Protein AF-T2M5U6-F1 (afdb_monomer_lite)

pLDDT: mean 80.86, std 15.96, range [27.8, 97.5]

Structure (mmCIF, N/CA/C/O backbone):
data_AF-T2M5U6-F1
#
_entry.id   AF-T2M5U6-F1
#
loop_
_atom_site.group_PDB
_atom_site.id
_atom_site.type_symbol
_atom_site.label_atom_id
_atom_site.label_alt_id
_atom_site.label_comp_id
_atom_site.label_asym_id
_atom_site.label_entity_id
_atom_site.label_seq_id
_atom_site.pdbx_PDB_ins_code
_atom_site.Cartn_x
_atom_site.Cartn_y
_atom_site.Cartn_z
_atom_site.occupancy
_atom_site.B_iso_or_equiv
_atom_site.auth_seq_id
_atom_site.auth_comp_id
_atom_site.auth_asym_id
_atom_site.auth_atom_id
_atom_site.pdbx_PDB_model_num
ATOM 1 N N . MET A 1 1 ? -46.728 5.898 -7.644 1.00 27.80 1 MET A N 1
ATOM 2 C CA . MET A 1 1 ? -47.606 6.539 -6.640 1.00 27.80 1 MET A CA 1
ATOM 3 C C . MET A 1 1 ? -48.868 5.702 -6.498 1.00 27.80 1 MET A C 1
ATOM 5 O O . MET A 1 1 ? -49.643 5.665 -7.443 1.00 27.80 1 MET A O 1
ATOM 9 N N . LYS A 1 2 ? -49.066 4.981 -5.388 1.00 28.00 2 LYS A N 1
ATOM 10 C CA . LYS A 1 2 ? -50.371 4.361 -5.095 1.00 28.00 2 LYS A CA 1
ATOM 11 C C . LYS A 1 2 ? -51.152 5.334 -4.210 1.00 28.00 2 LYS A C 1
ATOM 13 O O . LYS A 1 2 ? -50.693 5.657 -3.121 1.00 28.00 2 LYS A O 1
ATOM 18 N N . GLN A 1 3 ? -52.263 5.855 -4.727 1.00 29.98 3 GLN A N 1
ATOM 19 C CA . GLN A 1 3 ? -53.160 6.775 -4.026 1.00 29.98 3 GLN A CA 1
ATOM 20 C C . GLN A 1 3 ? -53.917 6.002 -2.938 1.00 29.98 3 GLN A C 1
ATOM 22 O O . GLN A 1 3 ? -54.550 4.991 -3.237 1.00 29.98 3 GLN A O 1
ATOM 27 N N . ILE A 1 4 ? -53.847 6.455 -1.686 1.00 37.53 4 ILE A N 1
ATOM 28 C CA . ILE A 1 4 ? -54.688 5.918 -0.611 1.00 37.53 4 ILE A CA 1
ATOM 29 C C . ILE A 1 4 ? -55.978 6.738 -0.609 1.00 37.53 4 ILE A C 1
ATOM 31 O O . ILE A 1 4 ? -55.977 7.909 -0.238 1.00 37.53 4 ILE A O 1
ATOM 35 N N . ILE A 1 5 ? -57.075 6.131 -1.058 1.00 33.94 5 ILE A N 1
ATOM 36 C CA . ILE A 1 5 ? -58.415 6.716 -0.974 1.00 33.94 5 ILE A CA 1
ATOM 37 C C . ILE A 1 5 ? -58.979 6.333 0.396 1.00 33.94 5 ILE A C 1
ATOM 39 O O . ILE A 1 5 ? -59.322 5.174 0.619 1.00 33.94 5 ILE A O 1
ATOM 43 N N . CYS A 1 6 ? -59.072 7.287 1.323 1.00 35.00 6 CYS A N 1
ATOM 44 C CA . CYS A 1 6 ? -59.853 7.097 2.545 1.00 35.00 6 CYS A CA 1
ATOM 45 C C . CYS A 1 6 ? -61.299 7.534 2.284 1.00 35.00 6 CYS A C 1
ATOM 47 O O . CYS A 1 6 ? -61.558 8.703 2.003 1.00 35.00 6 CYS A O 1
ATOM 49 N N . VAL A 1 7 ? -62.239 6.592 2.371 1.00 30.42 7 VAL A N 1
ATOM 50 C CA . VAL A 1 7 ? -63.678 6.870 2.286 1.00 30.42 7 VAL A CA 1
ATOM 51 C C . VAL A 1 7 ? -64.211 7.058 3.703 1.00 30.42 7 VAL A C 1
ATOM 53 O O . VAL A 1 7 ? -64.349 6.095 4.451 1.00 30.42 7 VAL A O 1
ATOM 56 N N . PHE A 1 8 ? -64.522 8.300 4.065 1.00 29.73 8 PHE A N 1
ATOM 57 C CA . PHE A 1 8 ? -65.446 8.600 5.157 1.00 29.73 8 PHE A CA 1
ATOM 58 C C . PHE A 1 8 ? -66.814 8.898 4.538 1.00 29.73 8 PHE A C 1
ATOM 60 O O . PHE A 1 8 ? -66.879 9.464 3.449 1.00 29.73 8 PHE A O 1
ATOM 67 N N . GLY A 1 9 ? -67.892 8.454 5.191 1.00 36.59 9 GLY A N 1
ATOM 68 C CA . GLY A 1 9 ? -69.258 8.438 4.650 1.00 36.59 9 GLY A CA 1
ATOM 69 C C . GLY A 1 9 ? -69.638 9.623 3.747 1.00 36.59 9 GLY A C 1
ATOM 70 O O . GLY A 1 9 ? -69.319 10.773 4.036 1.00 36.59 9 GLY A O 1
ATOM 71 N N . ASN A 1 10 ? -70.317 9.302 2.640 1.00 33.22 10 ASN A N 1
ATOM 72 C CA . ASN A 1 10 ? -70.908 10.155 1.592 1.00 33.22 10 ASN A CA 1
ATOM 73 C C . ASN A 1 10 ? -70.117 11.365 1.053 1.00 33.22 10 ASN A C 1
ATOM 75 O O . ASN A 1 10 ? -70.615 12.048 0.162 1.00 33.22 10 ASN A O 1
ATOM 79 N N . THR A 1 11 ? -68.886 11.622 1.494 1.00 32.47 11 THR A N 1
ATOM 80 C CA . THR A 1 11 ? -68.045 12.706 0.974 1.00 32.47 11 THR A CA 1
ATOM 81 C C . THR A 1 11 ? -66.614 12.221 0.758 1.00 32.47 11 THR A C 1
ATOM 83 O O . THR A 1 11 ? -65.773 12.208 1.652 1.00 32.47 11 THR A O 1
ATOM 86 N N . THR A 1 12 ? -66.316 11.820 -0.476 1.00 33.28 12 THR A N 1
ATOM 87 C CA . THR A 1 12 ? -64.964 11.496 -0.937 1.00 33.28 12 THR A CA 1
ATOM 88 C C . THR A 1 12 ? -64.151 12.786 -1.050 1.00 33.28 12 THR A C 1
ATOM 90 O O . THR A 1 12 ? -64.298 13.541 -2.009 1.00 33.28 12 THR A O 1
ATOM 93 N N . ARG A 1 13 ? -63.273 13.062 -0.079 1.00 36.47 13 ARG A N 1
ATOM 94 C CA . ARG A 1 13 ? -62.217 14.074 -0.232 1.00 36.47 13 ARG A CA 1
ATOM 95 C C . ARG A 1 13 ? -60.891 13.387 -0.530 1.00 36.47 13 ARG A C 1
ATOM 97 O O . ARG A 1 13 ? -60.319 12.719 0.324 1.00 36.47 13 ARG A O 1
ATOM 104 N N . VAL A 1 14 ? -60.403 13.571 -1.754 1.00 34.50 14 VAL A N 1
ATOM 105 C CA . VAL A 1 14 ? -59.050 13.182 -2.163 1.00 34.50 14 VAL A CA 1
ATOM 106 C C . VAL A 1 14 ? -58.108 14.305 -1.739 1.00 34.50 14 VAL A C 1
ATOM 108 O O . VAL A 1 14 ? -58.000 15.312 -2.432 1.00 34.50 14 VAL A O 1
ATOM 111 N N . ASN A 1 15 ? -57.447 14.159 -0.590 1.00 39.09 15 ASN A N 1
ATOM 112 C CA . ASN A 1 15 ? -56.359 15.062 -0.222 1.00 39.09 15 ASN A CA 1
ATOM 113 C C . ASN A 1 15 ? -55.053 14.550 -0.839 1.00 39.09 15 ASN A C 1
ATOM 115 O O . ASN A 1 15 ? -54.506 13.525 -0.429 1.00 39.09 15 ASN A O 1
ATOM 119 N N . MET A 1 16 ? -54.554 15.272 -1.842 1.00 38.94 16 MET A N 1
ATOM 120 C CA . MET A 1 16 ? -53.179 15.138 -2.321 1.00 38.94 16 MET A CA 1
ATOM 121 C C . MET A 1 16 ? -52.251 15.643 -1.208 1.00 38.94 16 MET A C 1
ATOM 123 O O . MET A 1 16 ? -52.126 16.848 -1.024 1.00 38.94 16 MET A O 1
ATOM 127 N N . GLY A 1 17 ? -51.651 14.728 -0.438 1.00 51.88 17 GLY A N 1
ATOM 128 C CA . GLY A 1 17 ? -50.699 15.071 0.632 1.00 51.88 17 GLY A CA 1
ATOM 129 C C . GLY A 1 17 ? -51.086 14.623 2.044 1.00 51.88 17 GLY A C 1
ATOM 130 O O . GLY A 1 17 ? -50.744 15.306 2.997 1.00 51.88 17 GLY A O 1
ATOM 131 N N . PHE A 1 18 ? -51.808 13.512 2.195 1.00 61.12 18 PHE A N 1
ATOM 132 C CA . PHE A 1 18 ? -52.121 12.930 3.505 1.00 61.12 18 PHE A CA 1
ATOM 133 C C . PHE A 1 18 ? -50.841 12.439 4.201 1.00 61.12 18 PHE A C 1
ATOM 135 O O . PHE A 1 18 ? -50.303 11.453 3.711 1.00 61.12 18 PHE A O 1
ATOM 142 N N . THR A 1 19 ? -50.386 13.111 5.279 1.00 60.31 19 THR A N 1
ATOM 143 C CA . THR A 1 19 ? -49.117 12.930 6.037 1.00 60.31 19 THR A CA 1
ATOM 144 C C . THR A 1 19 ? -49.219 11.933 7.216 1.00 60.31 19 THR A C 1
ATOM 146 O O . THR A 1 19 ? -50.312 11.567 7.642 1.00 60.31 19 THR A O 1
ATOM 149 N N . VAL A 1 20 ? -48.091 11.500 7.813 1.00 62.72 20 VAL A N 1
ATOM 150 C CA . VAL A 1 20 ? -48.093 10.648 9.037 1.00 62.72 20 VAL A CA 1
ATOM 151 C C . VAL A 1 20 ? -48.788 11.329 10.218 1.00 62.72 20 VAL A C 1
ATOM 153 O O . VAL A 1 20 ? -49.459 10.674 11.015 1.00 62.72 20 VAL A O 1
ATOM 156 N N . GLN A 1 21 ? -48.663 12.653 10.310 1.00 65.88 21 GLN A N 1
ATOM 157 C CA . GLN A 1 21 ? -49.303 13.458 11.350 1.00 65.88 21 GLN A CA 1
ATOM 158 C C . GLN A 1 21 ? -50.833 13.456 11.204 1.00 65.88 21 GLN A C 1
ATOM 160 O O . GLN A 1 21 ? -51.541 13.462 12.209 1.00 65.88 21 GLN A O 1
ATOM 165 N N . ASP A 1 22 ? -51.349 13.322 9.979 1.00 68.81 22 ASP A N 1
ATOM 166 C CA . ASP A 1 22 ? -52.788 13.244 9.707 1.00 68.81 22 ASP A CA 1
ATOM 167 C C . ASP A 1 22 ? -53.399 11.888 10.106 1.00 68.81 22 ASP A C 1
ATOM 169 O O . ASP A 1 22 ? -54.586 11.803 10.405 1.00 68.81 22 ASP A O 1
ATOM 173 N N . ILE A 1 23 ? -52.602 10.814 10.184 1.00 68.12 23 ILE A N 1
ATOM 174 C CA . ILE A 1 23 ? -53.061 9.507 10.696 1.00 68.12 23 ILE A CA 1
ATOM 175 C C . ILE A 1 23 ? -53.304 9.569 12.206 1.00 68.12 23 ILE A C 1
ATOM 177 O O . ILE A 1 23 ? -54.192 8.893 12.732 1.00 68.12 23 ILE A O 1
ATOM 181 N N . GLU A 1 24 ? -52.510 10.363 12.926 1.00 71.62 24 GLU A N 1
ATOM 182 C CA . GLU A 1 24 ? -52.640 10.495 14.376 1.00 71.62 24 GLU A CA 1
ATOM 183 C C . GLU A 1 24 ? -53.937 11.211 14.779 1.00 71.62 24 GLU A C 1
ATOM 185 O O . GLU A 1 24 ? -54.459 10.914 15.856 1.00 71.62 24 GLU A O 1
ATOM 190 N N . THR A 1 25 ? -54.499 12.049 13.896 1.00 78.81 25 THR A N 1
ATOM 191 C CA . THR A 1 25 ? -55.773 12.760 14.103 1.00 78.81 25 THR A CA 1
ATOM 192 C C . THR A 1 25 ? -57.016 11.920 13.771 1.00 78.81 25 THR A C 1
ATOM 194 O O . THR A 1 25 ? -58.131 12.317 14.113 1.00 78.81 25 THR A O 1
ATOM 197 N N . LEU A 1 26 ? -56.857 10.736 13.157 1.00 77.62 26 LEU A N 1
ATOM 198 C CA . LEU A 1 26 ? -57.973 9.844 12.833 1.00 77.62 26 LEU A CA 1
ATOM 199 C C . LEU A 1 26 ? -58.552 9.140 14.077 1.00 77.62 26 LEU A C 1
ATOM 201 O O . LEU A 1 26 ? -57.803 8.708 14.961 1.00 77.62 26 LEU A O 1
ATOM 205 N N . PRO A 1 27 ? -59.879 8.898 14.114 1.00 79.81 27 PRO A N 1
ATOM 206 C CA . PRO A 1 27 ? -60.494 8.053 15.133 1.00 79.81 27 PRO A CA 1
ATOM 207 C C . PRO A 1 27 ? -59.899 6.636 15.145 1.00 79.81 27 PRO A C 1
ATOM 209 O O . PRO A 1 27 ? -59.594 6.060 14.096 1.00 79.81 27 PRO A O 1
ATOM 212 N N . ILE A 1 28 ? -59.797 6.040 16.339 1.00 75.88 28 ILE A N 1
ATOM 213 C CA . ILE A 1 28 ? -59.126 4.748 16.596 1.00 75.88 28 ILE A CA 1
ATOM 214 C C . ILE A 1 28 ? -59.587 3.629 15.645 1.00 75.88 28 ILE A C 1
ATOM 216 O O . ILE A 1 28 ? -58.755 2.858 15.166 1.00 75.88 28 ILE A O 1
ATOM 220 N N . ALA A 1 29 ? -60.886 3.579 15.325 1.00 74.25 29 ALA A N 1
ATOM 221 C CA . ALA A 1 29 ? -61.485 2.569 14.448 1.00 74.25 29 ALA A CA 1
ATOM 222 C C . ALA A 1 29 ? -60.878 2.537 13.031 1.00 74.25 29 ALA A C 1
ATOM 224 O O . ALA A 1 29 ? -60.785 1.472 12.431 1.00 74.25 29 ALA A O 1
ATOM 225 N N . TYR A 1 30 ? -60.425 3.683 12.517 1.00 72.31 30 TYR A N 1
ATOM 226 C CA . TYR A 1 30 ? -59.794 3.796 11.197 1.00 72.31 30 TYR A CA 1
ATOM 227 C C . TYR A 1 30 ? -58.264 3.781 11.293 1.00 72.31 30 TYR A C 1
ATOM 229 O O . TYR A 1 30 ? -57.582 3.279 10.403 1.00 72.31 30 TYR A O 1
ATOM 237 N N . LYS A 1 31 ? -57.716 4.270 12.410 1.00 74.62 31 LYS A N 1
ATOM 238 C CA . LYS A 1 31 ? -56.275 4.326 12.682 1.00 74.62 31 LYS A CA 1
ATOM 239 C C . LYS A 1 31 ? -55.629 2.940 12.803 1.00 74.62 31 LYS A C 1
ATOM 241 O O . LYS A 1 31 ? -54.547 2.728 12.263 1.00 74.62 31 LYS A O 1
ATOM 246 N N . LEU A 1 32 ? -56.273 2.001 13.501 1.00 73.81 32 LEU A N 1
ATOM 247 C CA . LEU A 1 32 ? -55.740 0.652 13.751 1.00 73.81 32 LEU A CA 1
ATOM 248 C C . LEU A 1 32 ? -55.551 -0.178 12.466 1.00 73.81 32 LEU A C 1
ATOM 250 O O . LEU A 1 32 ? -54.433 -0.645 12.249 1.00 73.81 32 LEU A O 1
ATOM 254 N N . PRO A 1 33 ? -56.559 -0.319 11.579 1.00 76.50 33 PRO A N 1
ATOM 255 C CA . PRO A 1 33 ? -56.399 -1.055 10.323 1.00 76.50 33 PRO A CA 1
ATOM 256 C C . PRO A 1 33 ? -55.313 -0.466 9.421 1.00 76.50 33 PRO A C 1
ATOM 258 O O . PRO A 1 33 ? -54.543 -1.203 8.813 1.00 76.50 33 PRO A O 1
ATOM 261 N N . ILE A 1 34 ? -55.218 0.866 9.368 1.00 69.69 34 ILE A N 1
ATOM 262 C CA . ILE A 1 34 ? -54.196 1.572 8.589 1.00 69.69 34 ILE A CA 1
ATOM 263 C C . ILE A 1 34 ? -52.794 1.297 9.165 1.00 69.69 34 ILE A C 1
ATOM 265 O O . ILE A 1 34 ? -51.884 0.952 8.412 1.00 69.69 34 ILE A O 1
ATOM 269 N N . LYS A 1 35 ? -52.615 1.377 10.494 1.00 72.50 35 LYS A N 1
ATOM 270 C CA . LYS A 1 35 ? -51.340 1.038 11.156 1.00 72.50 35 LYS A CA 1
ATOM 271 C C . LYS A 1 35 ? -50.953 -0.432 10.975 1.00 72.50 35 LYS A C 1
ATOM 273 O O . LYS A 1 35 ? -49.775 -0.706 10.766 1.00 72.50 35 LYS A O 1
ATOM 278 N N . GLU A 1 36 ? -51.912 -1.356 11.003 1.00 74.19 36 GLU A N 1
ATOM 279 C CA . GLU A 1 36 ? -51.663 -2.781 10.749 1.00 74.19 36 GLU A CA 1
ATOM 280 C C . GLU A 1 36 ? -51.198 -3.015 9.305 1.00 74.19 36 GLU A C 1
ATOM 282 O O . GLU A 1 36 ? -50.196 -3.686 9.069 1.00 74.19 36 GLU A O 1
ATOM 287 N N . LEU A 1 37 ? -51.854 -2.384 8.329 1.00 70.25 37 LEU A N 1
ATOM 288 C CA . LEU A 1 37 ? -51.476 -2.473 6.917 1.00 70.25 37 LEU A CA 1
ATOM 289 C C . LEU A 1 37 ? -50.052 -1.934 6.689 1.00 70.25 37 LEU A C 1
ATOM 291 O O . LEU A 1 37 ? -49.258 -2.538 5.966 1.00 70.25 37 LEU A O 1
ATOM 295 N N . PHE A 1 38 ? -49.689 -0.848 7.376 1.00 67.62 38 PHE A N 1
ATOM 296 C CA . PHE A 1 38 ? -48.329 -0.314 7.370 1.00 67.62 38 PHE A CA 1
ATOM 297 C C . PHE A 1 38 ? -47.311 -1.213 8.072 1.00 67.62 38 PHE A C 1
ATOM 299 O O . PHE A 1 38 ? -46.196 -1.369 7.572 1.00 67.62 38 PHE A O 1
ATOM 306 N N . TYR A 1 39 ? -47.678 -1.837 9.191 1.00 69.06 39 TYR A N 1
ATOM 307 C CA . TYR A 1 39 ? -46.828 -2.804 9.883 1.00 69.06 39 TYR A CA 1
ATOM 308 C C . TYR A 1 39 ? -46.517 -4.014 8.990 1.00 69.06 39 TYR A C 1
ATOM 310 O O . TYR A 1 39 ? -45.351 -4.390 8.842 1.00 69.06 39 TYR A O 1
ATOM 318 N N . GLN A 1 40 ? -47.531 -4.561 8.314 1.00 69.81 40 GLN A N 1
ATOM 319 C CA . GLN A 1 40 ? -47.362 -5.645 7.345 1.00 69.81 40 GLN A CA 1
ATOM 320 C C . GLN A 1 40 ? -46.485 -5.208 6.168 1.00 69.81 40 GLN A C 1
ATOM 322 O O . GLN A 1 40 ? -45.520 -5.896 5.837 1.00 69.81 40 GLN A O 1
ATOM 327 N N . TYR A 1 41 ? -46.733 -4.021 5.601 1.00 66.94 41 TYR A N 1
ATOM 328 C CA . TYR A 1 41 ? -45.928 -3.486 4.501 1.00 66.94 41 TYR A CA 1
ATOM 329 C C . TYR A 1 41 ? -44.452 -3.301 4.890 1.00 66.94 41 TYR A C 1
ATOM 331 O O . TYR A 1 41 ? -43.566 -3.674 4.119 1.00 66.94 41 TYR A O 1
ATOM 339 N N . LYS A 1 42 ? -44.181 -2.786 6.100 1.00 65.56 42 LYS A N 1
ATOM 340 C CA . LYS A 1 42 ? -42.828 -2.627 6.668 1.00 65.56 42 LYS A CA 1
ATOM 341 C C . LYS A 1 42 ? -42.122 -3.973 6.858 1.00 65.56 42 LYS A C 1
ATOM 343 O O . LYS A 1 42 ? -40.900 -4.040 6.747 1.00 65.56 42 LYS A O 1
ATOM 348 N N . LYS A 1 43 ? -42.877 -5.041 7.127 1.00 66.31 43 LYS A N 1
ATOM 349 C CA . LYS A 1 43 ? -42.355 -6.404 7.281 1.00 66.31 43 LYS A CA 1
ATOM 350 C C . LYS A 1 43 ? -42.006 -7.053 5.935 1.00 66.31 43 LYS A C 1
ATOM 352 O O . LYS A 1 43 ? -40.999 -7.755 5.865 1.00 66.31 43 LYS A O 1
ATOM 357 N N . THR A 1 44 ? -42.795 -6.805 4.885 1.00 62.22 44 THR A N 1
ATOM 358 C CA . THR A 1 44 ? -42.602 -7.382 3.539 1.00 62.22 44 THR A CA 1
ATOM 359 C C . THR A 1 44 ? -41.626 -6.615 2.643 1.00 62.22 44 THR A C 1
ATOM 361 O O . THR A 1 44 ? -40.910 -7.247 1.876 1.00 62.22 44 THR A O 1
ATOM 364 N N . ASN A 1 45 ? -41.562 -5.280 2.724 1.00 59.03 45 ASN A N 1
ATOM 365 C CA . ASN A 1 45 ? -40.742 -4.453 1.827 1.00 59.03 45 ASN A CA 1
ATOM 366 C C . ASN A 1 45 ? -39.544 -3.850 2.568 1.00 59.03 45 ASN A C 1
ATOM 368 O O . ASN A 1 45 ? -39.646 -2.783 3.175 1.00 59.03 45 ASN A O 1
ATOM 372 N N . LYS A 1 46 ? -38.402 -4.545 2.529 1.00 59.06 46 LYS A N 1
ATOM 373 C CA . LYS A 1 46 ? -37.175 -4.116 3.222 1.00 59.06 46 LYS A CA 1
ATOM 374 C C . LYS A 1 46 ? -36.197 -3.315 2.355 1.00 59.06 46 LYS A C 1
ATOM 376 O O . LYS A 1 46 ? -35.420 -2.555 2.924 1.00 59.06 46 LYS A O 1
ATOM 381 N N . SER A 1 47 ? -36.229 -3.474 1.030 1.00 55.59 47 SER A N 1
ATOM 382 C CA . SER A 1 47 ? -35.098 -3.139 0.150 1.00 55.59 47 SER A CA 1
ATOM 383 C C . SER A 1 47 ? -35.258 -1.863 -0.683 1.00 55.59 47 SER A C 1
ATOM 385 O O . SER A 1 47 ? -34.279 -1.142 -0.830 1.00 55.59 47 SER A O 1
ATOM 387 N N . GLU A 1 48 ? -36.451 -1.512 -1.174 1.00 53.12 48 GLU A N 1
ATOM 388 C CA . GLU A 1 48 ? -36.633 -0.277 -1.955 1.00 53.12 48 GLU A CA 1
ATOM 389 C C . GLU A 1 48 ? -37.977 0.400 -1.679 1.00 53.12 48 GLU A C 1
ATOM 391 O O . GLU A 1 48 ? -39.056 -0.139 -1.925 1.00 53.12 48 GLU A O 1
ATOM 396 N N . MET A 1 49 ? -37.905 1.629 -1.168 1.00 60.22 49 MET A N 1
ATOM 397 C CA . MET A 1 49 ? -39.050 2.512 -0.975 1.00 60.22 49 MET A CA 1
ATOM 398 C C . MET A 1 49 ? -38.716 3.913 -1.504 1.00 60.22 49 MET A C 1
ATOM 400 O O . MET A 1 49 ? -37.574 4.380 -1.400 1.00 60.22 49 MET A O 1
ATOM 404 N N . SER A 1 50 ? -39.702 4.615 -2.076 1.00 58.94 50 SER A N 1
ATOM 405 C CA . SER A 1 50 ? -39.527 6.038 -2.397 1.00 58.94 50 SER A CA 1
ATOM 406 C C . SER A 1 50 ? -39.331 6.842 -1.103 1.00 58.94 50 SER A C 1
ATOM 408 O O . SER A 1 50 ? -39.824 6.440 -0.048 1.00 58.94 50 SER A O 1
ATOM 410 N N . GLY A 1 51 ? -38.588 7.956 -1.170 1.00 58.09 51 GLY A N 1
ATOM 411 C CA . GLY A 1 51 ? -38.260 8.775 0.009 1.00 58.09 51 GLY A CA 1
ATOM 412 C C . GLY A 1 51 ? -39.508 9.235 0.762 1.00 58.09 51 GLY A C 1
ATOM 413 O O . GLY A 1 51 ? -39.565 9.118 1.982 1.00 58.09 51 GLY A O 1
ATOM 414 N N . ASP A 1 52 ? -40.551 9.609 0.020 1.00 57.66 52 ASP A N 1
ATOM 415 C CA . ASP A 1 52 ? -41.846 9.954 0.597 1.00 57.66 52 ASP A CA 1
ATOM 416 C C . ASP A 1 52 ? -42.445 8.751 1.328 1.00 57.66 52 ASP A C 1
ATOM 418 O O . ASP A 1 52 ? -42.752 8.844 2.509 1.00 57.66 52 ASP A O 1
ATOM 422 N N . THR A 1 53 ? -42.554 7.581 0.682 1.00 61.09 53 THR A N 1
ATOM 423 C CA . THR A 1 53 ? -43.128 6.372 1.304 1.00 61.09 53 THR A CA 1
ATOM 424 C C . THR A 1 53 ? -42.322 5.901 2.526 1.00 61.09 53 THR A C 1
ATOM 426 O O . THR A 1 53 ? -42.898 5.353 3.461 1.00 61.09 53 THR A O 1
ATOM 429 N N . ALA A 1 54 ? -41.009 6.139 2.565 1.00 61.47 54 ALA A N 1
ATOM 430 C CA . ALA A 1 54 ? -40.168 5.850 3.727 1.00 61.47 54 ALA A CA 1
ATOM 431 C C . ALA A 1 54 ? -40.406 6.827 4.889 1.00 61.47 54 ALA A C 1
ATOM 433 O O . ALA A 1 54 ? -40.574 6.376 6.024 1.00 61.47 54 ALA A O 1
ATOM 434 N N . ALA A 1 55 ? -40.523 8.130 4.607 1.00 60.34 55 ALA A N 1
ATOM 435 C CA . ALA A 1 55 ? -40.941 9.130 5.592 1.00 60.34 55 ALA A CA 1
ATOM 436 C C . ALA A 1 55 ? -42.345 8.814 6.136 1.00 60.34 55 ALA A C 1
ATOM 438 O O . ALA A 1 55 ? -42.589 8.898 7.335 1.00 60.34 55 ALA A O 1
ATOM 439 N N . TYR A 1 56 ? -43.234 8.332 5.264 1.00 61.19 56 TYR A N 1
ATOM 440 C CA . TYR A 1 56 ? -44.584 7.886 5.602 1.00 61.19 56 TYR A CA 1
ATOM 441 C C . TYR A 1 56 ? -44.655 6.674 6.544 1.00 61.19 56 TYR A C 1
ATOM 443 O O . TYR A 1 56 ? -45.629 6.524 7.276 1.00 61.19 56 TYR A O 1
ATOM 451 N N . LEU A 1 57 ? -43.649 5.797 6.537 1.00 63.34 57 LEU A N 1
ATOM 452 C CA . LEU A 1 57 ? -43.601 4.594 7.381 1.00 63.34 57 LEU A CA 1
ATOM 453 C C . LEU A 1 57 ? -42.719 4.754 8.628 1.00 63.34 57 LEU A C 1
ATOM 455 O O . LEU A 1 57 ? -42.389 3.747 9.268 1.00 63.34 57 LEU A O 1
ATOM 459 N N . ASN A 1 58 ? -42.294 5.982 8.954 1.00 64.50 58 ASN A N 1
ATOM 460 C CA . ASN A 1 58 ? -41.260 6.251 9.961 1.00 64.50 58 ASN A CA 1
ATOM 461 C C . ASN A 1 58 ? -40.014 5.362 9.747 1.00 64.50 58 ASN A C 1
ATOM 463 O O . ASN A 1 58 ? -39.469 4.773 10.682 1.00 64.50 58 ASN A O 1
ATOM 467 N N . ARG A 1 59 ? -39.602 5.187 8.484 1.00 63.97 59 ARG A N 1
ATOM 468 C CA . ARG A 1 59 ? -38.334 4.560 8.078 1.00 63.97 59 ARG A CA 1
ATOM 469 C C . ARG A 1 59 ? -37.325 5.657 7.763 1.00 63.97 59 ARG A C 1
ATOM 471 O O . ARG A 1 59 ? -36.929 5.868 6.615 1.00 63.97 59 ARG A O 1
ATOM 478 N N . GLU A 1 60 ? -36.956 6.392 8.807 1.00 65.69 60 GLU A N 1
ATOM 479 C CA . GLU A 1 60 ? -36.003 7.500 8.717 1.00 65.69 60 GLU A CA 1
ATOM 480 C C . GLU A 1 60 ? -34.614 7.036 8.255 1.00 65.69 60 GLU A C 1
ATOM 482 O O . GLU A 1 60 ? -33.905 7.805 7.619 1.00 65.69 60 GLU A O 1
ATOM 487 N N . ASP A 1 61 ? -34.262 5.763 8.457 1.00 64.31 61 ASP A N 1
ATOM 488 C CA . ASP A 1 61 ? -33.044 5.130 7.939 1.00 64.31 61 ASP A CA 1
ATOM 489 C C . ASP A 1 61 ? -32.920 5.242 6.415 1.00 64.31 61 ASP A C 1
ATOM 491 O O . ASP A 1 61 ? -31.867 5.618 5.902 1.00 64.31 61 ASP A O 1
ATOM 495 N N . ILE A 1 62 ? -33.999 4.960 5.680 1.00 62.72 62 ILE A N 1
ATOM 496 C CA . ILE A 1 62 ? -33.999 4.985 4.208 1.00 62.72 62 ILE A CA 1
ATOM 497 C C . ILE A 1 62 ? -33.988 6.429 3.683 1.00 62.72 62 ILE A C 1
ATOM 499 O O . ILE A 1 62 ? -33.373 6.717 2.654 1.00 62.72 62 ILE A O 1
ATOM 503 N N . VAL A 1 63 ? -34.659 7.348 4.385 1.00 57.31 63 VAL A N 1
ATOM 504 C CA . VAL A 1 63 ? -34.702 8.776 4.027 1.00 57.31 63 VAL A CA 1
ATOM 505 C C . VAL A 1 63 ? -33.349 9.443 4.289 1.00 57.31 63 VAL A C 1
ATOM 507 O O . VAL A 1 63 ? -32.856 10.196 3.450 1.00 57.31 63 VAL A O 1
ATOM 510 N N . PHE A 1 64 ? -32.714 9.123 5.420 1.00 58.59 64 PHE A N 1
ATOM 511 C CA . PHE A 1 64 ? -31.432 9.684 5.844 1.00 58.59 64 PHE A CA 1
ATOM 512 C C . PHE A 1 64 ? -30.282 9.299 4.899 1.00 58.59 64 PHE A C 1
ATOM 514 O O . PHE A 1 64 ? -29.440 10.138 4.580 1.00 58.59 64 PHE A O 1
ATOM 521 N N . LEU A 1 65 ? -30.290 8.071 4.363 1.00 56.94 65 LEU A N 1
ATOM 522 C CA . LEU A 1 65 ? -29.289 7.595 3.397 1.00 56.94 65 LEU A CA 1
ATOM 523 C C . LEU A 1 65 ? -29.271 8.378 2.072 1.00 56.94 65 LEU A C 1
ATOM 525 O O . LEU A 1 65 ? -28.241 8.396 1.403 1.00 56.94 65 LEU A O 1
ATOM 529 N N . LYS A 1 66 ? -30.379 9.023 1.679 1.00 51.94 66 LYS A N 1
ATOM 530 C CA . LYS A 1 66 ? -30.466 9.783 0.416 1.00 51.94 66 LYS A CA 1
ATOM 531 C C . LYS A 1 66 ? -30.032 11.247 0.540 1.00 51.94 66 LYS A C 1
ATOM 533 O O . LYS A 1 66 ? -29.722 11.854 -0.481 1.00 51.94 66 LYS A O 1
ATOM 538 N N . ASN A 1 67 ? -29.999 11.803 1.755 1.00 44.06 67 ASN A N 1
ATOM 539 C CA . ASN A 1 67 ? -29.884 13.251 1.969 1.00 44.06 67 ASN A CA 1
ATOM 540 C C . ASN A 1 67 ? -28.536 13.726 2.553 1.00 44.06 67 ASN A C 1
ATOM 542 O O . ASN A 1 67 ? -28.232 14.910 2.426 1.00 44.06 67 ASN A O 1
ATOM 546 N N . GLU A 1 68 ? -27.703 12.865 3.155 1.00 48.72 68 GLU A N 1
ATOM 547 C CA . GLU A 1 68 ? -26.402 13.275 3.722 1.00 48.72 68 GLU A CA 1
ATOM 548 C C . GLU A 1 68 ? -25.187 12.555 3.103 1.00 48.72 68 GLU A C 1
ATOM 550 O O . GLU A 1 68 ? -25.102 11.327 3.070 1.00 48.72 68 GLU A O 1
ATOM 555 N N . ASN A 1 69 ? -24.153 13.336 2.754 1.00 47.09 69 ASN A N 1
ATOM 556 C CA . ASN A 1 69 ? -22.779 12.850 2.588 1.00 47.09 69 ASN A CA 1
ATOM 557 C C . ASN A 1 69 ? -22.212 12.491 3.971 1.00 47.09 69 ASN A C 1
ATOM 559 O O . ASN A 1 69 ? -21.620 13.324 4.657 1.00 47.09 69 ASN A O 1
ATOM 563 N N . CYS A 1 70 ? -22.432 11.254 4.406 1.00 46.72 70 CYS A N 1
ATOM 564 C CA . CYS A 1 70 ? -22.230 10.820 5.785 1.00 46.72 70 CYS A CA 1
ATOM 565 C C . CYS A 1 70 ? -20.739 10.673 6.188 1.00 46.72 70 CYS A C 1
ATOM 567 O O . CYS A 1 70 ? -20.254 9.571 6.448 1.00 46.72 70 CYS A O 1
ATOM 569 N N . GLN A 1 71 ? -19.989 11.775 6.293 1.00 52.44 71 GLN A N 1
ATOM 570 C CA . GLN A 1 71 ? -18.596 11.773 6.757 1.00 52.44 71 GLN A CA 1
ATOM 571 C C . GLN A 1 71 ? -18.528 11.535 8.276 1.00 52.44 71 GLN A C 1
ATOM 573 O O . GLN A 1 71 ? -18.787 12.429 9.077 1.00 52.44 71 GLN A O 1
ATOM 578 N N . THR A 1 72 ? -18.180 10.320 8.710 1.00 55.19 72 THR A N 1
ATOM 579 C CA . THR A 1 72 ? -17.952 10.036 10.138 1.00 55.19 72 THR A CA 1
ATOM 580 C C . THR A 1 72 ? -16.511 10.313 10.549 1.00 55.19 72 THR A C 1
ATOM 582 O O . THR A 1 72 ? -15.567 9.878 9.889 1.00 55.19 72 THR A O 1
ATOM 585 N N . SER A 1 73 ? -16.355 10.994 11.692 1.00 61.72 73 SER A N 1
ATOM 586 C CA . SER A 1 73 ? -15.063 11.197 12.353 1.00 61.72 73 SER A CA 1
ATOM 587 C C . SER A 1 73 ? -14.392 9.851 12.631 1.00 61.72 73 SER A C 1
ATOM 589 O O . SER A 1 73 ? -14.939 8.976 13.305 1.00 61.72 73 SER A O 1
ATOM 591 N N . GLN A 1 74 ? -13.197 9.688 12.083 1.00 66.94 74 GLN A N 1
ATOM 592 C CA . GLN A 1 74 ? -12.502 8.407 12.000 1.00 66.94 74 GLN A CA 1
ATOM 593 C C . GLN A 1 74 ? -12.079 7.864 13.363 1.00 66.94 74 GLN A C 1
ATOM 595 O O . GLN A 1 74 ? -12.143 6.656 13.590 1.00 66.94 74 GLN A O 1
ATOM 600 N N . ASP A 1 75 ? -11.735 8.751 14.298 1.00 72.19 75 ASP A N 1
ATOM 601 C CA . ASP A 1 75 ? -11.379 8.368 15.664 1.00 72.19 75 ASP A CA 1
ATOM 602 C C . ASP A 1 75 ? -12.537 7.670 16.384 1.00 72.19 75 ASP A C 1
ATOM 604 O O . ASP A 1 75 ? -12.305 6.801 17.225 1.00 72.19 75 ASP A O 1
ATOM 608 N N . LYS A 1 76 ? -13.791 7.988 16.030 1.00 79.75 76 LYS A N 1
ATOM 609 C CA . LYS A 1 76 ? -14.962 7.301 16.590 1.00 79.75 76 LYS A CA 1
ATOM 610 C C . LYS A 1 76 ? -15.046 5.855 16.100 1.00 79.75 76 LYS A C 1
ATOM 612 O O . LYS A 1 76 ? -15.273 4.959 16.906 1.00 79.75 76 LYS A O 1
ATOM 617 N N . VAL A 1 77 ? -14.807 5.614 14.807 1.00 83.50 77 VAL A N 1
ATOM 618 C CA . VAL A 1 77 ? -14.834 4.260 14.219 1.00 83.50 77 VAL A CA 1
ATOM 619 C C . VAL A 1 77 ? -13.759 3.376 14.850 1.00 83.50 77 VAL A C 1
ATOM 621 O O . VAL A 1 77 ? -14.047 2.249 15.249 1.00 83.50 77 VAL A O 1
ATOM 624 N N . LEU A 1 78 ? -12.539 3.902 14.996 1.00 85.38 78 LEU A N 1
ATOM 625 C CA . LEU A 1 78 ? -11.421 3.184 15.614 1.00 85.38 78 LEU A CA 1
ATOM 626 C C . LEU A 1 78 ? -11.715 2.794 17.063 1.00 85.38 78 LEU A C 1
ATOM 628 O O . LEU A 1 78 ? -11.496 1.644 17.438 1.00 85.38 78 LEU A O 1
ATOM 632 N N . LYS A 1 79 ? -12.241 3.737 17.856 1.00 85.69 79 LYS A N 1
ATOM 633 C CA . LYS A 1 79 ? -12.581 3.507 19.267 1.00 85.69 79 LYS A CA 1
ATOM 634 C C . LYS A 1 79 ? -13.661 2.446 19.444 1.00 85.69 79 LYS A C 1
ATOM 636 O O . LYS A 1 79 ? -13.568 1.663 20.377 1.00 85.69 79 LYS A O 1
ATOM 641 N N . VAL A 1 80 ? -14.662 2.402 18.562 1.00 87.31 80 VAL A N 1
ATOM 642 C CA . VAL A 1 80 ? -15.729 1.390 18.638 1.00 87.31 80 VAL A CA 1
ATOM 643 C C . VAL A 1 80 ? -15.216 0.020 18.208 1.00 87.31 80 VAL A C 1
ATOM 645 O O . VAL A 1 80 ? -15.467 -0.973 18.884 1.00 87.31 80 VAL A O 1
ATOM 648 N N . ARG A 1 81 ? -14.463 -0.044 17.107 1.00 88.62 81 ARG A N 1
ATOM 649 C CA . ARG A 1 81 ? -13.975 -1.309 16.549 1.00 88.62 81 ARG A CA 1
ATOM 650 C C . ARG A 1 81 ? -12.912 -1.981 17.419 1.00 88.62 81 ARG A C 1
ATOM 652 O O . ARG A 1 81 ? -12.862 -3.205 17.496 1.00 88.62 81 ARG A O 1
ATOM 659 N N . PHE A 1 82 ? -12.069 -1.185 18.070 1.00 90.88 82 PHE A N 1
ATOM 660 C CA . PHE A 1 82 ? -11.001 -1.646 18.952 1.00 90.88 82 PHE A CA 1
ATOM 661 C C . PHE A 1 82 ? -11.226 -1.139 20.381 1.00 90.88 82 PHE A C 1
ATOM 663 O O . PHE A 1 82 ? -10.360 -0.506 20.970 1.00 90.88 82 PHE A O 1
ATOM 670 N N . ASN A 1 83 ? -12.409 -1.412 20.934 1.00 89.06 83 ASN A N 1
ATOM 671 C CA . ASN A 1 83 ? -12.807 -0.971 22.276 1.00 89.06 83 ASN A CA 1
ATOM 672 C C . ASN A 1 83 ? -12.255 -1.843 23.420 1.00 89.06 83 ASN A C 1
ATOM 674 O O . ASN A 1 83 ? -12.338 -1.452 24.580 1.00 89.06 83 ASN A O 1
ATOM 678 N N . GLN A 1 84 ? -11.719 -3.026 23.113 1.00 90.06 84 GLN A N 1
ATOM 679 C CA . GLN A 1 84 ? -11.266 -3.996 24.119 1.00 90.06 84 GLN A CA 1
ATOM 680 C C . GLN A 1 84 ? -9.823 -3.773 24.587 1.00 90.06 84 GLN A C 1
ATOM 682 O O . GLN A 1 84 ? -9.436 -4.284 25.636 1.00 90.06 84 GLN A O 1
ATOM 687 N N . ASP A 1 85 ? -9.001 -3.067 23.808 1.00 93.44 85 ASP A N 1
ATOM 688 C CA . ASP A 1 85 ? -7.589 -2.849 24.118 1.00 93.44 85 ASP A CA 1
ATOM 689 C C . ASP A 1 85 ? -7.028 -1.586 23.445 1.00 93.44 85 ASP A C 1
ATOM 691 O O . ASP A 1 85 ? -7.684 -0.928 22.644 1.00 93.44 85 ASP A O 1
ATOM 695 N N . LEU A 1 86 ? -5.774 -1.260 23.765 1.00 91.75 86 LEU A N 1
ATOM 696 C CA . LEU A 1 86 ? -5.062 -0.090 23.243 1.00 91.75 86 LEU A CA 1
ATOM 697 C C . LEU A 1 86 ? -4.194 -0.432 22.019 1.00 91.75 86 LEU A C 1
ATOM 699 O O . LEU A 1 86 ? -3.126 0.154 21.823 1.00 91.75 86 LEU A O 1
ATOM 703 N N . ARG A 1 87 ? -4.595 -1.413 21.190 1.00 93.50 87 ARG A N 1
ATOM 704 C CA . ARG A 1 87 ? -3.759 -1.857 20.056 1.00 93.50 87 ARG A CA 1
ATOM 705 C C . ARG A 1 87 ? -3.477 -0.744 19.053 1.00 93.50 87 ARG A C 1
ATOM 707 O O . ARG A 1 87 ? -2.397 -0.719 18.476 1.00 93.50 87 ARG A O 1
ATOM 714 N N . ILE A 1 88 ? -4.415 0.183 18.864 1.00 92.31 88 ILE A N 1
ATOM 715 C CA . ILE A 1 88 ? -4.236 1.319 17.953 1.00 92.31 88 ILE A CA 1
ATOM 716 C C . ILE A 1 88 ? -3.159 2.273 18.463 1.00 92.31 88 ILE A C 1
ATOM 718 O O . ILE A 1 88 ? -2.315 2.703 17.678 1.00 92.31 88 ILE A O 1
ATOM 722 N N . ASP A 1 89 ? -3.134 2.558 19.763 1.00 92.44 89 ASP A N 1
ATOM 723 C CA . ASP A 1 89 ? -2.102 3.411 20.356 1.00 92.44 89 ASP A CA 1
ATOM 724 C C . ASP A 1 89 ? -0.731 2.733 20.308 1.00 92.44 89 ASP A C 1
ATOM 726 O O . ASP A 1 89 ? 0.277 3.371 20.006 1.00 92.44 89 ASP A O 1
ATOM 730 N N . GLU A 1 90 ? -0.690 1.414 20.506 1.00 94.19 90 GLU A N 1
ATOM 731 C CA . GLU A 1 90 ? 0.536 0.638 20.340 1.00 94.19 90 GLU A CA 1
ATOM 732 C C . GLU A 1 90 ? 1.037 0.651 18.889 1.00 94.19 90 GLU A C 1
ATOM 734 O O . GLU A 1 90 ? 2.232 0.829 18.668 1.00 94.19 90 GLU A O 1
ATOM 739 N N . VAL A 1 91 ? 0.160 0.506 17.891 1.00 94.94 91 VAL A N 1
ATOM 740 C CA . VAL A 1 91 ? 0.542 0.577 16.469 1.00 94.94 91 VAL A CA 1
ATOM 741 C C . VAL A 1 91 ? 1.027 1.978 16.103 1.00 94.94 91 VAL A C 1
ATOM 743 O O . VAL A 1 91 ? 2.072 2.097 15.468 1.00 94.94 91 VAL A O 1
ATOM 746 N N . LYS A 1 92 ? 0.347 3.035 16.571 1.00 93.75 92 LYS A N 1
ATOM 747 C CA . LYS A 1 92 ? 0.817 4.424 16.429 1.00 93.75 92 LYS A CA 1
ATOM 748 C C . LYS A 1 92 ? 2.224 4.590 17.001 1.00 93.75 92 LYS A C 1
ATOM 750 O O . LYS A 1 92 ? 3.071 5.187 16.353 1.00 93.75 92 LYS A O 1
ATOM 755 N N . ARG A 1 93 ? 2.493 4.013 18.177 1.00 94.50 93 ARG A N 1
ATOM 756 C CA . ARG A 1 93 ? 3.813 4.046 18.824 1.00 94.50 93 ARG A CA 1
ATOM 757 C C . ARG A 1 93 ? 4.870 3.231 18.070 1.00 94.50 93 ARG A C 1
ATOM 759 O O . ARG A 1 93 ? 6.035 3.607 18.080 1.00 94.50 93 ARG A O 1
ATOM 766 N N . LEU A 1 94 ? 4.497 2.099 17.469 1.00 94.81 94 LEU A N 1
ATOM 767 C CA . LEU A 1 94 ? 5.411 1.248 16.694 1.00 94.81 94 LEU A CA 1
ATOM 768 C C . LEU A 1 94 ? 5.794 1.874 15.350 1.00 94.81 94 LEU A C 1
ATOM 770 O O . LEU A 1 94 ? 6.914 1.660 14.899 1.00 94.81 94 LEU A O 1
ATOM 774 N N . LEU A 1 95 ? 4.870 2.603 14.719 1.00 95.19 95 LEU A N 1
ATOM 775 C CA . LEU A 1 95 ? 5.037 3.213 13.396 1.00 95.19 95 LEU A CA 1
ATOM 776 C C . LEU A 1 95 ? 5.413 4.704 13.448 1.00 95.19 95 LEU A C 1
ATOM 778 O O . LEU A 1 95 ? 5.454 5.356 12.403 1.00 95.19 95 LEU A O 1
ATOM 782 N N . ASP A 1 96 ? 5.672 5.251 14.638 1.00 93.62 96 ASP A N 1
ATOM 783 C CA . ASP A 1 96 ? 6.152 6.625 14.789 1.00 93.62 96 ASP A CA 1
ATOM 784 C C . ASP A 1 96 ? 7.616 6.713 14.356 1.00 93.62 96 ASP A C 1
ATOM 786 O O . ASP A 1 96 ? 8.471 5.964 14.830 1.00 93.62 96 ASP A O 1
ATOM 790 N N . SER A 1 97 ? 7.888 7.647 13.454 1.00 94.00 97 SER A N 1
ATOM 791 C CA . SER A 1 97 ? 9.218 7.919 12.916 1.00 94.00 97 SER A CA 1
ATOM 792 C C . SER A 1 97 ? 9.626 9.383 13.080 1.00 94.00 97 SER A C 1
ATOM 794 O O . SER A 1 97 ? 10.620 9.792 12.497 1.00 94.00 97 SER A O 1
ATOM 796 N N . SER A 1 98 ? 8.839 10.181 13.811 1.00 92.25 98 SER A N 1
ATOM 797 C CA . SER A 1 98 ? 9.071 11.624 13.983 1.00 92.25 98 SER A CA 1
ATOM 798 C C . SER A 1 98 ? 9.774 11.989 15.286 1.00 92.25 98 SER A C 1
ATOM 800 O O . SER A 1 98 ? 10.085 13.153 15.521 1.00 92.25 98 SER A O 1
ATOM 802 N N . LYS A 1 99 ? 10.014 11.001 16.154 1.00 91.62 99 LYS A N 1
ATOM 803 C CA . LYS A 1 99 ? 10.650 11.185 17.461 1.00 91.62 99 LYS A CA 1
ATOM 804 C C . LYS A 1 99 ? 11.943 10.377 17.566 1.00 91.62 99 LYS A C 1
ATOM 806 O O . LYS A 1 99 ? 11.995 9.277 17.013 1.00 91.62 99 LYS A O 1
ATOM 811 N N . PRO A 1 100 ? 12.930 10.850 18.351 1.00 92.06 100 PRO A N 1
ATOM 812 C CA . PRO A 1 100 ? 14.170 10.117 18.581 1.00 92.06 100 PRO A CA 1
ATOM 813 C C . PRO A 1 100 ? 13.928 8.731 19.184 1.00 92.06 100 PRO A C 1
ATOM 815 O O . PRO A 1 100 ? 13.108 8.555 20.095 1.00 92.06 100 PRO A O 1
ATOM 818 N N . VAL A 1 101 ? 14.678 7.732 18.717 1.00 92.75 101 VAL A N 1
ATOM 819 C CA . VAL A 1 101 ? 14.551 6.357 19.214 1.00 92.75 101 VAL A CA 1
ATOM 820 C C . VAL A 1 101 ? 15.231 6.229 20.573 1.00 92.75 101 VAL A C 1
ATOM 822 O O . VAL A 1 101 ? 16.382 6.601 20.754 1.00 92.75 101 VAL A O 1
ATOM 825 N N . THR A 1 102 ? 14.551 5.647 21.558 1.00 91.12 102 THR A N 1
ATOM 826 C CA . THR A 1 102 ? 15.162 5.397 22.870 1.00 91.12 102 THR A CA 1
ATOM 827 C C . THR A 1 102 ? 16.225 4.294 22.802 1.00 91.12 102 THR A C 1
ATOM 829 O O . THR A 1 102 ? 15.892 3.135 22.532 1.00 91.12 102 THR A O 1
ATOM 832 N N . LEU A 1 103 ? 17.467 4.626 23.154 1.00 91.00 103 LEU A N 1
ATOM 833 C CA . LEU A 1 103 ? 18.563 3.675 23.326 1.00 91.00 103 LEU A CA 1
ATOM 834 C C . LEU A 1 103 ? 18.492 3.062 24.732 1.00 91.00 103 LEU A C 1
ATOM 836 O O . LEU A 1 103 ? 18.356 3.766 25.735 1.00 91.00 103 LEU A O 1
ATOM 840 N N . LYS A 1 104 ? 18.529 1.728 24.800 1.00 87.06 104 LYS A N 1
ATOM 841 C CA . LYS A 1 104 ? 18.453 0.947 26.046 1.00 87.06 104 LYS A CA 1
ATOM 842 C C . LYS A 1 104 ? 19.738 0.146 26.250 1.00 87.06 104 LYS A C 1
ATOM 844 O O . LYS A 1 104 ? 19.685 -1.073 26.382 1.00 87.06 104 LYS A O 1
ATOM 849 N N . LEU A 1 105 ? 20.871 0.836 26.206 1.00 87.44 105 LEU A N 1
ATOM 850 C CA . LEU A 1 105 ? 22.188 0.259 26.451 1.00 87.44 105 LEU A CA 1
ATOM 851 C C . LEU A 1 105 ? 22.662 0.649 27.848 1.00 87.44 105 LEU A C 1
ATOM 853 O O . LEU A 1 105 ? 22.489 1.789 28.273 1.00 87.44 105 LEU A O 1
ATOM 857 N N . THR A 1 106 ? 23.245 -0.305 28.562 1.00 87.31 106 THR A N 1
ATOM 858 C CA . THR A 1 106 ? 23.856 -0.085 29.875 1.00 87.31 106 THR A CA 1
ATOM 859 C C . THR A 1 106 ? 25.368 -0.091 29.720 1.00 87.31 106 THR A C 1
ATOM 861 O O . THR A 1 106 ? 25.91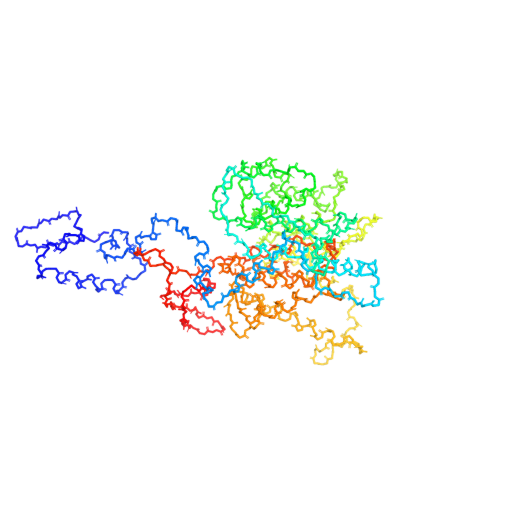6 -1.086 29.240 1.00 87.31 106 THR A O 1
ATOM 864 N N . GLN A 1 107 ? 26.034 0.981 30.145 1.00 87.06 107 GLN A N 1
ATOM 865 C CA . GLN A 1 107 ? 27.492 1.040 30.149 1.00 87.06 107 GLN A CA 1
ATOM 866 C C . GLN A 1 107 ? 28.042 0.032 31.162 1.00 87.06 107 GLN A C 1
ATOM 868 O O . GLN A 1 107 ? 27.640 0.019 32.327 1.00 87.06 107 GLN A O 1
ATOM 873 N N . LYS A 1 108 ? 28.932 -0.851 30.706 1.00 87.06 108 LYS A N 1
ATOM 874 C CA . LYS A 1 108 ? 29.649 -1.784 31.583 1.00 87.06 108 LYS A CA 1
ATOM 875 C C . LYS A 1 108 ? 30.792 -1.046 32.280 1.00 87.06 108 LYS A C 1
ATOM 877 O O . LYS A 1 108 ? 31.386 -0.155 31.683 1.00 87.06 108 LYS A O 1
ATOM 882 N N . LEU A 1 109 ? 31.129 -1.460 33.504 1.00 83.56 109 LEU A N 1
ATOM 883 C CA . LEU A 1 109 ? 32.177 -0.826 34.321 1.00 83.56 109 LEU A CA 1
ATOM 884 C C . LEU A 1 109 ? 33.555 -0.813 33.634 1.00 83.56 109 LEU A C 1
ATOM 886 O O . LEU A 1 109 ? 34.325 0.120 33.834 1.00 83.56 109 LEU A O 1
ATOM 890 N N . ASP A 1 110 ? 33.832 -1.806 32.785 1.00 87.81 110 ASP A N 1
ATOM 891 C CA . ASP A 1 110 ? 35.119 -1.956 32.092 1.00 87.81 110 ASP A CA 1
ATOM 892 C C . ASP A 1 110 ? 35.217 -1.144 30.785 1.00 87.81 110 ASP A C 1
ATOM 894 O O . ASP A 1 110 ? 36.245 -1.171 30.108 1.00 87.81 110 ASP A O 1
ATOM 898 N N . VAL A 1 111 ? 34.145 -0.450 30.381 1.00 87.81 111 VAL A N 1
ATOM 899 C CA . VAL A 1 111 ? 34.062 0.259 29.097 1.00 87.81 111 VAL A CA 1
ATOM 900 C C . VAL A 1 111 ? 34.148 1.763 29.333 1.00 87.81 111 VAL A C 1
ATOM 902 O O . VAL A 1 111 ? 33.298 2.353 30.001 1.00 87.81 111 VAL A O 1
ATOM 905 N N . ASN A 1 112 ? 35.166 2.398 28.748 1.00 89.56 112 ASN A N 1
ATOM 906 C CA . ASN A 1 112 ? 35.317 3.850 28.805 1.00 89.56 112 ASN A CA 1
ATOM 907 C C . ASN A 1 112 ? 34.211 4.581 28.015 1.00 89.56 112 ASN A C 1
ATOM 909 O O . ASN A 1 112 ? 33.585 4.016 27.116 1.00 89.56 112 ASN A O 1
ATOM 913 N N . ASP A 1 113 ? 34.006 5.864 28.318 1.00 87.81 113 ASP A N 1
ATOM 914 C CA . ASP A 1 113 ? 32.910 6.659 27.743 1.00 87.81 113 ASP A CA 1
ATOM 915 C C . ASP A 1 113 ? 32.969 6.752 26.213 1.00 87.81 113 ASP A C 1
ATOM 917 O O . ASP A 1 113 ? 31.941 6.744 25.541 1.00 87.81 113 ASP A O 1
ATOM 921 N N . HIS A 1 114 ? 34.175 6.796 25.640 1.00 89.38 114 HIS A N 1
ATOM 922 C CA . HIS A 1 114 ? 34.366 6.851 24.191 1.00 89.38 114 HIS A CA 1
ATOM 923 C C . HIS A 1 114 ? 33.952 5.541 23.500 1.00 89.38 114 HIS A C 1
ATOM 925 O O . HIS A 1 114 ? 33.276 5.558 22.471 1.00 89.38 114 HIS A O 1
ATOM 931 N N . ALA A 1 115 ? 34.347 4.392 24.051 1.00 89.69 115 ALA A N 1
ATOM 932 C CA . ALA A 1 115 ? 33.957 3.088 23.529 1.00 89.69 115 ALA A CA 1
ATOM 933 C C . ALA A 1 115 ? 32.451 2.857 23.691 1.00 89.69 115 ALA A C 1
ATOM 935 O O . ALA A 1 115 ? 31.821 2.351 22.764 1.00 89.69 115 ALA A O 1
ATOM 936 N N . PHE A 1 116 ? 31.867 3.298 24.810 1.00 90.69 116 PHE A N 1
ATOM 937 C CA . PHE A 1 116 ? 30.423 3.245 25.012 1.00 90.69 116 PHE A CA 1
ATOM 938 C C . PHE A 1 116 ? 29.673 4.136 24.013 1.00 90.69 116 PHE A C 1
ATOM 940 O O . PHE A 1 116 ? 28.718 3.680 23.392 1.00 90.69 116 PHE A O 1
ATOM 947 N N . ALA A 1 117 ? 30.141 5.362 23.762 1.00 87.69 117 ALA A N 1
ATOM 948 C CA . ALA A 1 117 ? 29.546 6.240 22.752 1.00 87.69 117 ALA A CA 1
ATOM 949 C C . ALA A 1 117 ? 29.569 5.613 21.344 1.00 87.69 117 ALA A C 1
ATOM 951 O O . ALA A 1 117 ? 28.586 5.702 20.610 1.00 87.69 117 ALA A O 1
ATOM 952 N N . LYS A 1 118 ? 30.657 4.919 20.983 1.00 88.94 118 LYS A N 1
ATOM 953 C CA . LYS A 1 118 ? 30.758 4.180 19.714 1.00 88.94 118 LYS A CA 1
ATOM 954 C C . LYS A 1 118 ? 29.803 2.980 19.655 1.00 88.94 118 LYS A C 1
ATOM 956 O O . LYS A 1 118 ? 29.260 2.672 18.594 1.00 88.94 118 LYS A O 1
ATOM 961 N N . GLU A 1 119 ? 29.593 2.294 20.777 1.00 89.94 119 GLU A N 1
ATOM 962 C CA . GLU A 1 119 ? 28.587 1.232 20.893 1.00 89.94 119 GLU A CA 1
ATOM 963 C C . GLU A 1 119 ? 27.166 1.793 20.716 1.00 89.94 119 GLU A C 1
ATOM 965 O O . GLU A 1 119 ? 26.373 1.223 19.961 1.00 89.94 119 GLU A O 1
ATOM 970 N N . GLU A 1 120 ? 26.863 2.943 21.331 1.00 90.19 120 GLU A N 1
ATOM 971 C CA . GLU A 1 120 ? 25.590 3.649 21.154 1.00 90.19 120 GLU A CA 1
ATOM 972 C C . GLU A 1 120 ? 25.358 4.067 19.696 1.00 90.19 120 GLU A C 1
ATOM 974 O O . GLU A 1 120 ? 24.260 3.861 19.179 1.00 90.19 120 GLU A O 1
ATOM 979 N N . GLU A 1 121 ? 26.379 4.592 19.012 1.00 89.88 121 GLU A N 1
ATOM 980 C CA . GLU A 1 121 ? 26.312 4.974 17.594 1.00 89.88 121 GLU A CA 1
ATOM 981 C C . GLU A 1 121 ? 26.081 3.757 16.681 1.00 89.88 121 GLU A C 1
ATOM 983 O O . GLU A 1 121 ? 25.197 3.774 15.823 1.00 89.88 121 GLU A O 1
ATOM 988 N N . SER A 1 122 ? 26.809 2.659 16.907 1.00 90.00 122 SER A N 1
ATOM 989 C CA . SER A 1 122 ? 26.634 1.409 16.154 1.00 90.00 122 SER A CA 1
ATOM 990 C C . SER A 1 122 ? 25.220 0.838 16.322 1.00 90.00 122 SER A C 1
ATOM 992 O O . SER A 1 122 ? 24.552 0.471 15.349 1.00 90.00 122 SER A O 1
ATOM 994 N N . TYR A 1 123 ? 24.713 0.825 17.557 1.00 91.75 123 TYR A N 1
ATOM 995 C CA . TYR A 1 123 ? 23.355 0.374 17.841 1.00 91.75 123 TYR A CA 1
ATOM 996 C C . TYR A 1 123 ? 22.291 1.318 17.262 1.00 91.75 123 TYR A C 1
ATOM 998 O O . TYR A 1 123 ? 21.274 0.852 16.738 1.00 91.75 123 TYR A O 1
ATOM 1006 N N . LEU A 1 124 ? 22.527 2.635 17.290 1.00 93.00 124 LEU A N 1
ATOM 1007 C CA . LEU A 1 124 ? 21.677 3.617 16.620 1.00 93.00 124 LEU A CA 1
ATOM 1008 C C . LEU A 1 124 ? 21.607 3.351 15.112 1.00 93.00 124 LEU A C 1
ATOM 1010 O O . LEU A 1 124 ? 20.512 3.399 14.555 1.00 93.00 124 LEU A O 1
ATOM 1014 N N . GLY A 1 125 ? 22.716 2.985 14.464 1.00 90.62 125 GLY A N 1
ATOM 1015 C CA . GLY A 1 125 ? 22.736 2.596 13.050 1.00 90.62 125 GLY A CA 1
ATOM 1016 C C . GLY A 1 125 ? 21.786 1.433 12.732 1.00 90.62 125 GLY A C 1
ATOM 1017 O O . GLY A 1 125 ? 20.990 1.514 11.792 1.00 90.62 125 GLY A O 1
ATOM 1018 N N . LEU A 1 126 ? 21.776 0.386 13.567 1.00 92.12 126 LEU A N 1
ATOM 1019 C CA . LEU A 1 126 ? 20.832 -0.735 13.433 1.00 92.12 126 LEU A CA 1
ATOM 1020 C C . LEU A 1 126 ? 19.375 -0.285 13.610 1.00 92.12 126 LEU A C 1
ATOM 1022 O O . LEU A 1 126 ? 18.483 -0.713 12.874 1.00 92.12 126 LEU A O 1
ATOM 1026 N N . LEU A 1 127 ? 19.118 0.603 14.572 1.00 93.56 127 LEU A N 1
ATOM 1027 C CA . LEU A 1 127 ? 17.784 1.158 14.799 1.00 93.56 127 LEU A CA 1
ATOM 1028 C C . LEU A 1 127 ? 17.337 2.072 13.655 1.00 93.56 127 LEU A C 1
ATOM 1030 O O . LEU A 1 127 ? 16.152 2.077 13.329 1.00 93.56 127 LEU A O 1
ATOM 1034 N N . CYS A 1 128 ? 18.257 2.788 13.009 1.00 93.19 128 CYS A N 1
ATOM 1035 C CA . CYS A 1 128 ? 17.959 3.629 11.856 1.00 93.19 128 CYS A CA 1
ATOM 1036 C C . CYS A 1 128 ? 17.481 2.803 10.660 1.00 93.19 128 CYS A C 1
ATOM 1038 O O . CYS A 1 128 ? 16.511 3.203 10.023 1.00 93.19 128 CYS A O 1
ATOM 1040 N N . ASN A 1 129 ? 18.049 1.618 10.402 1.00 92.94 129 ASN A N 1
ATOM 1041 C CA . ASN A 1 129 ? 17.528 0.703 9.370 1.00 92.94 129 ASN A CA 1
ATOM 1042 C C . ASN A 1 129 ? 16.054 0.344 9.610 1.00 92.94 129 ASN A C 1
ATOM 1044 O O . ASN A 1 129 ? 15.247 0.289 8.676 1.00 92.94 129 ASN A O 1
ATOM 1048 N N . ARG A 1 130 ? 15.671 0.156 10.877 1.00 95.50 130 ARG A N 1
ATOM 1049 C CA . ARG A 1 130 ? 14.267 -0.018 11.249 1.00 95.50 130 ARG A CA 1
ATOM 1050 C C . ARG A 1 130 ? 13.472 1.273 11.052 1.00 95.50 130 ARG A C 1
ATOM 1052 O O . ARG A 1 130 ? 12.409 1.227 10.454 1.00 95.50 130 ARG A O 1
ATOM 1059 N N . THR A 1 131 ? 13.941 2.418 11.540 1.00 95.88 131 THR A N 1
ATOM 1060 C CA . THR A 1 131 ? 13.191 3.683 11.448 1.00 95.88 131 THR A CA 1
ATOM 1061 C C . THR A 1 131 ? 12.948 4.109 9.999 1.00 95.88 131 THR A C 1
ATOM 1063 O O . THR A 1 131 ? 11.838 4.510 9.659 1.00 95.88 131 THR A O 1
ATOM 1066 N N . MET A 1 132 ? 13.937 3.926 9.123 1.00 95.38 132 MET A N 1
ATOM 1067 C CA . MET A 1 132 ? 13.862 4.233 7.691 1.00 95.38 132 MET A CA 1
ATOM 1068 C C . MET A 1 132 ? 12.808 3.410 6.931 1.00 95.38 132 MET A C 1
ATOM 1070 O O . MET A 1 132 ? 12.375 3.819 5.856 1.00 95.38 132 MET A O 1
ATOM 1074 N N . SER A 1 133 ? 12.392 2.249 7.449 1.00 96.44 133 SER A N 1
ATOM 1075 C CA . SER A 1 133 ? 11.378 1.387 6.817 1.00 96.44 133 SER A CA 1
ATOM 1076 C C . SER A 1 133 ? 9.955 1.607 7.354 1.00 96.44 133 SER A C 1
ATOM 1078 O O . SER A 1 133 ? 8.985 1.246 6.681 1.00 96.44 133 SER A O 1
ATOM 1080 N N . LEU A 1 134 ? 9.803 2.283 8.502 1.00 97.31 134 LEU A N 1
ATOM 1081 C CA . LEU A 1 134 ? 8.498 2.601 9.101 1.00 97.31 134 LEU A CA 1
ATOM 1082 C C . LEU A 1 134 ? 7.547 3.384 8.186 1.00 97.31 134 LEU A C 1
ATOM 1084 O O . LEU A 1 134 ? 6.347 3.082 8.220 1.00 97.31 134 LEU A O 1
ATOM 1088 N N . PRO A 1 135 ? 8.006 4.359 7.368 1.00 97.50 135 PRO A N 1
ATOM 1089 C CA . PRO A 1 135 ? 7.098 5.164 6.564 1.00 97.50 135 PRO A CA 1
ATOM 1090 C C . PRO A 1 135 ? 6.176 4.355 5.652 1.00 97.50 135 PRO A C 1
ATOM 1092 O O . PRO A 1 135 ? 5.008 4.709 5.514 1.00 97.50 135 PRO A O 1
ATOM 1095 N N . VAL A 1 136 ? 6.637 3.228 5.101 1.00 97.12 136 VAL A N 1
ATOM 1096 C CA . VAL A 1 136 ? 5.809 2.391 4.217 1.00 97.12 136 VAL A CA 1
ATOM 1097 C C . VAL A 1 136 ? 4.564 1.885 4.939 1.00 97.12 136 VAL A C 1
ATOM 1099 O O . VAL A 1 136 ? 3.441 2.074 4.473 1.00 97.12 136 VAL A O 1
ATOM 1102 N N . ALA A 1 137 ? 4.746 1.326 6.132 1.00 96.62 137 ALA A N 1
ATOM 1103 C CA . ALA A 1 137 ? 3.647 0.847 6.959 1.00 96.62 137 ALA A CA 1
ATOM 1104 C C . ALA A 1 137 ? 2.812 1.974 7.560 1.00 96.62 137 ALA A C 1
ATOM 1106 O O . ALA A 1 137 ? 1.606 1.819 7.737 1.00 96.62 137 ALA A O 1
ATOM 1107 N N . ARG A 1 138 ? 3.434 3.119 7.862 1.00 96.38 138 ARG A N 1
ATOM 1108 C CA . ARG A 1 138 ? 2.716 4.313 8.308 1.00 96.38 138 ARG A CA 1
ATOM 1109 C C . ARG A 1 138 ? 1.724 4.770 7.238 1.00 96.38 138 ARG A C 1
ATOM 1111 O O . ARG A 1 138 ? 0.574 5.022 7.575 1.00 96.38 138 ARG A O 1
ATOM 1118 N N . GLY A 1 139 ? 2.132 4.784 5.966 1.00 95.38 139 GLY A N 1
ATOM 1119 C CA . GLY A 1 139 ? 1.253 5.074 4.829 1.00 95.38 139 GLY A CA 1
ATOM 1120 C C . GLY A 1 139 ? 0.077 4.101 4.727 1.00 95.38 139 GLY A C 1
ATOM 1121 O O . GLY A 1 139 ? -1.066 4.538 4.607 1.00 95.38 139 GLY A O 1
ATOM 1122 N N . MET A 1 140 ? 0.339 2.798 4.888 1.00 96.56 140 MET A N 1
ATOM 1123 C CA . MET A 1 140 ? -0.706 1.764 4.940 1.00 96.56 140 MET A CA 1
ATOM 1124 C C . MET A 1 140 ? -1.686 2.010 6.085 1.00 96.56 140 MET A C 1
ATOM 1126 O O . MET A 1 140 ? -2.898 1.961 5.893 1.00 96.56 140 MET A O 1
ATOM 1130 N N . PHE A 1 141 ? -1.168 2.293 7.279 1.00 95.69 141 PHE A N 1
ATOM 1131 C CA . PHE A 1 141 ? -1.963 2.511 8.480 1.00 95.69 141 PHE A CA 1
ATOM 1132 C C . PHE A 1 141 ? -2.833 3.762 8.372 1.00 95.69 141 PHE A C 1
ATOM 1134 O O . PHE A 1 141 ? -3.998 3.735 8.756 1.00 95.69 141 PHE A O 1
ATOM 1141 N N . THR A 1 142 ? -2.305 4.855 7.823 1.00 93.19 142 THR A N 1
ATOM 1142 C CA . THR A 1 142 ? -3.030 6.126 7.727 1.00 93.19 142 THR A CA 1
ATOM 1143 C C . THR A 1 142 ? -3.768 6.315 6.402 1.00 93.19 142 THR A C 1
ATOM 1145 O O . THR A 1 142 ? -4.271 7.409 6.155 1.00 93.19 142 THR A O 1
ATOM 1148 N N . LEU A 1 143 ? -3.873 5.288 5.555 1.00 93.62 143 LEU A N 1
ATOM 1149 C CA . LEU A 1 143 ? -4.496 5.382 4.232 1.00 93.62 143 LEU A CA 1
ATOM 1150 C C . LEU A 1 143 ? -5.915 5.979 4.286 1.00 93.62 143 LEU A C 1
ATOM 1152 O O . LEU A 1 143 ? -6.805 5.492 4.994 1.00 93.62 143 LEU A O 1
ATOM 1156 N N . GLY A 1 144 ? -6.112 7.061 3.533 1.00 88.75 144 GLY A N 1
ATOM 1157 C CA . GLY A 1 144 ? -7.370 7.784 3.392 1.00 88.75 144 GLY A CA 1
ATOM 1158 C C . GLY A 1 144 ? -7.952 8.335 4.696 1.00 88.75 144 GLY A C 1
ATOM 1159 O O . GLY A 1 144 ? -9.176 8.417 4.816 1.00 88.75 144 GLY A O 1
ATOM 1160 N N . THR A 1 145 ? -7.119 8.620 5.702 1.00 85.56 145 THR A N 1
ATOM 1161 C CA . THR A 1 145 ? -7.534 9.098 7.036 1.00 85.56 145 THR A CA 1
ATOM 1162 C C . THR A 1 145 ? -7.588 10.627 7.179 1.00 85.56 145 THR A C 1
ATOM 1164 O O . THR A 1 145 ? -7.820 11.163 8.256 1.00 85.56 145 THR A O 1
ATOM 1167 N N . SER A 1 146 ? -7.419 11.407 6.123 1.00 84.62 146 SER A N 1
ATOM 1168 C CA . SER A 1 146 ? -7.422 12.868 6.224 1.00 84.62 146 SER A CA 1
ATOM 1169 C C . SER A 1 146 ? -8.134 13.514 5.050 1.00 84.62 146 SER A C 1
ATOM 1171 O O . SER A 1 146 ? -8.059 13.038 3.919 1.00 84.62 146 SER A O 1
ATOM 1173 N N . SER A 1 147 ? -8.800 14.624 5.354 1.00 83.19 147 SER A N 1
ATOM 1174 C CA . SER A 1 147 ? -9.314 15.578 4.380 1.00 83.19 147 SER A CA 1
ATOM 1175 C C . SER A 1 147 ? -8.531 16.879 4.579 1.00 83.19 147 SER A C 1
ATOM 1177 O O . SER A 1 147 ? -8.685 17.495 5.637 1.00 83.19 147 SER A O 1
ATOM 1179 N N . PRO A 1 148 ? -7.627 17.254 3.657 1.00 82.81 148 PRO A N 1
ATOM 1180 C CA . PRO A 1 148 ? -6.823 18.462 3.795 1.00 82.81 148 PRO A CA 1
ATOM 1181 C C . PRO A 1 148 ? -7.669 19.731 3.647 1.00 82.81 148 PRO A C 1
ATOM 1183 O O . PRO A 1 148 ? -8.646 19.762 2.901 1.00 82.81 148 PRO A O 1
ATOM 1186 N N . ILE A 1 149 ? -7.250 20.796 4.326 1.00 82.00 149 ILE A N 1
ATOM 1187 C CA . ILE A 1 149 ? -7.829 22.134 4.183 1.00 82.00 149 ILE A CA 1
ATOM 1188 C C . ILE A 1 149 ? -7.138 22.830 3.001 1.00 82.00 149 ILE A C 1
ATOM 1190 O O . ILE A 1 149 ? -5.915 22.796 2.885 1.00 82.00 149 ILE A O 1
ATOM 1194 N N . GLN A 1 150 ? -7.904 23.478 2.118 1.00 79.06 150 GLN A N 1
ATOM 1195 C CA . GLN A 1 150 ? -7.368 24.085 0.888 1.00 79.06 150 GLN A CA 1
ATOM 1196 C C . GLN A 1 150 ? -6.377 25.234 1.128 1.00 79.06 150 GLN A C 1
ATOM 1198 O O . GLN A 1 150 ? -5.535 25.500 0.278 1.00 79.06 150 GLN A O 1
ATOM 1203 N N . SER A 1 151 ? -6.476 25.924 2.263 1.00 82.44 151 SER A N 1
ATOM 1204 C CA . SER A 1 151 ? -5.598 27.044 2.616 1.00 82.44 151 SER A CA 1
ATOM 1205 C C . SER A 1 151 ? -4.267 26.612 3.233 1.00 82.44 151 SER A C 1
ATOM 1207 O O . SER A 1 151 ? -3.408 27.458 3.465 1.00 82.44 151 SER A O 1
ATOM 1209 N N . GLU A 1 152 ? -4.091 25.323 3.529 1.00 84.00 152 GLU A N 1
ATOM 1210 C CA . GLU A 1 152 ? -2.920 24.814 4.237 1.00 84.00 152 GLU A CA 1
ATOM 1211 C C . GLU A 1 152 ? -2.087 23.886 3.354 1.00 84.00 152 GLU A C 1
ATOM 1213 O O . GLU A 1 152 ? -2.599 23.096 2.552 1.00 84.00 152 GLU A O 1
ATOM 1218 N N . ALA A 1 153 ? -0.768 23.990 3.519 1.00 82.38 153 ALA A N 1
ATOM 1219 C CA . ALA A 1 153 ? 0.167 23.060 2.911 1.00 82.38 153 ALA A CA 1
ATOM 1220 C C . ALA A 1 153 ? 0.175 21.750 3.707 1.00 82.38 153 ALA A C 1
ATOM 1222 O O . ALA A 1 153 ? 0.038 21.750 4.932 1.00 82.38 153 ALA A O 1
ATOM 1223 N N . VAL A 1 154 ? 0.381 20.630 3.019 1.00 84.44 154 VAL A N 1
ATOM 1224 C CA . VAL A 1 154 ? 0.514 19.328 3.670 1.00 84.44 154 VAL A CA 1
ATOM 1225 C C . VAL A 1 154 ? 1.758 19.318 4.539 1.00 84.44 154 VAL A C 1
ATOM 1227 O O . VAL A 1 154 ? 2.864 19.617 4.087 1.00 84.44 154 VAL A O 1
ATOM 1230 N N . VAL A 1 155 ? 1.575 18.914 5.791 1.00 86.12 155 VAL A N 1
ATOM 1231 C CA . VAL A 1 155 ? 2.680 18.674 6.712 1.00 86.12 155 VAL A CA 1
ATOM 1232 C C . VAL A 1 155 ? 3.164 17.243 6.515 1.00 86.12 155 VAL A C 1
ATOM 1234 O O . VAL A 1 155 ? 2.490 16.286 6.906 1.00 86.12 155 VAL A O 1
ATOM 1237 N N . ILE A 1 156 ? 4.338 17.101 5.906 1.00 89.81 156 ILE A N 1
ATOM 1238 C CA . ILE A 1 156 ? 5.068 15.835 5.867 1.00 89.81 156 ILE A CA 1
ATOM 1239 C C . ILE A 1 156 ? 5.828 15.717 7.198 1.00 89.81 156 ILE A C 1
ATOM 1241 O O . ILE A 1 156 ? 6.623 16.606 7.509 1.00 89.81 156 ILE A O 1
ATOM 1245 N N . PRO A 1 157 ? 5.575 14.679 8.020 1.00 90.25 157 PRO A N 1
ATOM 1246 C CA . PRO A 1 157 ? 6.299 14.493 9.274 1.00 90.25 157 PRO A CA 1
ATOM 1247 C C . PRO A 1 157 ? 7.801 14.360 9.028 1.00 90.25 157 PRO A C 1
ATOM 1249 O O . PRO A 1 157 ? 8.209 13.717 8.060 1.00 90.25 157 PRO A O 1
ATOM 1252 N N . THR A 1 158 ? 8.619 14.911 9.921 1.00 90.62 158 THR A N 1
ATOM 1253 C CA . THR A 1 158 ? 10.069 14.718 9.865 1.00 90.62 158 THR A CA 1
ATOM 1254 C C . THR A 1 158 ? 10.415 13.246 10.093 1.00 90.62 158 THR A C 1
ATOM 1256 O O . THR A 1 158 ? 9.764 12.554 10.881 1.00 90.62 158 THR A O 1
ATOM 1259 N N . LEU A 1 159 ? 11.426 12.753 9.376 1.00 91.75 159 LEU A N 1
ATOM 1260 C CA . LEU A 1 159 ? 12.003 11.432 9.607 1.00 91.75 159 LEU A CA 1
ATOM 1261 C C . LEU A 1 159 ? 13.183 11.585 10.570 1.00 91.75 159 LEU A C 1
ATOM 1263 O O . LEU A 1 159 ? 14.279 11.960 10.166 1.00 91.75 159 LEU A O 1
ATOM 1267 N N . GLU A 1 160 ? 12.937 11.325 11.850 1.00 92.50 160 GLU A N 1
ATOM 1268 C CA . GLU A 1 160 ? 13.915 11.523 12.915 1.00 92.50 160 GLU A CA 1
ATOM 1269 C C . GLU A 1 160 ? 14.793 10.279 13.084 1.00 92.50 160 GLU A C 1
ATOM 1271 O O . GLU A 1 160 ? 14.309 9.190 13.400 1.00 92.50 160 GLU A O 1
ATOM 1276 N N . LEU A 1 161 ? 16.100 10.446 12.876 1.00 92.38 161 LEU A N 1
ATOM 1277 C CA . LEU A 1 161 ? 17.087 9.361 12.917 1.00 92.38 161 LEU A CA 1
ATOM 1278 C C . LEU A 1 161 ? 18.075 9.499 14.082 1.00 92.38 161 LEU A C 1
ATOM 1280 O O . LEU A 1 161 ? 19.053 8.758 14.143 1.00 92.38 161 LEU A O 1
ATOM 1284 N N . SER A 1 162 ? 17.826 10.416 15.021 1.00 92.94 162 SER A N 1
ATOM 1285 C CA . SER A 1 162 ? 18.587 10.492 16.268 1.00 92.94 162 SER A CA 1
ATOM 1286 C C . SER A 1 162 ? 18.102 9.485 17.317 1.00 92.94 162 SER A C 1
ATOM 1288 O O . SER A 1 162 ? 16.973 8.977 17.296 1.00 92.94 162 SER A O 1
ATOM 1290 N N . GLY A 1 163 ? 18.989 9.185 18.263 1.00 92.25 163 GLY A N 1
ATOM 1291 C CA . GLY A 1 163 ? 18.712 8.357 19.427 1.00 92.25 163 GLY A CA 1
ATOM 1292 C C . GLY A 1 163 ? 18.685 9.179 20.709 1.00 92.25 163 GLY A C 1
ATOM 1293 O O . GLY A 1 163 ? 19.463 10.109 20.868 1.00 92.25 163 GLY A O 1
ATOM 1294 N N . TYR A 1 164 ? 17.834 8.817 21.665 1.00 93.00 164 TYR A N 1
ATOM 1295 C CA . TYR A 1 164 ? 17.892 9.342 23.029 1.00 93.00 164 TYR A CA 1
ATOM 1296 C C . TYR A 1 164 ? 18.480 8.286 23.967 1.00 93.00 164 TYR A C 1
ATOM 1298 O O . TYR A 1 164 ? 17.853 7.245 24.199 1.00 93.00 164 TYR A O 1
ATOM 1306 N N . SER A 1 165 ? 19.672 8.549 24.505 1.00 90.88 165 SER A N 1
ATOM 1307 C CA . SER A 1 165 ? 20.311 7.703 25.514 1.00 90.88 165 SER A CA 1
ATOM 1308 C C . SER A 1 165 ? 19.675 7.944 26.876 1.00 90.88 165 SER A C 1
ATOM 1310 O O . SER A 1 165 ? 19.754 9.042 27.422 1.00 90.88 165 SER A O 1
ATOM 1312 N N . LYS A 1 166 ? 19.058 6.903 27.447 1.00 85.75 166 LYS A N 1
ATOM 1313 C CA . LYS A 1 166 ? 18.515 6.956 28.815 1.00 85.75 166 LYS A CA 1
ATOM 1314 C C . LYS A 1 166 ? 19.588 6.932 29.896 1.00 85.75 166 LYS A C 1
ATOM 1316 O O . LYS A 1 166 ? 19.319 7.355 31.011 1.00 85.75 166 LYS A O 1
ATOM 1321 N N . THR A 1 167 ? 20.762 6.405 29.577 1.00 83.31 167 THR A N 1
ATOM 1322 C CA . THR A 1 167 ? 21.870 6.259 30.526 1.00 83.31 167 THR A CA 1
ATOM 1323 C C . THR A 1 167 ? 22.559 7.602 30.729 1.00 83.31 167 THR A C 1
ATOM 1325 O O . THR A 1 167 ? 22.785 8.014 31.860 1.00 83.31 167 THR A O 1
ATOM 1328 N N . ASN A 1 168 ? 22.771 8.333 29.631 1.00 82.50 168 ASN A N 1
ATOM 1329 C CA . ASN A 1 168 ? 23.474 9.615 29.633 1.00 82.50 168 ASN A CA 1
ATOM 1330 C C . ASN A 1 168 ? 22.536 10.832 29.528 1.00 82.50 168 ASN A C 1
ATOM 1332 O O . ASN A 1 168 ? 23.010 11.964 29.486 1.00 82.50 168 ASN A O 1
ATOM 1336 N N . ASN A 1 169 ? 21.213 10.617 29.442 1.00 86.06 169 ASN A N 1
ATOM 1337 C CA . ASN A 1 169 ? 20.189 11.646 29.200 1.00 86.06 169 ASN A CA 1
ATOM 1338 C C . ASN A 1 169 ? 20.540 12.604 28.045 1.00 86.06 169 ASN A C 1
ATOM 1340 O O . ASN A 1 169 ? 20.259 13.801 28.099 1.00 86.06 169 ASN A O 1
ATOM 1344 N N . LYS A 1 170 ? 21.155 12.066 26.987 1.00 89.62 170 LYS A N 1
ATOM 1345 C CA . LYS A 1 170 ? 21.697 12.823 25.854 1.00 89.62 170 LYS A CA 1
ATOM 1346 C C . LYS A 1 170 ? 21.121 12.319 24.534 1.00 89.62 170 LYS A C 1
ATOM 1348 O O . LYS A 1 170 ? 20.907 11.119 24.356 1.00 89.62 170 LYS A O 1
ATOM 1353 N N . THR A 1 171 ? 20.926 13.237 23.591 1.00 88.69 171 THR A N 1
ATOM 1354 C CA . THR A 1 171 ? 20.621 12.894 22.201 1.00 88.69 171 THR A CA 1
ATOM 1355 C C . THR A 1 171 ? 21.903 12.527 21.456 1.00 88.69 171 THR A C 1
ATOM 1357 O O . THR A 1 171 ? 22.848 13.314 21.383 1.00 88.69 171 THR A O 1
ATOM 1360 N N . VAL A 1 172 ? 21.928 11.319 20.909 1.00 88.19 172 VAL A N 1
ATOM 1361 C CA . VAL A 1 172 ? 22.952 10.809 20.003 1.00 88.19 172 VAL A CA 1
ATOM 1362 C C . VAL A 1 172 ? 22.476 11.115 18.587 1.00 88.19 172 VAL A C 1
ATOM 1364 O O . VAL A 1 172 ? 21.477 10.560 18.127 1.00 88.19 172 VAL A O 1
ATOM 1367 N N . ALA A 1 173 ? 23.144 12.053 17.920 1.00 85.25 173 ALA A N 1
ATOM 1368 C CA . ALA A 1 173 ? 22.888 12.327 16.513 1.00 85.25 173 ALA A CA 1
ATOM 1369 C C . ALA A 1 173 ? 23.450 11.191 15.654 1.00 85.25 173 ALA A C 1
ATOM 1371 O O . ALA A 1 173 ? 24.426 10.543 16.027 1.00 85.25 173 ALA A O 1
ATOM 1372 N N . ASN A 1 174 ? 22.826 10.963 14.506 1.00 78.19 174 ASN A N 1
ATOM 1373 C CA . ASN A 1 174 ? 23.343 10.030 13.524 1.00 78.19 174 ASN A CA 1
ATOM 1374 C C . ASN A 1 174 ? 24.152 10.787 12.464 1.00 78.19 174 ASN A C 1
ATOM 1376 O O . ASN A 1 174 ? 23.673 11.779 11.918 1.00 78.19 174 ASN A O 1
ATOM 1380 N N . ASN A 1 175 ? 25.354 10.300 12.166 1.00 69.81 175 ASN A N 1
ATOM 1381 C CA . ASN A 1 175 ? 26.291 10.905 11.223 1.00 69.81 175 ASN A CA 1
ATOM 1382 C C . ASN A 1 175 ? 26.252 10.176 9.870 1.00 69.81 175 ASN A C 1
ATOM 1384 O O . ASN A 1 175 ? 27.269 9.674 9.387 1.00 69.81 175 ASN A O 1
ATOM 1388 N N . PHE A 1 176 ? 25.071 10.053 9.253 1.00 69.62 176 PHE A N 1
ATOM 1389 C CA . PHE A 1 176 ? 24.996 9.515 7.894 1.00 69.62 176 PHE A CA 1
ATOM 1390 C C . PHE A 1 176 ? 25.666 10.491 6.919 1.00 69.62 176 PHE A C 1
ATOM 1392 O O . PHE A 1 176 ? 25.079 11.490 6.525 1.00 69.62 176 PHE A O 1
ATOM 1399 N N . ASN A 1 177 ? 26.897 10.180 6.513 1.00 62.75 177 ASN A N 1
ATOM 1400 C CA . ASN A 1 177 ? 27.639 10.975 5.530 1.00 62.75 177 ASN A CA 1
ATOM 1401 C C . ASN A 1 177 ? 27.109 10.797 4.091 1.00 62.75 177 ASN A C 1
ATOM 1403 O O . ASN A 1 177 ? 27.442 11.589 3.214 1.00 62.75 177 ASN A O 1
ATOM 1407 N N . ASP A 1 178 ? 26.312 9.751 3.832 1.00 73.94 178 ASP A N 1
ATOM 1408 C CA . ASP A 1 178 ? 25.774 9.417 2.508 1.00 73.94 178 ASP A CA 1
ATOM 1409 C C . ASP A 1 178 ? 24.297 9.833 2.396 1.00 73.94 178 ASP A C 1
ATOM 1411 O O . ASP A 1 178 ? 23.393 9.102 2.811 1.00 73.94 178 ASP A O 1
ATOM 1415 N N . ASN A 1 179 ? 24.048 10.998 1.788 1.00 74.88 179 ASN A N 1
ATOM 1416 C CA . ASN A 1 179 ? 22.697 11.498 1.504 1.00 74.88 179 ASN A CA 1
ATOM 1417 C C . ASN A 1 179 ? 21.864 10.517 0.653 1.00 74.88 179 ASN A C 1
ATOM 1419 O O . ASN A 1 179 ? 20.634 10.533 0.728 1.00 74.88 179 ASN A O 1
ATOM 1423 N N . ALA A 1 180 ? 22.497 9.622 -0.119 1.00 80.56 180 ALA A N 1
ATOM 1424 C CA . ALA A 1 180 ? 21.782 8.635 -0.925 1.00 80.56 180 ALA A CA 1
ATOM 1425 C C . ALA A 1 180 ? 21.042 7.593 -0.067 1.00 80.56 180 ALA A C 1
ATOM 1427 O O . ALA A 1 180 ? 20.039 7.036 -0.514 1.00 80.56 180 ALA A O 1
ATOM 1428 N N . LEU A 1 181 ? 21.478 7.358 1.178 1.00 85.25 181 LEU A N 1
ATOM 1429 C CA . LEU A 1 181 ? 20.787 6.453 2.104 1.00 85.25 181 LEU A CA 1
ATOM 1430 C C . LEU A 1 181 ? 19.412 6.979 2.530 1.00 85.25 181 LEU A C 1
ATOM 1432 O O . LEU A 1 181 ? 18.561 6.176 2.916 1.00 85.25 181 LEU A O 1
ATOM 1436 N N . LEU A 1 182 ? 19.187 8.295 2.455 1.00 89.75 182 LEU A N 1
ATOM 1437 C CA . LEU A 1 182 ? 17.941 8.946 2.868 1.00 89.75 182 LEU A CA 1
ATOM 1438 C C . LEU A 1 182 ? 16.947 9.147 1.721 1.00 89.75 182 LEU A C 1
ATOM 1440 O O . LEU A 1 182 ? 15.764 9.334 1.988 1.00 89.75 182 LEU A O 1
ATOM 1444 N N . LEU A 1 183 ? 17.379 9.032 0.460 1.00 91.94 183 LEU A N 1
ATOM 1445 C CA . LEU A 1 183 ? 16.532 9.267 -0.714 1.00 91.94 183 LEU A CA 1
ATOM 1446 C C . LEU A 1 183 ? 15.231 8.444 -0.681 1.00 91.94 183 LEU A C 1
ATOM 1448 O O . LEU A 1 183 ? 14.137 9.002 -0.753 1.00 91.94 183 LEU A O 1
ATOM 1452 N N . TRP A 1 184 ? 15.332 7.122 -0.533 1.00 94.62 184 TRP A N 1
ATOM 1453 C CA . TRP A 1 184 ? 14.167 6.229 -0.504 1.00 94.62 184 TRP A CA 1
ATOM 1454 C C . TRP A 1 184 ? 13.344 6.308 0.786 1.00 94.62 184 TRP A C 1
ATOM 1456 O O . TRP A 1 184 ? 12.116 6.377 0.692 1.00 94.62 184 TRP A O 1
ATOM 1466 N N . PRO A 1 185 ? 13.953 6.356 1.986 1.00 95.50 185 PRO A N 1
ATOM 1467 C CA . PRO A 1 185 ? 13.212 6.598 3.220 1.00 95.50 185 PRO A CA 1
ATOM 1468 C C . PRO A 1 185 ? 12.401 7.899 3.192 1.00 95.50 185 PRO A C 1
ATOM 1470 O O . PRO A 1 185 ? 11.224 7.875 3.556 1.00 95.50 185 PRO A O 1
ATOM 1473 N N . SER A 1 186 ? 12.977 9.001 2.699 1.00 94.19 186 SER A N 1
ATOM 1474 C CA . SER A 1 186 ? 12.270 10.275 2.515 1.00 94.19 186 SER A CA 1
ATOM 1475 C C . SER A 1 186 ? 11.191 10.173 1.434 1.00 94.19 186 SER A C 1
ATOM 1477 O O . SER A 1 186 ? 10.054 10.586 1.645 1.00 94.19 186 SER A O 1
ATOM 1479 N N . PHE A 1 187 ? 11.462 9.503 0.310 1.00 94.81 187 PHE A N 1
ATOM 1480 C CA . PHE A 1 187 ? 10.418 9.210 -0.675 1.00 94.81 187 PHE A CA 1
ATOM 1481 C C . PHE A 1 187 ? 9.230 8.470 -0.036 1.00 94.81 187 PHE A C 1
ATOM 1483 O O . PHE A 1 187 ? 8.086 8.906 -0.145 1.00 94.81 187 PHE A O 1
ATOM 1490 N N . HIS A 1 188 ? 9.468 7.397 0.719 1.00 97.00 188 HIS A N 1
ATOM 1491 C CA . HIS A 1 188 ? 8.413 6.665 1.425 1.00 97.00 188 HIS A CA 1
ATOM 1492 C C . HIS A 1 188 ? 7.698 7.505 2.495 1.00 97.00 188 HIS A C 1
ATOM 1494 O O . HIS A 1 188 ? 6.497 7.330 2.713 1.00 97.00 188 HIS A O 1
ATOM 1500 N N . ASN A 1 189 ? 8.411 8.423 3.146 1.00 96.00 189 ASN A N 1
ATOM 1501 C CA . ASN A 1 189 ? 7.873 9.387 4.103 1.00 96.00 189 ASN A CA 1
ATOM 1502 C C . ASN A 1 189 ? 6.872 10.346 3.444 1.00 96.00 189 ASN A C 1
ATOM 1504 O O . ASN A 1 189 ? 5.752 10.502 3.948 1.00 96.00 189 ASN A O 1
ATOM 1508 N N . GLY A 1 190 ? 7.228 10.868 2.272 1.00 94.38 190 GLY A N 1
ATOM 1509 C CA . GLY A 1 190 ? 6.347 11.619 1.388 1.00 94.38 190 GLY A CA 1
ATOM 1510 C C . GLY A 1 190 ? 5.118 10.835 0.937 1.00 94.38 190 GLY A C 1
ATOM 1511 O O . GLY A 1 190 ? 3.990 11.315 1.078 1.00 94.38 190 GLY A O 1
ATOM 1512 N N . VAL A 1 191 ? 5.316 9.594 0.467 1.00 95.31 191 VAL A N 1
ATOM 1513 C CA . VAL A 1 191 ? 4.210 8.713 0.051 1.00 95.31 191 VAL A CA 1
ATOM 1514 C C . VAL A 1 191 ? 3.224 8.517 1.200 1.00 95.31 191 VAL A C 1
ATOM 1516 O O . VAL A 1 191 ? 2.019 8.680 1.028 1.00 95.31 191 VAL A O 1
ATOM 1519 N N . ALA A 1 192 ? 3.718 8.238 2.405 1.00 95.88 192 ALA A N 1
ATOM 1520 C CA . ALA A 1 192 ? 2.873 8.042 3.574 1.00 95.88 192 ALA A CA 1
ATOM 1521 C C . ALA A 1 192 ? 2.042 9.282 3.941 1.00 95.88 192 ALA A C 1
ATOM 1523 O O . ALA A 1 192 ? 0.887 9.145 4.347 1.00 95.88 192 ALA A O 1
ATOM 1524 N N . ALA A 1 193 ? 2.606 10.484 3.789 1.00 93.12 193 ALA A N 1
ATOM 1525 C CA . ALA A 1 193 ? 1.876 11.729 4.010 1.00 93.12 193 ALA A CA 1
ATOM 1526 C C . ALA A 1 193 ? 0.781 11.945 2.951 1.00 93.12 193 ALA A C 1
ATOM 1528 O O . ALA A 1 193 ? -0.337 12.323 3.299 1.00 93.12 193 ALA A O 1
ATOM 1529 N N . GLY A 1 194 ? 1.067 11.646 1.679 1.00 91.62 194 GLY A N 1
ATOM 1530 C CA . GLY A 1 194 ? 0.097 11.781 0.589 1.00 91.62 194 GLY A CA 1
ATOM 1531 C C . GLY A 1 194 ? -1.027 10.743 0.636 1.00 91.62 194 GLY A C 1
ATOM 1532 O O . GLY A 1 194 ? -2.192 11.093 0.455 1.00 91.62 194 GLY A O 1
ATOM 1533 N N . LEU A 1 195 ? -0.721 9.486 0.981 1.00 92.88 195 LEU A N 1
ATOM 1534 C CA . LEU A 1 195 ? -1.717 8.412 1.118 1.00 92.88 195 LEU A CA 1
ATOM 1535 C C . LEU A 1 195 ? -2.699 8.664 2.262 1.00 92.88 195 LEU A C 1
ATOM 1537 O O . LEU A 1 195 ? -3.785 8.086 2.290 1.00 92.88 195 LEU A O 1
ATOM 1541 N N . LYS A 1 196 ? -2.356 9.554 3.199 1.00 91.62 196 LYS A N 1
ATOM 1542 C CA . LYS A 1 196 ? -3.279 9.994 4.241 1.00 91.62 196 LYS A CA 1
ATOM 1543 C C . LYS A 1 196 ? -4.533 10.647 3.656 1.00 91.62 196 LYS A C 1
ATOM 1545 O O . LYS A 1 196 ? -5.594 10.555 4.263 1.00 91.62 196 LYS A O 1
ATOM 1550 N N . ILE A 1 197 ? -4.434 11.285 2.495 1.00 89.81 197 ILE A N 1
ATOM 1551 C CA . ILE A 1 197 ? -5.532 12.021 1.869 1.00 89.81 197 ILE A CA 1
ATOM 1552 C C . ILE A 1 197 ? -6.550 11.037 1.284 1.00 89.81 197 ILE A C 1
ATOM 1554 O O . ILE A 1 197 ? -6.207 10.175 0.476 1.00 89.81 197 ILE A O 1
ATOM 1558 N N . ALA A 1 198 ? -7.816 11.155 1.686 1.00 85.38 198 ALA A N 1
ATOM 1559 C CA . ALA A 1 198 ? -8.870 10.269 1.202 1.00 85.38 198 ALA A CA 1
ATOM 1560 C C . ALA A 1 198 ? -9.151 10.470 -0.306 1.00 85.38 198 ALA A C 1
ATOM 1562 O O . ALA A 1 198 ? -9.226 11.615 -0.761 1.00 85.38 198 ALA A O 1
ATOM 1563 N N . PRO A 1 199 ? -9.360 9.390 -1.091 1.00 81.31 199 PRO A N 1
ATOM 1564 C CA . PRO A 1 199 ? -9.674 9.490 -2.524 1.00 81.31 199 PRO A CA 1
ATOM 1565 C C . PRO A 1 199 ? -10.966 10.260 -2.829 1.00 81.31 199 PRO A C 1
ATOM 1567 O O . PRO A 1 199 ? -11.097 10.875 -3.877 1.00 81.31 199 PRO A O 1
ATOM 1570 N N . SER A 1 200 ? -11.924 10.266 -1.898 1.00 75.06 200 SER A N 1
ATOM 1571 C CA . SER A 1 200 ? -13.231 10.918 -2.057 1.00 75.06 200 SER A CA 1
ATOM 1572 C C . SER A 1 200 ? -13.211 12.440 -1.851 1.00 75.06 200 SER A C 1
ATOM 1574 O O . SER A 1 200 ? -14.266 13.071 -1.867 1.00 75.06 200 SER A O 1
ATOM 1576 N N . VAL A 1 201 ? -12.050 13.040 -1.572 1.00 78.94 201 VAL A N 1
ATOM 1577 C CA . VAL A 1 201 ? -11.946 14.467 -1.243 1.00 78.94 201 VAL A CA 1
ATOM 1578 C C . VAL A 1 201 ? -11.857 15.298 -2.520 1.00 78.94 201 VAL A C 1
ATOM 1580 O O . VAL A 1 201 ? -10.829 15.317 -3.186 1.00 78.94 201 VAL A O 1
ATOM 1583 N N . SER A 1 202 ? -12.914 16.054 -2.816 1.00 71.00 202 SER A N 1
ATOM 1584 C CA . SER A 1 202 ? -12.978 16.980 -3.959 1.00 71.00 202 SER A CA 1
ATOM 1585 C C . SER A 1 202 ? -12.154 18.260 -3.779 1.00 71.00 202 SER A C 1
ATOM 1587 O O . SER A 1 202 ? -11.946 19.007 -4.730 1.00 71.00 202 SER A O 1
ATOM 1589 N N . GLN A 1 203 ? -11.682 18.535 -2.561 1.00 71.56 203 GLN A N 1
ATOM 1590 C CA . GLN A 1 203 ? -10.950 19.759 -2.221 1.00 71.56 203 GLN A CA 1
ATOM 1591 C C . GLN A 1 203 ? -9.531 19.798 -2.814 1.00 71.56 203 GLN A C 1
ATOM 1593 O O . GLN A 1 203 ? -8.940 20.876 -2.896 1.00 71.56 203 GLN A O 1
ATOM 1598 N N . VAL A 1 204 ? -9.001 18.653 -3.252 1.00 78.44 204 VAL A N 1
ATOM 1599 C CA . VAL A 1 204 ? -7.676 18.516 -3.870 1.00 78.44 204 VAL A CA 1
ATOM 1600 C C . VAL A 1 204 ? -7.764 18.898 -5.351 1.00 78.44 204 VAL A C 1
ATOM 1602 O O . VAL A 1 204 ? -7.914 18.058 -6.233 1.00 78.44 204 VAL A O 1
ATOM 1605 N N . GLY A 1 205 ? -7.718 20.202 -5.622 1.00 78.38 205 GLY A N 1
ATOM 1606 C CA . GLY A 1 205 ? -7.680 20.750 -6.981 1.00 78.38 205 GLY A CA 1
ATOM 1607 C C . GLY A 1 205 ? -6.257 20.926 -7.522 1.00 78.38 205 GLY A C 1
ATOM 1608 O O . GLY A 1 205 ? -5.278 20.886 -6.775 1.00 78.38 205 GLY A O 1
ATOM 1609 N N . SER A 1 206 ? -6.141 21.215 -8.821 1.00 80.50 206 SER A N 1
ATOM 1610 C CA . SER A 1 206 ? -4.862 21.524 -9.482 1.00 80.50 206 SER A CA 1
ATOM 1611 C C . SER A 1 206 ? -4.100 22.659 -8.784 1.00 80.50 206 SER A C 1
ATOM 1613 O O . SER A 1 206 ? -2.906 22.527 -8.527 1.00 80.50 206 SER A O 1
ATOM 1615 N N . THR A 1 207 ? -4.794 23.728 -8.384 1.00 82.56 207 THR A N 1
ATOM 1616 C CA . THR A 1 207 ? -4.217 24.861 -7.641 1.00 82.56 207 THR A CA 1
ATOM 1617 C C . THR A 1 207 ? -3.609 24.435 -6.310 1.00 82.56 207 THR A C 1
ATOM 1619 O O . THR A 1 207 ? -2.532 24.901 -5.954 1.00 82.56 207 THR A O 1
ATOM 1622 N N . TRP A 1 208 ? -4.261 23.526 -5.583 1.00 85.75 208 TRP A N 1
ATOM 1623 C CA . TRP A 1 208 ? -3.764 23.056 -4.292 1.00 85.75 208 TRP A CA 1
ATOM 1624 C C . TRP A 1 208 ? -2.540 22.147 -4.450 1.00 85.75 208 TRP A C 1
ATOM 1626 O O . TRP A 1 208 ? -1.592 22.236 -3.672 1.00 85.75 208 TRP A O 1
ATOM 1636 N N . ILE A 1 209 ? -2.509 21.316 -5.495 1.00 82.81 209 ILE A N 1
ATOM 1637 C CA . ILE A 1 209 ? -1.326 20.504 -5.809 1.00 82.81 209 ILE A CA 1
ATOM 1638 C C . ILE A 1 209 ? -0.141 21.415 -6.167 1.00 82.81 209 ILE A C 1
ATOM 1640 O O . ILE A 1 209 ? 0.955 21.232 -5.643 1.00 82.81 209 ILE A O 1
ATOM 1644 N N . LEU A 1 210 ? -0.373 22.448 -6.986 1.00 80.25 210 LEU A N 1
ATOM 1645 C CA . LEU A 1 210 ? 0.646 23.441 -7.341 1.00 80.25 210 LEU A CA 1
ATOM 1646 C C . LEU A 1 210 ? 1.076 24.305 -6.142 1.00 80.25 210 LEU A C 1
ATOM 1648 O O . LEU A 1 210 ? 2.230 24.718 -6.076 1.00 80.25 210 LEU A O 1
ATOM 1652 N N . PHE A 1 211 ? 0.183 24.556 -5.181 1.00 83.06 211 PHE A N 1
ATOM 1653 C CA . PHE A 1 211 ? 0.500 25.262 -3.935 1.00 83.06 211 PHE A CA 1
ATOM 1654 C C . PHE A 1 211 ? 1.473 24.470 -3.049 1.00 83.06 211 PHE A C 1
ATOM 1656 O O . PHE A 1 211 ? 2.316 25.051 -2.371 1.00 83.06 211 PHE A O 1
ATOM 1663 N N . ASN A 1 212 ? 1.406 23.138 -3.097 1.00 82.56 212 ASN A N 1
ATOM 1664 C CA . ASN A 1 212 ? 2.301 22.242 -2.364 1.00 82.56 212 ASN A CA 1
ATOM 1665 C C . ASN A 1 212 ? 3.627 21.967 -3.095 1.00 82.56 212 ASN A C 1
ATOM 1667 O O . ASN A 1 212 ? 4.313 21.004 -2.748 1.00 82.56 212 ASN A O 1
ATOM 1671 N N . LYS A 1 213 ? 3.995 22.780 -4.098 1.00 75.88 213 LYS A N 1
ATOM 1672 C CA . LYS A 1 213 ? 5.264 22.643 -4.826 1.00 75.88 213 LYS A CA 1
ATOM 1673 C C . LYS A 1 213 ? 6.472 22.626 -3.891 1.00 75.88 213 LYS A C 1
ATOM 1675 O O . LYS A 1 213 ? 6.463 23.200 -2.800 1.00 75.88 213 LYS A O 1
ATOM 1680 N N . LEU A 1 214 ? 7.521 21.967 -4.377 1.00 74.62 214 LEU A N 1
ATOM 1681 C CA . LEU A 1 214 ? 8.800 21.820 -3.702 1.00 74.62 214 LEU A CA 1
ATOM 1682 C C . LEU A 1 214 ? 9.315 23.156 -3.144 1.00 74.62 214 LEU A C 1
ATOM 1684 O O . LEU A 1 214 ? 9.459 24.126 -3.887 1.00 74.62 214 LEU A O 1
ATOM 1688 N N . LYS A 1 215 ? 9.617 23.184 -1.841 1.00 71.75 215 LYS A N 1
ATOM 1689 C CA . LYS A 1 215 ? 10.136 24.379 -1.155 1.00 71.75 215 LYS A CA 1
ATOM 1690 C C . LYS A 1 215 ? 11.666 24.414 -1.098 1.00 71.75 215 LYS A C 1
ATOM 1692 O O . LYS A 1 215 ? 12.238 25.494 -1.187 1.00 71.75 215 LYS A O 1
ATOM 1697 N N . SER A 1 216 ? 12.329 23.260 -0.966 1.00 74.31 216 SER A N 1
ATOM 1698 C CA . SER A 1 216 ? 13.798 23.141 -0.991 1.00 74.31 216 SER A CA 1
ATOM 1699 C C . SER A 1 216 ? 14.248 21.846 -1.672 1.00 74.31 216 SER A C 1
ATOM 1701 O O . SER A 1 216 ? 13.522 20.852 -1.646 1.00 74.31 216 SER A O 1
ATOM 1703 N N . ALA A 1 217 ? 15.465 21.831 -2.225 1.00 73.00 217 ALA A N 1
ATOM 1704 C CA . ALA A 1 217 ? 16.049 20.643 -2.854 1.00 73.00 217 ALA A CA 1
ATOM 1705 C C . ALA A 1 217 ? 16.220 19.456 -1.881 1.00 73.00 217 ALA A C 1
ATOM 1707 O O . ALA A 1 217 ? 16.092 18.308 -2.294 1.00 73.00 217 ALA A O 1
ATOM 1708 N N . GLU A 1 218 ? 16.430 19.714 -0.587 1.00 72.31 218 GLU A N 1
ATOM 1709 C CA . GLU A 1 218 ? 16.551 18.670 0.447 1.00 72.31 218 GLU A CA 1
ATOM 1710 C C . GLU A 1 218 ? 15.246 17.878 0.628 1.00 72.31 218 GLU A C 1
ATOM 1712 O O . GLU A 1 218 ? 15.265 16.682 0.903 1.00 72.31 218 GLU A O 1
ATOM 1717 N N . THR A 1 219 ? 14.103 18.527 0.393 1.00 81.19 219 THR A N 1
ATOM 1718 C CA . THR A 1 219 ? 12.765 17.912 0.478 1.00 81.19 219 THR A CA 1
ATOM 1719 C C . THR A 1 219 ? 12.280 17.319 -0.849 1.00 81.19 219 THR A C 1
ATOM 1721 O O . THR A 1 219 ? 11.118 16.926 -0.969 1.00 81.19 219 THR A O 1
ATOM 1724 N N . ALA A 1 220 ? 13.147 17.245 -1.869 1.00 86.12 220 ALA A N 1
ATOM 1725 C CA . ALA A 1 220 ? 12.769 16.775 -3.205 1.00 86.12 220 ALA A CA 1
ATOM 1726 C C . ALA A 1 220 ? 12.249 15.336 -3.186 1.00 86.12 220 ALA A C 1
ATOM 1728 O O . ALA A 1 220 ? 11.229 15.041 -3.809 1.00 86.12 220 ALA A O 1
ATOM 1729 N N . ALA A 1 221 ? 12.902 14.464 -2.416 1.00 88.75 221 ALA A N 1
ATOM 1730 C CA . ALA A 1 221 ? 12.493 13.074 -2.265 1.00 88.75 221 ALA A CA 1
ATOM 1731 C C . ALA A 1 221 ? 11.111 12.947 -1.601 1.00 88.75 221 ALA A C 1
ATOM 1733 O O . ALA A 1 221 ? 10.241 12.250 -2.125 1.00 88.75 221 ALA A O 1
ATOM 1734 N N . ASP A 1 222 ? 10.877 13.669 -0.497 1.00 89.62 222 ASP A N 1
ATOM 1735 C CA . ASP A 1 222 ? 9.577 13.698 0.187 1.00 89.62 222 ASP A CA 1
ATOM 1736 C C . ASP A 1 222 ? 8.470 14.210 -0.746 1.00 89.62 222 ASP A C 1
ATOM 1738 O O . ASP A 1 222 ? 7.386 13.631 -0.827 1.00 89.62 222 ASP A O 1
ATOM 1742 N N . HIS A 1 223 ? 8.735 15.278 -1.501 1.00 88.69 223 HIS A N 1
ATOM 1743 C CA . HIS A 1 223 ? 7.756 15.827 -2.434 1.00 88.69 223 HIS A CA 1
ATOM 1744 C C . HIS A 1 223 ? 7.449 14.862 -3.591 1.00 88.69 223 HIS A C 1
ATOM 1746 O O . HIS A 1 223 ? 6.282 14.669 -3.934 1.00 88.69 223 HIS A O 1
ATOM 1752 N N . ALA A 1 224 ? 8.465 14.201 -4.155 1.00 87.25 224 ALA A N 1
ATOM 1753 C CA . ALA A 1 224 ? 8.276 13.185 -5.190 1.00 87.25 224 ALA A CA 1
ATOM 1754 C C . ALA A 1 224 ? 7.409 12.020 -4.684 1.00 87.25 224 ALA A C 1
ATOM 1756 O O . ALA A 1 224 ? 6.486 11.580 -5.373 1.00 87.25 224 ALA A O 1
ATOM 1757 N N . GLY A 1 225 ? 7.643 11.571 -3.448 1.00 91.06 225 GLY A N 1
ATOM 1758 C CA . GLY A 1 225 ? 6.814 10.561 -2.796 1.00 91.06 225 GLY A CA 1
ATOM 1759 C C . GLY A 1 225 ? 5.376 11.024 -2.567 1.00 91.06 225 GLY A C 1
ATOM 1760 O O . GLY A 1 225 ? 4.423 10.293 -2.841 1.00 91.06 225 GLY A O 1
ATOM 1761 N N . PHE A 1 226 ? 5.197 12.263 -2.115 1.00 90.81 226 PHE A N 1
ATOM 1762 C CA . PHE A 1 226 ? 3.877 12.862 -1.931 1.00 90.81 226 PHE A CA 1
ATOM 1763 C C . PHE A 1 226 ? 3.074 12.894 -3.241 1.00 90.81 226 PHE A C 1
ATOM 1765 O O . PHE A 1 226 ? 1.911 12.485 -3.266 1.00 90.81 226 PHE A O 1
ATOM 1772 N N . LEU A 1 227 ? 3.701 13.303 -4.346 1.00 86.81 227 LEU A N 1
ATOM 1773 C CA . LEU A 1 227 ? 3.079 13.294 -5.672 1.00 86.81 227 LEU A CA 1
ATOM 1774 C C . LEU A 1 227 ? 2.748 11.876 -6.140 1.00 86.81 227 LEU A C 1
ATOM 1776 O O . LEU A 1 227 ? 1.657 11.641 -6.659 1.00 86.81 227 LEU A O 1
ATOM 1780 N N . TYR A 1 228 ? 3.650 10.922 -5.905 1.00 88.56 228 TYR A N 1
ATOM 1781 C CA . TYR A 1 228 ? 3.406 9.519 -6.219 1.00 88.56 228 TYR A CA 1
ATOM 1782 C C . TYR A 1 228 ? 2.148 8.986 -5.520 1.00 88.56 228 TYR A C 1
ATOM 1784 O O . TYR A 1 228 ? 1.290 8.372 -6.157 1.00 88.56 228 TYR A O 1
ATOM 1792 N N . ALA A 1 229 ? 1.972 9.308 -4.238 1.00 90.69 229 ALA A N 1
ATOM 1793 C CA . ALA A 1 229 ? 0.768 8.952 -3.497 1.00 90.69 229 ALA A CA 1
ATOM 1794 C C . ALA A 1 229 ? -0.509 9.595 -4.059 1.00 90.69 229 ALA A C 1
ATOM 1796 O O . ALA A 1 229 ? -1.538 8.927 -4.146 1.00 90.69 229 ALA A O 1
ATOM 1797 N N . LEU A 1 230 ? -0.463 1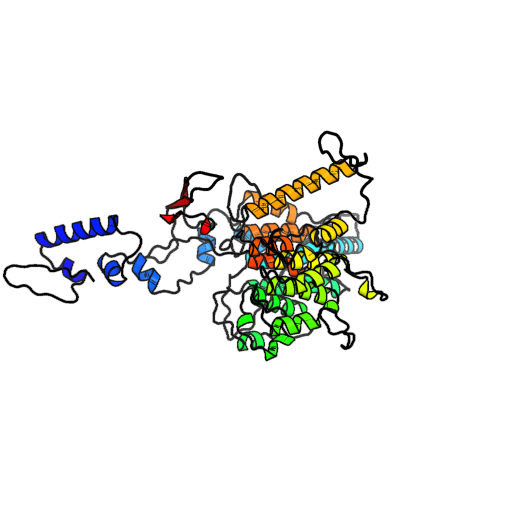0.867 -4.471 1.00 87.81 230 LEU A N 1
ATOM 1798 C CA . LEU A 1 230 ? -1.609 11.521 -5.116 1.00 87.81 230 LEU A CA 1
ATOM 1799 C C . LEU A 1 230 ? -1.984 10.849 -6.443 1.00 87.81 230 LEU A C 1
ATOM 1801 O O . LEU A 1 230 ? -3.166 10.812 -6.792 1.00 87.81 230 LEU A O 1
ATOM 1805 N N . GLY A 1 231 ? -0.999 10.317 -7.172 1.00 84.19 231 GLY A N 1
ATOM 1806 C CA . GLY A 1 231 ? -1.221 9.537 -8.388 1.00 84.19 231 GLY A CA 1
ATOM 1807 C C . GLY A 1 231 ? -1.976 8.245 -8.102 1.00 84.19 231 GLY A C 1
ATOM 1808 O O . GLY A 1 231 ? -3.012 7.998 -8.717 1.00 84.19 231 GLY A O 1
ATOM 1809 N N . LEU A 1 232 ? -1.524 7.482 -7.101 1.00 86.69 232 LEU A N 1
ATOM 1810 C CA . LEU A 1 232 ? -2.185 6.247 -6.664 1.00 86.69 232 LEU A CA 1
ATOM 1811 C C . LEU A 1 232 ? -3.600 6.478 -6.121 1.00 86.69 232 LEU A C 1
ATOM 1813 O O . LEU A 1 232 ? -4.493 5.676 -6.376 1.00 86.69 232 LEU A O 1
ATOM 1817 N N . SER A 1 233 ? -3.823 7.586 -5.411 1.00 85.25 233 SER A N 1
ATOM 1818 C CA . SER A 1 233 ? -5.149 7.966 -4.906 1.00 85.25 233 SER A CA 1
ATOM 1819 C C . SER A 1 233 ? -6.083 8.527 -5.989 1.00 85.25 233 SER A C 1
ATOM 1821 O O . SER A 1 233 ? -7.252 8.777 -5.706 1.00 85.25 233 SER A O 1
ATOM 1823 N N . GLY A 1 234 ? -5.592 8.748 -7.215 1.00 81.25 234 GLY A N 1
ATOM 1824 C CA . GLY A 1 234 ? -6.374 9.263 -8.345 1.00 81.25 234 GLY A CA 1
ATOM 1825 C C . GLY A 1 234 ? -6.517 10.790 -8.408 1.00 81.25 234 GLY A C 1
ATOM 1826 O O . GLY A 1 234 ? -7.117 11.309 -9.353 1.00 81.25 234 GLY A O 1
ATOM 1827 N N . HIS A 1 235 ? -5.924 11.533 -7.471 1.00 82.88 235 HIS A N 1
ATOM 1828 C CA . HIS A 1 235 ? -6.024 12.999 -7.377 1.00 82.88 235 HIS A CA 1
ATOM 1829 C C . HIS A 1 235 ? -5.284 13.734 -8.501 1.00 82.88 235 HIS A C 1
ATOM 1831 O O . HIS A 1 235 ? -5.695 14.817 -8.913 1.00 82.88 235 HIS A O 1
ATOM 1837 N N . LEU A 1 236 ? -4.236 13.131 -9.077 1.00 78.00 236 LEU A N 1
ATOM 1838 C CA . LEU A 1 236 ? -3.525 13.727 -10.219 1.00 78.00 236 LEU A CA 1
ATOM 1839 C C . LEU A 1 236 ? -4.364 13.763 -11.506 1.00 78.00 236 LEU A C 1
ATOM 1841 O O . LEU A 1 236 ? -3.988 14.454 -12.452 1.00 78.00 236 LEU A O 1
ATOM 1845 N N . SER A 1 237 ? -5.508 13.064 -11.561 1.00 73.50 237 SER A N 1
ATOM 1846 C CA . SER A 1 237 ? -6.428 13.099 -12.710 1.00 73.50 237 SER A CA 1
ATOM 1847 C C . SER A 1 237 ? -6.868 14.529 -13.075 1.00 73.50 237 SER A C 1
ATOM 1849 O O . SER A 1 237 ? -7.002 14.837 -14.261 1.00 73.50 237 SER A O 1
ATOM 1851 N N . VAL A 1 238 ? -6.981 15.403 -12.068 1.00 75.75 238 VAL A N 1
ATOM 1852 C CA . VAL A 1 238 ? -7.440 16.800 -12.156 1.00 75.75 238 VAL A CA 1
ATOM 1853 C C . VAL A 1 238 ? -6.380 17.751 -12.736 1.00 75.75 238 VAL A C 1
ATOM 1855 O O . VAL A 1 238 ? -6.715 18.841 -13.197 1.00 75.75 238 VAL A O 1
ATOM 1858 N N . LEU A 1 239 ? -5.096 17.370 -12.749 1.00 73.81 239 LEU A N 1
ATOM 1859 C CA . LEU A 1 239 ? -4.036 18.238 -13.271 1.00 73.81 239 LEU A CA 1
ATOM 1860 C C . LEU A 1 239 ? -4.113 18.382 -14.803 1.00 73.81 239 LEU A C 1
ATOM 1862 O O . LEU A 1 239 ? -4.205 17.362 -15.499 1.00 73.81 239 LEU A O 1
ATOM 1866 N N . PRO A 1 240 ? -4.011 19.613 -15.345 1.00 71.19 240 PRO A N 1
ATOM 1867 C CA . PRO A 1 240 ? -3.904 19.849 -16.783 1.00 71.19 240 PRO A CA 1
ATOM 1868 C C . PRO A 1 240 ? -2.688 19.162 -17.414 1.00 71.19 240 PRO A C 1
ATOM 1870 O O . PRO A 1 240 ? -1.633 19.052 -16.787 1.00 71.19 240 PRO A O 1
ATOM 1873 N N . ASN A 1 241 ? -2.803 18.793 -18.693 1.00 67.88 241 ASN A N 1
ATOM 1874 C CA . ASN A 1 241 ? -1.739 18.101 -19.430 1.00 67.88 241 ASN A CA 1
ATOM 1875 C C . ASN A 1 241 ? -0.445 18.920 -19.591 1.00 67.88 241 ASN A C 1
ATOM 1877 O O . ASN A 1 241 ? 0.605 18.347 -19.852 1.00 67.88 241 ASN A O 1
ATOM 1881 N N . ILE A 1 242 ? -0.476 20.238 -19.375 1.00 64.62 242 ILE A N 1
ATOM 1882 C CA . ILE A 1 242 ? 0.731 21.076 -19.443 1.00 64.62 242 ILE A CA 1
ATOM 1883 C C . ILE A 1 242 ? 1.741 20.725 -18.340 1.00 64.62 242 ILE A C 1
ATOM 1885 O O . ILE A 1 242 ? 2.946 20.804 -18.547 1.00 64.62 242 ILE A O 1
ATOM 1889 N N . TYR A 1 243 ? 1.247 20.262 -17.190 1.00 64.44 243 TYR A N 1
ATOM 1890 C CA . TYR A 1 243 ? 2.072 19.856 -16.057 1.00 64.44 243 TYR A CA 1
ATOM 1891 C C . TYR A 1 243 ? 2.407 18.358 -16.083 1.00 64.44 243 TYR A C 1
ATOM 1893 O O . TYR A 1 243 ? 3.088 17.869 -15.194 1.00 64.44 243 TYR A O 1
ATOM 1901 N N . LEU A 1 244 ? 1.938 17.600 -17.083 1.00 61.38 244 LEU A N 1
ATOM 1902 C CA . LEU A 1 244 ? 2.137 16.146 -17.116 1.00 61.38 244 LEU A CA 1
ATOM 1903 C C . LEU A 1 244 ? 3.608 15.750 -17.288 1.00 61.38 244 LEU A C 1
ATOM 1905 O O . LEU A 1 244 ? 3.999 14.701 -16.786 1.00 61.38 244 LEU A O 1
ATOM 1909 N N . HIS A 1 245 ? 4.403 16.581 -17.970 1.00 53.22 245 HIS A N 1
ATOM 1910 C CA . HIS A 1 245 ? 5.834 16.339 -18.171 1.00 53.22 245 HIS A CA 1
ATOM 1911 C C . HIS A 1 245 ? 6.625 16.364 -16.852 1.00 53.22 245 HIS A C 1
ATOM 1913 O O . HIS A 1 245 ? 7.572 15.602 -16.698 1.00 53.22 245 HIS A O 1
ATOM 1919 N N . ASP A 1 246 ? 6.168 17.155 -15.874 1.00 49.50 246 ASP A N 1
ATOM 1920 C CA . ASP A 1 246 ? 6.730 17.191 -14.521 1.00 49.50 246 ASP A CA 1
ATOM 1921 C C . ASP A 1 246 ? 6.231 16.017 -13.648 1.00 49.50 246 ASP A C 1
ATOM 1923 O O . ASP A 1 246 ? 6.821 15.708 -12.612 1.00 49.50 246 ASP A O 1
ATOM 1927 N N . TYR A 1 247 ? 5.128 15.358 -14.038 1.00 55.94 247 TYR A N 1
ATOM 1928 C CA . TYR A 1 247 ? 4.334 14.475 -13.172 1.00 55.94 247 TYR A CA 1
ATOM 1929 C C . TYR A 1 247 ? 3.926 13.150 -13.854 1.00 55.94 247 TYR A C 1
ATOM 1931 O O . TYR A 1 247 ? 2.741 12.815 -13.936 1.00 55.94 247 TYR A O 1
ATOM 1939 N N . LEU A 1 248 ? 4.921 12.354 -14.267 1.00 50.22 248 LEU A N 1
ATOM 1940 C CA . LEU A 1 248 ? 4.837 11.031 -14.933 1.00 50.22 248 LEU A CA 1
ATOM 1941 C C . LEU A 1 248 ? 3.891 9.971 -14.316 1.00 50.22 248 LEU A C 1
ATOM 1943 O O . LEU A 1 248 ? 3.660 8.923 -14.909 1.00 50.22 248 LEU A O 1
ATOM 1947 N N . ILE A 1 249 ? 3.323 10.213 -13.134 1.00 52.25 249 ILE A N 1
ATOM 1948 C CA . ILE A 1 249 ? 2.635 9.213 -12.298 1.00 52.25 249 ILE A CA 1
ATOM 1949 C C . ILE A 1 249 ? 1.108 9.226 -12.523 1.00 52.25 249 ILE A C 1
ATOM 1951 O O . ILE A 1 249 ? 0.344 8.535 -11.850 1.00 52.25 249 ILE A O 1
ATOM 1955 N N . LYS A 1 250 ? 0.616 9.991 -13.504 1.00 50.59 250 LYS A N 1
ATOM 1956 C CA . LYS A 1 250 ? -0.811 10.041 -13.863 1.00 50.59 250 LYS A CA 1
ATOM 1957 C C . LYS A 1 250 ? -1.242 8.805 -14.671 1.00 50.59 250 LYS A C 1
ATOM 1959 O O . LYS A 1 250 ? -1.821 8.943 -15.744 1.00 50.59 250 LYS A O 1
ATOM 1964 N N . VAL A 1 251 ? -0.978 7.588 -14.196 1.00 54.84 251 VAL A N 1
ATOM 1965 C CA . VAL A 1 251 ? -1.368 6.379 -14.934 1.00 54.84 251 VAL A CA 1
ATOM 1966 C C . VAL A 1 251 ? -2.793 5.978 -14.571 1.00 54.84 251 VAL A C 1
ATOM 1968 O O . VAL A 1 251 ? -3.066 5.407 -13.520 1.00 54.84 251 VAL A O 1
ATOM 1971 N N . ARG A 1 252 ? -3.727 6.276 -15.477 1.00 64.69 252 ARG A N 1
ATOM 1972 C CA . ARG A 1 252 ? -5.071 5.691 -15.449 1.00 64.69 252 ARG A CA 1
ATOM 1973 C C . ARG A 1 252 ? -4.980 4.270 -15.998 1.00 64.69 252 ARG A C 1
ATOM 1975 O O . ARG A 1 252 ? -4.678 4.099 -17.184 1.00 64.69 252 ARG A O 1
ATOM 1982 N N . ILE A 1 253 ? -5.249 3.291 -15.138 1.00 75.25 253 ILE A N 1
ATOM 1983 C CA . ILE A 1 253 ? -5.148 1.862 -15.456 1.00 75.25 253 ILE A CA 1
ATOM 1984 C C . ILE A 1 253 ? -6.019 1.533 -16.677 1.00 75.25 253 ILE A C 1
ATOM 1986 O O . ILE A 1 253 ? -7.195 1.893 -16.708 1.00 75.25 253 ILE A O 1
ATOM 1990 N N . GLY A 1 254 ? -5.426 0.903 -17.693 1.00 75.19 254 GLY A N 1
ATOM 1991 C CA . GLY A 1 254 ? -6.117 0.440 -18.905 1.00 75.19 254 GLY A CA 1
ATOM 1992 C C . GLY A 1 254 ? -6.663 1.537 -19.833 1.00 75.19 254 GLY A C 1
ATOM 1993 O O . GLY A 1 254 ? -7.413 1.235 -20.757 1.00 75.19 254 GLY A O 1
ATOM 1994 N N . SER A 1 255 ? -6.327 2.816 -19.615 1.00 80.06 255 SER A N 1
ATOM 1995 C CA . SER A 1 255 ? -6.925 3.927 -20.378 1.00 80.06 255 SER A CA 1
ATOM 1996 C C . SER A 1 255 ? -6.416 4.085 -21.814 1.00 80.06 255 SER A C 1
ATOM 1998 O O . SER A 1 255 ? -7.063 4.786 -22.591 1.00 80.06 255 SER A O 1
ATOM 2000 N N . LYS A 1 256 ? -5.259 3.495 -22.164 1.00 83.44 256 LYS A N 1
ATOM 2001 C CA . LYS A 1 256 ? -4.579 3.681 -23.466 1.00 83.44 256 LYS A CA 1
ATOM 2002 C C . LYS A 1 256 ? -4.409 5.153 -23.886 1.00 83.44 256 LYS A C 1
ATOM 2004 O O . LYS A 1 256 ? -4.465 5.489 -25.067 1.00 83.44 256 LYS A O 1
ATOM 2009 N N . ASN A 1 257 ? -4.236 6.063 -22.929 1.00 85.50 257 ASN A N 1
ATOM 2010 C CA . ASN A 1 257 ? -4.103 7.484 -23.233 1.00 85.50 257 ASN A CA 1
ATOM 2011 C C . ASN A 1 257 ? -2.819 7.762 -24.046 1.00 85.50 257 ASN A C 1
ATOM 2013 O O . ASN A 1 257 ? -1.713 7.503 -23.571 1.00 85.50 257 ASN A O 1
ATOM 2017 N N . SER A 1 258 ? -2.978 8.332 -25.247 1.00 85.31 258 SER A N 1
ATOM 2018 C CA . SER A 1 258 ? -1.870 8.619 -26.170 1.00 85.31 258 SER A CA 1
ATOM 2019 C C . SER A 1 258 ? -0.869 9.641 -25.623 1.00 85.31 258 SER A C 1
ATOM 2021 O O . SER A 1 258 ? 0.327 9.492 -25.854 1.00 85.31 258 SER A O 1
ATOM 2023 N N . ASP A 1 259 ? -1.320 10.645 -24.868 1.00 81.88 259 ASP A N 1
ATOM 2024 C CA . ASP A 1 259 ? -0.437 11.677 -24.311 1.00 81.88 259 ASP A CA 1
ATOM 2025 C C . ASP A 1 259 ? 0.486 11.083 -23.244 1.00 81.88 259 ASP A C 1
ATOM 2027 O O . ASP A 1 259 ? 1.691 11.317 -23.257 1.00 81.88 259 ASP A O 1
ATOM 2031 N N . ILE A 1 260 ? -0.069 10.247 -22.360 1.00 81.25 260 ILE A N 1
ATOM 2032 C CA . ILE A 1 260 ? 0.708 9.542 -21.331 1.00 81.25 260 ILE A CA 1
ATOM 2033 C C . ILE A 1 260 ? 1.666 8.544 -21.991 1.00 81.25 260 ILE A C 1
ATOM 2035 O O . ILE A 1 260 ? 2.828 8.469 -21.604 1.00 81.25 260 ILE A O 1
ATOM 2039 N N . TYR A 1 261 ? 1.210 7.820 -23.020 1.00 87.25 261 TYR A N 1
ATOM 2040 C CA . TYR A 1 261 ? 2.062 6.901 -23.774 1.00 87.25 261 TYR A CA 1
ATOM 2041 C C . TYR A 1 261 ? 3.261 7.610 -24.413 1.00 87.25 261 TYR A C 1
ATOM 2043 O O . TYR A 1 261 ? 4.377 7.119 -24.286 1.00 87.25 261 TYR A O 1
ATOM 2051 N N . LYS A 1 262 ? 3.062 8.779 -25.042 1.00 85.56 262 LYS A N 1
ATOM 2052 C CA . LYS A 1 262 ? 4.158 9.562 -25.639 1.00 85.56 262 LYS A CA 1
ATOM 2053 C C . LYS A 1 262 ? 5.208 9.934 -24.599 1.00 85.56 262 LYS A C 1
ATOM 2055 O O . LYS A 1 262 ? 6.393 9.751 -24.850 1.00 85.56 262 LYS A O 1
ATOM 2060 N N . ILE A 1 263 ? 4.781 10.394 -23.424 1.00 82.12 263 ILE A N 1
ATOM 2061 C CA . ILE A 1 263 ? 5.710 10.744 -22.346 1.00 82.12 263 ILE A CA 1
ATOM 2062 C C . ILE A 1 263 ? 6.465 9.492 -21.871 1.00 82.12 263 ILE A C 1
ATOM 2064 O O . ILE A 1 263 ? 7.685 9.525 -21.787 1.00 82.12 263 ILE A O 1
ATOM 2068 N N . ILE A 1 264 ? 5.777 8.368 -21.641 1.00 84.81 264 ILE A N 1
ATOM 2069 C CA . ILE A 1 264 ? 6.419 7.101 -21.246 1.00 84.81 264 ILE A CA 1
ATOM 2070 C C . ILE A 1 264 ? 7.413 6.619 -22.312 1.00 84.81 264 ILE A C 1
ATOM 2072 O O . ILE A 1 264 ? 8.504 6.175 -21.967 1.00 84.81 264 ILE A O 1
ATOM 2076 N N . SER A 1 265 ? 7.070 6.732 -23.598 1.00 87.25 265 SER A N 1
ATOM 2077 C CA . SER A 1 265 ? 7.931 6.291 -24.701 1.00 87.25 265 SER A CA 1
ATOM 2078 C C . SER A 1 265 ? 9.247 7.064 -24.784 1.00 87.25 265 SER A C 1
ATOM 2080 O O . SER A 1 265 ? 10.245 6.489 -25.196 1.00 87.25 265 SER A O 1
ATOM 2082 N N . LEU A 1 266 ? 9.287 8.319 -24.315 1.00 84.62 266 LEU A N 1
ATOM 2083 C CA . LEU A 1 266 ? 10.533 9.088 -24.218 1.00 84.62 266 LEU A CA 1
ATOM 2084 C C . LEU A 1 266 ? 11.510 8.516 -23.187 1.00 84.62 266 LEU A C 1
ATOM 2086 O O . LEU A 1 266 ? 12.694 8.818 -23.257 1.00 84.62 266 LEU A O 1
ATOM 2090 N N . HIS A 1 267 ? 11.026 7.713 -22.237 1.00 84.38 267 HIS A N 1
ATOM 2091 C CA . HIS A 1 267 ? 11.850 7.079 -21.209 1.00 84.38 267 HIS A CA 1
ATOM 2092 C C . HIS A 1 267 ? 12.322 5.667 -21.586 1.00 84.38 267 HIS A C 1
ATOM 2094 O O . HIS A 1 267 ? 13.010 5.042 -20.781 1.00 84.38 267 HIS A O 1
ATOM 2100 N N . LEU A 1 268 ? 11.932 5.150 -22.759 1.00 84.06 268 LEU A N 1
ATOM 2101 C CA . LEU A 1 268 ? 12.226 3.786 -23.199 1.00 84.06 268 LEU A CA 1
ATOM 2102 C C . LEU A 1 268 ? 12.881 3.788 -24.581 1.00 84.06 268 LEU A C 1
ATOM 2104 O O . LEU A 1 268 ? 12.208 3.999 -25.589 1.00 84.06 268 LEU A O 1
ATOM 2108 N N . ASP A 1 269 ? 14.172 3.456 -24.628 1.00 80.38 269 ASP A N 1
ATOM 2109 C CA . ASP A 1 269 ? 14.968 3.414 -25.863 1.00 80.38 269 ASP A CA 1
ATOM 2110 C C . ASP A 1 269 ? 14.323 2.553 -26.960 1.00 80.38 269 ASP A C 1
ATOM 2112 O O . ASP A 1 269 ? 14.373 2.889 -28.139 1.00 80.38 269 ASP A O 1
ATOM 2116 N N . SER A 1 270 ? 13.668 1.450 -26.589 1.00 81.69 270 SER A N 1
ATOM 2117 C CA . SER A 1 270 ? 13.030 0.535 -27.543 1.00 81.69 270 SER A CA 1
ATOM 2118 C C . SER A 1 270 ? 11.744 1.050 -28.178 1.00 81.69 270 SER A C 1
ATOM 2120 O O . SER A 1 270 ? 11.290 0.470 -29.166 1.00 81.69 270 SER A O 1
ATOM 2122 N N . LEU A 1 271 ? 11.153 2.115 -27.633 1.00 85.06 271 LEU A N 1
ATOM 2123 C CA . LEU A 1 271 ? 9.979 2.777 -28.201 1.00 85.06 271 LEU A CA 1
ATOM 2124 C C . LEU A 1 271 ? 10.336 4.064 -28.948 1.00 85.06 271 LEU A C 1
ATOM 2126 O O . LEU A 1 271 ? 9.478 4.627 -29.633 1.00 85.06 271 LEU A O 1
ATOM 2130 N N . LEU A 1 272 ? 11.581 4.527 -28.831 1.00 81.88 272 LEU A N 1
ATOM 2131 C CA . LEU A 1 272 ? 12.059 5.694 -29.545 1.00 81.88 272 LEU A CA 1
ATOM 2132 C C . LEU A 1 272 ? 12.325 5.366 -31.028 1.00 81.88 272 LEU A C 1
ATOM 2134 O O . LEU A 1 272 ? 12.816 4.283 -31.359 1.00 81.88 272 LEU A O 1
ATOM 2138 N N . PRO A 1 273 ? 12.013 6.289 -31.957 1.00 77.88 273 PRO A N 1
ATOM 2139 C CA . PRO A 1 273 ? 12.415 6.143 -33.350 1.00 77.88 273 PRO A CA 1
ATOM 2140 C C . PRO A 1 273 ? 13.945 6.061 -33.470 1.00 77.88 273 PRO A C 1
ATOM 2142 O O . PRO A 1 273 ? 14.635 6.794 -32.769 1.00 77.88 273 PRO A O 1
ATOM 2145 N N . PRO A 1 274 ? 14.502 5.307 -34.434 1.00 69.12 274 PRO A N 1
ATOM 2146 C CA . PRO A 1 274 ? 15.956 5.161 -34.608 1.00 69.12 274 PRO A CA 1
ATOM 2147 C C . PRO A 1 274 ? 16.699 6.470 -34.955 1.00 69.12 274 PRO A C 1
ATOM 2149 O O . PRO A 1 274 ? 17.916 6.470 -35.095 1.00 69.12 274 PRO A O 1
ATOM 2152 N N . THR A 1 275 ? 15.979 7.581 -35.138 1.00 70.50 275 THR A N 1
ATOM 2153 C CA . THR A 1 275 ? 16.509 8.921 -35.444 1.00 70.50 275 THR A CA 1
ATOM 2154 C C . THR A 1 275 ? 16.570 9.837 -34.209 1.00 70.50 275 THR A C 1
ATOM 2156 O O . THR A 1 275 ? 16.998 10.983 -34.326 1.00 70.50 275 THR A O 1
ATOM 2159 N N . SER A 1 276 ? 16.103 9.397 -33.035 1.00 71.44 276 SER A N 1
ATOM 2160 C CA . SER A 1 276 ? 16.133 10.214 -31.816 1.00 71.44 276 SER A CA 1
ATOM 2161 C C . SER A 1 276 ? 17.542 10.337 -31.234 1.00 71.44 276 SER A C 1
ATOM 2163 O O . SER A 1 276 ? 18.336 9.406 -31.320 1.00 71.44 276 SER A O 1
ATOM 2165 N N . LEU A 1 277 ? 17.822 11.473 -30.590 1.00 73.75 277 LEU A N 1
ATOM 2166 C CA . LEU A 1 277 ? 19.038 11.673 -29.797 1.00 73.75 277 LEU A CA 1
ATOM 2167 C C . LEU A 1 277 ? 19.100 10.650 -28.654 1.00 73.75 277 LEU A C 1
ATOM 2169 O O . LEU A 1 277 ? 18.075 10.371 -28.032 1.00 73.75 277 LEU A O 1
ATOM 2173 N N . GLU A 1 278 ? 20.294 10.135 -28.361 1.00 66.06 278 GLU A N 1
ATOM 2174 C CA . GLU A 1 278 ? 20.533 9.315 -27.170 1.00 66.06 278 GLU A CA 1
ATOM 2175 C C . GLU A 1 278 ? 20.263 10.163 -25.921 1.00 66.06 278 GLU A C 1
ATOM 2177 O O . GLU A 1 278 ? 20.961 11.141 -25.639 1.00 66.06 278 GLU A O 1
ATOM 2182 N N . LEU A 1 279 ? 19.193 9.829 -25.198 1.00 73.50 279 LEU A N 1
ATOM 2183 C CA . LEU A 1 279 ? 18.832 10.485 -23.950 1.00 73.50 279 LEU A CA 1
ATOM 2184 C C . LEU A 1 279 ? 19.412 9.686 -22.789 1.00 73.50 279 LEU A C 1
ATOM 2186 O O . LEU A 1 279 ? 19.117 8.506 -22.622 1.00 73.50 279 LEU A O 1
ATOM 2190 N N . PHE A 1 280 ? 20.192 10.348 -21.940 1.00 74.62 280 PHE A N 1
ATOM 2191 C CA . PHE A 1 280 ? 20.684 9.726 -20.720 1.00 74.62 280 PHE A CA 1
ATOM 2192 C C . PHE A 1 280 ? 19.569 9.660 -19.667 1.00 74.62 280 PHE A C 1
ATOM 2194 O O . PHE A 1 280 ? 19.303 10.633 -18.956 1.00 74.62 280 PHE A O 1
ATOM 2201 N N . ILE A 1 281 ? 18.878 8.520 -19.593 1.00 81.12 281 ILE A N 1
ATOM 2202 C CA . ILE A 1 281 ? 17.768 8.294 -18.660 1.00 81.12 281 ILE A CA 1
ATOM 2203 C C . ILE A 1 281 ? 18.223 7.332 -17.557 1.00 81.12 281 ILE A C 1
ATOM 2205 O O . ILE A 1 281 ? 18.574 6.193 -17.868 1.00 81.12 281 ILE A O 1
ATOM 2209 N N . PRO A 1 282 ? 18.151 7.727 -16.270 1.00 83.88 282 PRO A N 1
ATOM 2210 C CA . PRO A 1 282 ? 18.498 6.846 -15.160 1.00 83.88 282 PRO A CA 1
ATOM 2211 C C . PRO A 1 282 ? 17.694 5.541 -15.169 1.00 83.88 282 PRO A C 1
ATOM 2213 O O . PRO A 1 282 ? 16.476 5.560 -15.369 1.00 83.88 282 PRO A O 1
ATOM 2216 N N . GLN A 1 283 ? 18.350 4.423 -14.853 1.00 83.94 283 GLN A N 1
ATOM 2217 C CA . GLN A 1 283 ? 17.753 3.084 -14.896 1.00 83.94 283 GLN A CA 1
ATOM 2218 C C . GLN A 1 283 ? 16.472 2.963 -14.055 1.00 83.94 283 GLN A C 1
ATOM 2220 O O . GLN A 1 283 ? 15.462 2.429 -14.504 1.00 83.94 283 GLN A O 1
ATOM 2225 N N . VAL A 1 284 ? 16.467 3.551 -12.857 1.00 85.88 284 VAL A N 1
ATOM 2226 C CA . VAL A 1 284 ? 15.295 3.607 -11.966 1.00 85.88 284 VAL A CA 1
ATOM 2227 C C . VAL A 1 284 ? 14.076 4.255 -12.645 1.00 85.88 284 VAL A C 1
ATOM 2229 O O . VAL A 1 284 ? 12.945 3.802 -12.453 1.00 85.88 284 VAL A O 1
ATOM 2232 N N . SER A 1 285 ? 14.296 5.281 -13.471 1.00 86.44 285 SER A N 1
ATOM 2233 C CA . SER A 1 285 ? 13.239 5.952 -14.236 1.00 86.44 285 SER A CA 1
ATOM 2234 C C . SER A 1 285 ? 12.738 5.088 -15.393 1.00 86.44 285 SER A C 1
ATOM 2236 O O . SER A 1 285 ? 11.532 5.057 -15.634 1.00 86.44 285 SER A O 1
ATOM 2238 N N . GLN A 1 286 ? 13.623 4.338 -16.061 1.00 87.50 286 GLN A N 1
ATOM 2239 C CA . GLN A 1 286 ? 13.229 3.377 -17.101 1.00 87.50 286 GLN A CA 1
ATOM 2240 C C . GLN A 1 286 ? 12.345 2.268 -16.514 1.00 87.50 286 GLN A C 1
ATOM 2242 O O . GLN A 1 286 ? 11.253 2.007 -17.012 1.00 87.50 286 GLN A O 1
ATOM 2247 N N . VAL A 1 287 ? 12.753 1.683 -15.384 1.00 90.12 287 VAL A N 1
ATOM 2248 C CA . VAL A 1 287 ? 11.985 0.652 -14.663 1.00 90.12 287 VAL A CA 1
ATOM 2249 C C . VAL A 1 287 ? 10.593 1.170 -14.276 1.00 90.12 287 VAL A C 1
ATOM 2251 O O . VAL A 1 287 ? 9.585 0.484 -14.470 1.00 90.12 287 VAL A O 1
ATOM 2254 N N . ALA A 1 288 ? 10.511 2.407 -13.774 1.00 89.69 288 ALA A N 1
ATOM 2255 C CA . ALA A 1 288 ? 9.239 3.052 -13.457 1.00 89.69 288 ALA A CA 1
ATOM 2256 C C . ALA A 1 288 ? 8.374 3.294 -14.709 1.00 89.69 288 ALA A C 1
ATOM 2258 O O . ALA A 1 288 ? 7.154 3.107 -14.653 1.00 89.69 288 ALA A O 1
ATOM 2259 N N . ALA A 1 289 ? 8.983 3.668 -15.837 1.00 88.88 289 ALA A N 1
ATOM 2260 C CA . ALA A 1 289 ? 8.298 3.862 -17.112 1.00 88.88 289 ALA A CA 1
ATOM 2261 C C . ALA A 1 289 ? 7.723 2.546 -17.664 1.00 88.88 289 ALA A C 1
ATOM 2263 O O . ALA A 1 289 ? 6.576 2.530 -18.109 1.00 88.88 289 ALA A O 1
ATOM 2264 N N . ILE A 1 290 ? 8.448 1.428 -17.550 1.00 91.81 290 ILE A N 1
ATOM 2265 C CA . ILE A 1 290 ? 7.974 0.097 -17.971 1.00 91.81 290 ILE A CA 1
ATOM 2266 C C . ILE A 1 290 ? 6.748 -0.342 -17.168 1.00 91.81 290 ILE A C 1
ATOM 2268 O O . ILE A 1 290 ? 5.741 -0.752 -17.746 1.00 91.81 290 ILE A O 1
ATOM 2272 N N . ILE A 1 291 ? 6.780 -0.216 -15.839 1.00 92.00 291 ILE A N 1
ATOM 2273 C CA . ILE A 1 291 ? 5.601 -0.539 -15.020 1.00 92.00 291 ILE A CA 1
ATOM 2274 C C . ILE A 1 291 ? 4.438 0.403 -15.342 1.00 92.00 291 ILE A C 1
ATOM 2276 O O . ILE A 1 291 ? 3.291 -0.037 -15.436 1.00 92.00 291 ILE A O 1
ATOM 2280 N N . SER A 1 292 ? 4.724 1.688 -15.559 1.00 89.00 292 SER A N 1
ATOM 2281 C CA . SER A 1 292 ? 3.715 2.670 -15.966 1.00 89.00 292 SER A CA 1
ATOM 2282 C C . SER A 1 292 ? 3.070 2.300 -17.305 1.00 89.00 292 SER A C 1
ATOM 2284 O O . SER A 1 292 ? 1.854 2.424 -17.447 1.00 89.00 292 SER A O 1
ATOM 2286 N N . LEU A 1 293 ? 3.847 1.779 -18.260 1.00 91.06 293 LEU A N 1
ATOM 2287 C CA . LEU A 1 293 ? 3.349 1.241 -19.526 1.00 91.06 293 LEU A CA 1
ATOM 2288 C C . LEU A 1 293 ? 2.421 0.041 -19.293 1.00 91.06 293 LEU A C 1
ATOM 2290 O O . LEU A 1 293 ? 1.317 0.010 -19.835 1.00 91.06 293 LEU A O 1
ATOM 2294 N N . GLY A 1 294 ? 2.834 -0.903 -18.440 1.00 92.00 294 GLY A N 1
ATOM 2295 C CA . GLY A 1 294 ? 2.032 -2.071 -18.067 1.00 92.00 294 GLY A CA 1
ATOM 2296 C C . GLY A 1 294 ? 0.688 -1.701 -17.434 1.00 92.00 294 GLY A C 1
ATOM 2297 O O . GLY A 1 294 ? -0.347 -2.256 -17.797 1.00 92.00 294 GLY A O 1
ATOM 2298 N N . LEU A 1 295 ? 0.680 -0.708 -16.542 1.00 90.38 295 LEU A N 1
ATOM 2299 C CA . LEU A 1 295 ? -0.543 -0.179 -15.935 1.00 90.38 295 LEU A CA 1
ATOM 2300 C C . LEU A 1 295 ? -1.417 0.570 -16.956 1.00 90.38 295 LEU A C 1
ATOM 2302 O O . LEU A 1 295 ? -2.636 0.402 -16.967 1.00 90.38 295 LEU A O 1
ATOM 2306 N N . LEU A 1 296 ? -0.826 1.374 -17.845 1.00 90.19 296 LEU A N 1
ATOM 2307 C CA . LEU A 1 296 ? -1.558 2.132 -18.867 1.00 90.19 296 LEU A CA 1
ATOM 2308 C C . LEU A 1 296 ? -2.275 1.217 -19.871 1.00 90.19 296 LEU A C 1
ATOM 2310 O O . LEU A 1 296 ? -3.406 1.505 -20.272 1.00 90.19 296 LEU A O 1
ATOM 2314 N N . PHE A 1 297 ? -1.618 0.120 -20.247 1.00 91.31 297 PHE A N 1
ATOM 2315 C CA . PHE A 1 297 ? -2.098 -0.886 -21.194 1.00 91.31 297 PHE A CA 1
ATOM 2316 C C . PHE A 1 297 ? -2.609 -2.159 -20.501 1.00 91.31 297 PHE A C 1
ATOM 2318 O O . PHE A 1 297 ? -2.665 -3.226 -21.115 1.00 91.31 297 PHE A O 1
ATOM 2325 N N . PHE A 1 298 ? -3.029 -2.052 -19.241 1.00 91.81 298 PHE A N 1
ATOM 2326 C CA . PHE A 1 298 ? -3.527 -3.184 -18.465 1.00 91.81 298 PHE A CA 1
ATOM 2327 C C . PHE A 1 298 ? -4.719 -3.877 -19.143 1.00 91.81 298 PHE A C 1
ATOM 2329 O O . PHE A 1 298 ? -5.703 -3.219 -19.485 1.00 91.81 298 PHE A O 1
ATOM 2336 N N . ASN A 1 299 ? -4.645 -5.203 -19.297 1.00 91.19 299 ASN A N 1
ATOM 2337 C CA . ASN A 1 299 ? -5.657 -6.045 -19.950 1.00 91.19 299 ASN A CA 1
ATOM 2338 C C . ASN A 1 299 ? -6.080 -5.553 -21.347 1.00 91.19 299 ASN A C 1
ATOM 2340 O O . ASN A 1 299 ? -7.257 -5.569 -21.709 1.00 91.19 299 ASN A O 1
ATOM 2344 N N . THR A 1 300 ? -5.126 -5.054 -22.129 1.00 89.19 300 THR A N 1
ATOM 2345 C CA . THR A 1 300 ? -5.418 -4.538 -23.470 1.00 89.19 300 THR A CA 1
ATOM 2346 C C . THR A 1 300 ? -5.100 -5.509 -24.591 1.00 89.19 300 THR A C 1
ATOM 2348 O O . THR A 1 300 ? -5.624 -5.313 -25.689 1.00 89.19 300 THR A O 1
ATOM 2351 N N . GLY A 1 301 ? -4.245 -6.503 -24.328 1.00 86.44 301 GLY A N 1
ATOM 2352 C CA . GLY A 1 301 ? -3.789 -7.459 -25.332 1.00 86.44 301 GLY A CA 1
ATOM 2353 C C . GLY A 1 301 ? -2.977 -6.826 -26.466 1.00 86.44 301 GLY A C 1
ATOM 2354 O O . GLY A 1 301 ? -3.017 -7.328 -27.584 1.00 86.44 301 GLY A O 1
ATOM 2355 N N . ASP A 1 302 ? -2.287 -5.702 -26.233 1.00 88.12 302 ASP A N 1
ATOM 2356 C CA . ASP A 1 302 ? -1.511 -5.041 -27.288 1.00 88.12 302 ASP A CA 1
ATOM 2357 C C . ASP A 1 302 ? -0.304 -5.892 -27.713 1.00 88.12 302 ASP A C 1
ATOM 2359 O O . ASP A 1 302 ? 0.705 -5.991 -27.010 1.00 88.12 302 ASP A O 1
ATOM 2363 N N . SER A 1 303 ? -0.420 -6.506 -28.893 1.00 84.81 303 SER A N 1
ATOM 2364 C CA . SER A 1 303 ? 0.602 -7.408 -29.422 1.00 84.81 303 SER A CA 1
ATOM 2365 C C . SER A 1 303 ? 1.940 -6.724 -29.695 1.00 84.81 303 SER A C 1
ATOM 2367 O O . SER A 1 303 ? 2.970 -7.358 -29.490 1.00 84.81 303 SER A O 1
ATOM 2369 N N . HIS A 1 304 ? 1.957 -5.456 -30.123 1.00 87.50 304 HIS A N 1
ATOM 2370 C CA . HIS A 1 304 ? 3.190 -4.725 -30.422 1.00 87.50 304 HIS A CA 1
ATOM 2371 C C . HIS A 1 304 ? 3.987 -4.474 -29.142 1.00 87.50 304 HIS A C 1
ATOM 2373 O O . HIS A 1 304 ? 5.165 -4.830 -29.066 1.00 87.50 304 HIS A O 1
ATOM 2379 N N . LEU A 1 305 ? 3.330 -3.928 -28.115 1.00 89.12 305 LEU A N 1
ATOM 2380 C CA . LEU A 1 305 ? 3.961 -3.693 -26.816 1.00 89.12 305 LEU A CA 1
ATOM 2381 C C . LEU A 1 305 ? 4.391 -5.000 -26.152 1.00 89.12 305 LEU A C 1
ATOM 2383 O O . LEU A 1 305 ? 5.458 -5.048 -25.544 1.00 89.12 305 LEU A O 1
ATOM 2387 N N . ALA A 1 306 ? 3.626 -6.078 -26.333 1.00 88.50 306 ALA A N 1
ATOM 2388 C CA . ALA A 1 306 ? 4.038 -7.403 -25.893 1.00 88.50 306 ALA A CA 1
ATOM 2389 C C . ALA A 1 306 ? 5.363 -7.841 -26.551 1.00 88.50 306 ALA A C 1
ATOM 2391 O O . ALA A 1 306 ? 6.256 -8.295 -25.836 1.00 88.50 306 ALA A O 1
ATOM 2392 N N . LYS A 1 307 ? 5.553 -7.646 -27.872 1.00 86.56 307 LYS A N 1
ATOM 2393 C CA . LYS A 1 307 ? 6.835 -7.970 -28.545 1.00 86.56 307 LYS A CA 1
ATOM 2394 C C . LYS A 1 307 ? 7.994 -7.158 -27.973 1.00 86.56 307 LYS A C 1
ATOM 2396 O O . LYS A 1 307 ? 9.065 -7.708 -27.724 1.00 86.56 307 LYS A O 1
ATOM 2401 N N . VAL A 1 308 ? 7.774 -5.855 -27.783 1.00 89.75 308 VAL A N 1
ATOM 2402 C CA . VAL A 1 308 ? 8.790 -4.938 -27.249 1.00 89.75 308 VAL A CA 1
ATOM 2403 C C . VAL A 1 308 ? 9.211 -5.381 -25.850 1.00 89.75 308 VAL A C 1
ATOM 2405 O O . VAL A 1 308 ? 10.399 -5.562 -25.603 1.00 89.75 308 VAL A O 1
ATOM 2408 N N . LEU A 1 309 ? 8.256 -5.656 -24.959 1.00 91.62 309 LEU A N 1
ATOM 2409 C CA . LEU A 1 309 ? 8.549 -6.058 -23.582 1.00 91.62 309 LEU A CA 1
ATOM 2410 C C . LEU A 1 309 ? 9.234 -7.424 -23.488 1.00 91.62 309 LEU A C 1
ATOM 2412 O O . LEU A 1 309 ? 10.130 -7.586 -22.667 1.00 91.62 309 LEU A O 1
ATOM 2416 N N . ILE A 1 310 ? 8.885 -8.390 -24.344 1.00 89.25 310 ILE A N 1
ATOM 2417 C CA . ILE A 1 310 ? 9.606 -9.673 -24.409 1.00 89.25 310 ILE A CA 1
ATOM 2418 C C . ILE A 1 310 ? 11.076 -9.457 -24.783 1.00 89.25 310 ILE A C 1
ATOM 2420 O O . ILE A 1 310 ? 11.957 -10.062 -24.173 1.00 89.25 310 ILE A O 1
ATOM 2424 N N . LYS A 1 311 ? 11.357 -8.554 -25.729 1.00 87.62 311 LYS A N 1
ATOM 2425 C CA . LYS A 1 311 ? 12.732 -8.184 -26.086 1.00 87.62 311 LYS A CA 1
ATOM 2426 C C . LYS A 1 311 ? 13.457 -7.481 -24.931 1.00 87.62 311 LYS A C 1
ATOM 2428 O O . LYS A 1 311 ? 14.642 -7.736 -24.734 1.00 87.62 311 LYS A O 1
ATOM 2433 N N . GLU A 1 312 ? 12.760 -6.648 -24.157 1.00 89.19 312 GLU A N 1
ATOM 2434 C CA . GLU A 1 312 ? 13.319 -5.978 -22.971 1.00 89.19 312 GLU A CA 1
ATOM 2435 C C . GLU A 1 312 ? 13.671 -6.948 -21.833 1.00 89.19 312 GLU A C 1
ATOM 2437 O O . GLU A 1 312 ? 14.693 -6.758 -21.175 1.00 89.19 312 GLU A O 1
ATOM 2442 N N . ILE A 1 313 ? 12.896 -8.025 -21.629 1.00 90.38 313 ILE A N 1
ATOM 2443 C CA . ILE A 1 313 ? 13.220 -9.070 -20.634 1.00 90.38 313 ILE A CA 1
ATOM 2444 C C . ILE A 1 313 ? 14.595 -9.685 -20.925 1.00 90.38 313 ILE A C 1
ATOM 2446 O O . ILE A 1 313 ? 15.390 -9.899 -20.012 1.00 90.38 313 ILE A O 1
ATOM 2450 N N . GLY A 1 314 ? 14.881 -9.953 -22.200 1.00 84.50 314 GLY A N 1
ATOM 2451 C CA . GLY A 1 314 ? 16.142 -10.530 -22.659 1.00 84.50 314 GLY A CA 1
ATOM 2452 C C . GLY A 1 314 ? 17.189 -9.515 -23.119 1.00 84.50 314 GLY A C 1
ATOM 2453 O O . GLY A 1 314 ? 18.097 -9.910 -23.853 1.00 84.50 314 GLY A O 1
ATOM 2454 N N . ARG A 1 315 ? 17.068 -8.225 -22.763 1.00 83.81 315 ARG A N 1
ATOM 2455 C CA . ARG A 1 315 ? 17.978 -7.165 -23.237 1.00 83.81 315 ARG A CA 1
ATOM 2456 C C . ARG A 1 315 ? 19.427 -7.534 -22.920 1.00 83.81 315 ARG A C 1
ATOM 2458 O O . ARG A 1 315 ? 19.760 -7.776 -21.762 1.00 83.81 315 ARG A O 1
ATOM 2465 N N . ALA A 1 316 ? 20.290 -7.566 -23.936 1.00 78.25 316 ALA A N 1
ATOM 2466 C CA . ALA A 1 316 ? 21.724 -7.804 -23.772 1.00 78.25 316 ALA A CA 1
ATOM 2467 C C . ALA A 1 316 ? 22.390 -6.656 -22.982 1.00 78.25 316 ALA A C 1
ATOM 2469 O O . ALA A 1 316 ? 21.894 -5.529 -23.041 1.00 78.25 316 ALA A O 1
ATOM 2470 N N . PRO A 1 317 ? 23.491 -6.908 -22.244 1.00 75.94 317 PRO A N 1
ATOM 2471 C CA . PRO A 1 317 ? 24.264 -5.817 -21.654 1.00 75.94 317 PRO A CA 1
ATOM 2472 C C . PRO A 1 317 ? 24.747 -4.889 -22.775 1.00 75.94 317 PRO A C 1
ATOM 2474 O O . PRO A 1 317 ? 25.264 -5.368 -23.787 1.00 75.94 317 PRO A O 1
ATOM 2477 N N . GLY A 1 318 ? 24.528 -3.583 -22.621 1.00 69.31 318 GLY A N 1
ATOM 2478 C CA . GLY A 1 318 ? 25.054 -2.593 -23.557 1.00 69.31 318 GLY A CA 1
ATOM 2479 C C . GLY A 1 318 ? 26.574 -2.461 -23.439 1.00 69.31 318 GLY A C 1
ATOM 2480 O O . GLY A 1 318 ? 27.202 -3.061 -22.565 1.00 69.31 318 GLY A O 1
ATOM 2481 N N . SER A 1 319 ? 27.175 -1.671 -24.330 1.00 63.44 319 SER A N 1
ATOM 2482 C CA . SER A 1 319 ? 28.614 -1.370 -24.301 1.00 63.44 319 SER A CA 1
ATOM 2483 C C . SER A 1 319 ? 29.034 -0.542 -23.084 1.00 63.44 319 SER A C 1
ATOM 2485 O O . SER A 1 319 ? 30.204 -0.572 -22.704 1.00 63.44 319 SER A O 1
ATOM 2487 N N . ASP A 1 320 ? 28.090 0.169 -22.463 1.00 64.56 320 ASP A N 1
ATOM 2488 C CA . ASP A 1 320 ? 28.376 1.161 -21.430 1.00 64.56 320 ASP A CA 1
ATOM 2489 C C . ASP A 1 320 ? 28.231 0.573 -20.024 1.00 64.56 320 ASP A C 1
ATOM 2491 O O . ASP A 1 320 ? 27.301 -0.189 -19.738 1.00 64.56 320 ASP A O 1
ATOM 2495 N N . LEU A 1 321 ? 29.117 0.979 -19.109 1.00 61.69 321 LEU A N 1
ATOM 2496 C CA . LEU A 1 321 ? 29.117 0.522 -17.714 1.00 61.69 321 LEU A CA 1
ATOM 2497 C C . LEU A 1 321 ? 27.778 0.808 -17.005 1.00 61.69 321 LEU A C 1
ATOM 2499 O O . LEU A 1 321 ? 27.320 0.004 -16.197 1.00 61.69 321 LEU A O 1
ATOM 2503 N N . GLU A 1 322 ? 27.119 1.917 -17.345 1.00 59.03 322 GLU A N 1
ATOM 2504 C CA . GLU A 1 322 ? 25.835 2.328 -16.760 1.00 59.03 322 GLU A CA 1
ATOM 2505 C C . GLU A 1 322 ? 24.656 1.486 -17.267 1.00 59.03 322 GLU A C 1
ATOM 2507 O O . GLU A 1 322 ? 23.734 1.206 -16.506 1.00 59.03 322 GLU A O 1
ATOM 2512 N N . SER A 1 323 ? 24.733 0.970 -18.499 1.00 59.41 323 SER A N 1
ATOM 2513 C CA . SER A 1 323 ? 23.735 0.046 -19.066 1.00 59.41 323 SER A CA 1
ATOM 2514 C C . SER A 1 323 ? 23.762 -1.354 -18.430 1.00 59.41 323 SER A C 1
ATOM 2516 O O . SER A 1 323 ? 22.906 -2.199 -18.708 1.00 59.41 323 SER A O 1
ATOM 2518 N N . SER A 1 324 ? 24.760 -1.610 -17.578 1.00 62.59 324 SER A N 1
ATOM 2519 C CA . SER A 1 324 ? 24.945 -2.874 -16.864 1.00 62.59 324 SER A CA 1
ATOM 2520 C C . SER A 1 324 ? 24.383 -2.865 -15.438 1.00 62.59 324 SER A C 1
ATOM 2522 O O . SER A 1 324 ? 24.305 -3.930 -14.826 1.00 62.59 324 SER A O 1
ATOM 2524 N N . LEU A 1 325 ? 23.987 -1.703 -14.905 1.00 68.69 325 LEU A N 1
ATOM 2525 C CA . LEU A 1 325 ? 23.461 -1.559 -13.543 1.00 68.69 325 LEU A CA 1
ATOM 2526 C C . LEU A 1 325 ? 21.962 -1.901 -13.477 1.00 68.69 325 LEU A C 1
ATOM 2528 O O . LEU A 1 325 ? 21.214 -1.623 -14.410 1.00 68.69 325 LEU A O 1
ATOM 2532 N N . ASP A 1 326 ? 21.524 -2.506 -12.367 1.00 73.31 326 ASP A N 1
ATOM 2533 C CA . ASP A 1 326 ? 20.117 -2.798 -12.028 1.00 73.31 326 ASP A CA 1
ATOM 2534 C C . ASP A 1 326 ? 19.291 -3.524 -13.117 1.00 73.31 326 ASP A C 1
ATOM 2536 O O . ASP A 1 326 ? 18.064 -3.376 -13.200 1.00 73.31 326 ASP A O 1
ATOM 2540 N N . ARG A 1 327 ? 19.943 -4.347 -13.949 1.00 84.00 327 ARG A N 1
ATOM 2541 C CA . ARG A 1 327 ? 19.310 -5.079 -15.064 1.00 84.00 327 ARG A CA 1
ATOM 2542 C C . ARG A 1 327 ? 18.248 -6.068 -14.596 1.00 84.00 327 ARG A C 1
ATOM 2544 O O . ARG A 1 327 ? 17.264 -6.293 -15.298 1.00 84.00 327 ARG A O 1
ATOM 2551 N N . GLU A 1 328 ? 18.413 -6.636 -13.409 1.00 89.44 328 GLU A N 1
ATOM 2552 C CA . GLU A 1 328 ? 17.461 -7.562 -12.807 1.00 89.44 328 GLU A CA 1
ATOM 2553 C C . GLU A 1 328 ? 16.124 -6.869 -12.533 1.00 89.44 328 GLU A C 1
ATOM 2555 O O . GLU A 1 328 ? 15.068 -7.415 -12.861 1.00 89.44 328 GLU A O 1
ATOM 2560 N N . SER A 1 329 ? 16.154 -5.642 -12.001 1.00 91.38 329 SER A N 1
ATOM 2561 C CA . SER A 1 329 ? 14.946 -4.843 -11.778 1.00 91.38 329 SER A CA 1
ATOM 2562 C C . SER A 1 329 ? 14.228 -4.493 -13.088 1.00 91.38 329 SER A C 1
ATOM 2564 O O . SER A 1 329 ? 12.997 -4.507 -13.134 1.00 91.38 329 SER A O 1
ATOM 2566 N N . HIS A 1 330 ? 14.983 -4.252 -14.166 1.00 91.00 330 HIS A N 1
ATOM 2567 C CA . HIS A 1 330 ? 14.459 -3.972 -15.508 1.00 91.00 330 HIS A CA 1
ATOM 2568 C C . HIS A 1 330 ? 13.787 -5.178 -16.140 1.00 91.00 330 HIS A C 1
ATOM 2570 O O . HIS A 1 330 ? 12.656 -5.079 -16.620 1.00 91.00 330 HIS A O 1
ATOM 2576 N N . ALA A 1 331 ? 14.458 -6.329 -16.107 1.00 93.19 331 ALA A N 1
ATOM 2577 C CA . ALA A 1 331 ? 13.914 -7.577 -16.619 1.00 93.19 331 ALA A CA 1
ATOM 2578 C C . ALA A 1 331 ? 12.647 -7.974 -15.845 1.00 93.19 331 ALA A C 1
ATOM 2580 O O . ALA A 1 331 ? 11.628 -8.313 -16.450 1.00 93.19 331 ALA A O 1
ATOM 2581 N N . LEU A 1 332 ? 12.669 -7.841 -14.512 1.00 94.62 332 LEU A N 1
ATOM 2582 C CA . LEU A 1 332 ? 11.506 -8.089 -13.664 1.00 94.62 332 LEU A CA 1
ATOM 2583 C C . LEU A 1 332 ? 10.344 -7.143 -13.994 1.00 94.62 332 LEU A C 1
ATOM 2585 O O . LEU A 1 332 ? 9.207 -7.593 -14.139 1.00 94.62 332 LEU A O 1
ATOM 2589 N N . ALA A 1 333 ? 10.610 -5.841 -14.124 1.00 93.94 333 ALA A N 1
ATOM 2590 C CA . ALA A 1 333 ? 9.584 -4.865 -14.472 1.00 93.94 333 ALA A CA 1
ATOM 2591 C C . ALA A 1 333 ? 8.997 -5.112 -15.863 1.00 93.94 333 ALA A C 1
ATOM 2593 O O . ALA A 1 333 ? 7.782 -5.014 -16.029 1.00 93.94 333 ALA A O 1
ATOM 2594 N N . SER A 1 334 ? 9.827 -5.504 -16.831 1.00 94.38 334 SER A N 1
ATOM 2595 C CA . SER A 1 334 ? 9.393 -5.887 -18.180 1.00 94.38 334 SER A CA 1
ATOM 2596 C C . SER A 1 334 ? 8.485 -7.114 -18.146 1.00 94.38 334 SER A C 1
ATOM 2598 O O . SER A 1 334 ? 7.430 -7.111 -18.778 1.00 94.38 334 SER A O 1
ATOM 2600 N N . GLY A 1 335 ? 8.832 -8.121 -17.337 1.00 94.56 335 GLY A N 1
ATOM 2601 C CA . GLY A 1 335 ? 7.992 -9.295 -17.100 1.00 94.56 335 GLY A CA 1
ATOM 2602 C C . GLY A 1 335 ? 6.651 -8.949 -16.449 1.00 94.56 335 GLY A C 1
ATOM 2603 O O . GLY A 1 335 ? 5.606 -9.415 -16.906 1.00 94.56 335 GLY A O 1
ATOM 2604 N N . PHE A 1 336 ? 6.651 -8.085 -15.428 1.00 95.38 336 PHE A N 1
ATOM 2605 C CA . PHE A 1 336 ? 5.413 -7.604 -14.808 1.00 95.38 336 PHE A CA 1
ATOM 2606 C C . PHE A 1 336 ? 4.548 -6.811 -15.787 1.00 95.38 336 PHE A C 1
ATOM 2608 O O . PHE A 1 336 ? 3.354 -7.085 -15.891 1.00 95.38 336 PHE A O 1
ATOM 2615 N N . ALA A 1 337 ? 5.129 -5.863 -16.523 1.00 94.25 337 ALA A N 1
ATOM 2616 C CA . ALA A 1 337 ? 4.403 -5.058 -17.497 1.00 94.25 337 ALA A CA 1
ATOM 2617 C C . ALA A 1 337 ? 3.817 -5.924 -18.617 1.00 94.25 337 ALA A C 1
ATOM 2619 O O . ALA A 1 337 ? 2.647 -5.766 -18.960 1.00 94.25 337 ALA A O 1
ATOM 2620 N N . PHE A 1 338 ? 4.583 -6.893 -19.123 1.00 93.62 338 PHE A N 1
ATOM 2621 C CA . PHE A 1 338 ? 4.100 -7.869 -20.096 1.00 93.62 338 PHE A CA 1
ATOM 2622 C C . PHE A 1 338 ? 2.896 -8.646 -19.540 1.00 93.62 338 PHE A C 1
ATOM 2624 O O . PHE A 1 338 ? 1.847 -8.718 -20.184 1.00 93.62 338 PHE A O 1
ATOM 2631 N N . GLY A 1 339 ? 3.012 -9.162 -18.311 1.00 92.50 339 GLY A N 1
ATOM 2632 C CA . GLY A 1 339 ? 1.932 -9.880 -17.635 1.00 92.50 339 GLY A CA 1
ATOM 2633 C C . GLY A 1 339 ? 0.679 -9.027 -17.424 1.00 92.50 339 GLY A C 1
ATOM 2634 O O . GLY A 1 339 ? -0.427 -9.522 -17.612 1.00 92.50 339 GLY A O 1
ATOM 2635 N N . MET A 1 340 ? 0.834 -7.740 -17.096 1.00 93.44 340 MET A N 1
ATOM 2636 C CA . MET A 1 340 ? -0.277 -6.790 -16.950 1.00 93.44 340 MET A CA 1
ATOM 2637 C C . MET A 1 340 ? -1.010 -6.531 -18.272 1.00 93.44 340 MET A C 1
ATOM 2639 O O . MET A 1 340 ? -2.240 -6.463 -18.285 1.00 93.44 340 MET A O 1
ATOM 2643 N N . ILE A 1 341 ? -0.282 -6.398 -19.385 1.00 92.00 341 ILE A N 1
ATOM 2644 C CA . ILE A 1 341 ? -0.872 -6.141 -20.709 1.00 92.00 341 ILE A CA 1
ATOM 2645 C C . ILE A 1 341 ? -1.634 -7.365 -21.223 1.00 92.00 341 ILE A C 1
ATOM 2647 O O . ILE A 1 341 ? -2.732 -7.221 -21.770 1.00 92.00 341 ILE A O 1
ATOM 2651 N N . MET A 1 342 ? -1.068 -8.557 -21.015 1.00 89.81 342 MET A N 1
ATOM 2652 C CA . MET A 1 342 ? -1.564 -9.829 -21.557 1.00 89.81 342 MET A CA 1
ATOM 2653 C C . MET A 1 342 ? -2.443 -10.630 -20.584 1.00 89.81 342 MET A C 1
ATOM 2655 O O . MET A 1 342 ? -2.795 -11.777 -20.868 1.00 89.81 342 MET A O 1
ATOM 2659 N N . ILE A 1 343 ? -2.805 -10.058 -19.432 1.00 89.75 343 ILE A N 1
ATOM 2660 C CA . ILE A 1 343 ? -3.591 -10.750 -18.406 1.00 89.75 343 ILE A CA 1
ATOM 2661 C C . ILE A 1 343 ? -4.913 -11.287 -18.979 1.00 89.75 343 ILE A C 1
ATOM 2663 O O . ILE A 1 343 ? -5.615 -10.595 -19.708 1.00 89.75 343 ILE A O 1
ATOM 2667 N N . GLY A 1 344 ? -5.249 -12.543 -18.675 1.00 81.25 344 GLY A N 1
ATOM 2668 C CA . GLY A 1 344 ? -6.510 -13.166 -19.101 1.00 81.25 344 GLY A CA 1
ATOM 2669 C C . GLY A 1 344 ? -6.646 -13.495 -20.598 1.00 81.25 344 GLY A C 1
ATOM 2670 O O . GLY A 1 344 ? -7.674 -14.041 -20.979 1.00 81.25 344 GLY A O 1
ATOM 2671 N N . GLN A 1 345 ? -5.640 -13.220 -21.440 1.00 80.69 345 GLN A N 1
ATOM 2672 C CA . GLN A 1 345 ? -5.723 -13.435 -22.899 1.00 80.69 345 GLN A CA 1
ATOM 2673 C C . GLN A 1 345 ? -5.495 -14.897 -23.341 1.00 80.69 345 GLN A C 1
ATOM 2675 O O . GLN A 1 345 ? -5.859 -15.270 -24.456 1.00 80.69 345 GLN A O 1
ATOM 2680 N N . GLY A 1 346 ? -4.920 -15.741 -22.475 1.00 71.31 346 GLY A N 1
ATOM 2681 C CA . GLY A 1 346 ? -4.740 -17.178 -22.734 1.00 71.31 346 GLY A CA 1
ATOM 2682 C C . GLY A 1 346 ? -3.845 -17.507 -23.940 1.00 71.31 346 GLY A C 1
ATOM 2683 O O . GLY A 1 346 ? -3.080 -16.669 -24.405 1.00 71.31 346 GLY A O 1
ATOM 2684 N N . LYS A 1 347 ? -3.915 -18.757 -24.427 1.00 67.62 347 LYS A N 1
ATOM 2685 C CA . LYS A 1 347 ? -3.179 -19.226 -25.623 1.00 67.62 347 LYS A CA 1
ATOM 2686 C C . LYS A 1 347 ? -3.923 -18.961 -26.939 1.00 67.62 347 LYS A C 1
ATOM 2688 O O . LYS A 1 347 ? -3.295 -18.963 -27.991 1.00 67.62 347 LYS A O 1
ATOM 2693 N N . ASP A 1 348 ? -5.233 -18.729 -26.875 1.00 57.91 348 ASP A N 1
ATOM 2694 C CA . ASP A 1 348 ? -6.136 -18.785 -28.035 1.00 57.91 348 ASP A CA 1
ATOM 2695 C C . ASP A 1 348 ? -6.282 -17.452 -28.784 1.00 57.91 348 ASP A C 1
ATOM 2697 O O . ASP A 1 348 ? -7.043 -17.339 -29.745 1.00 57.91 348 ASP A O 1
ATOM 2701 N N . THR A 1 349 ? -5.544 -16.417 -28.381 1.00 60.84 349 THR A N 1
ATOM 2702 C CA . THR A 1 349 ? -5.483 -15.177 -29.153 1.00 60.84 349 THR A CA 1
ATOM 2703 C C . THR A 1 349 ? -4.535 -15.358 -30.339 1.00 60.84 349 THR A C 1
ATOM 2705 O O . THR A 1 349 ? -3.333 -15.567 -30.177 1.00 60.84 349 THR A O 1
ATOM 2708 N N . VAL A 1 350 ? -5.082 -15.213 -31.554 1.00 52.81 350 VAL A N 1
ATOM 2709 C CA . VAL A 1 350 ? -4.384 -15.285 -32.861 1.00 52.81 350 VAL A CA 1
ATOM 2710 C C . VAL A 1 350 ? -3.071 -14.481 -32.882 1.00 52.81 350 VAL A C 1
ATOM 2712 O O . VAL A 1 350 ? -2.136 -14.819 -33.593 1.00 52.81 350 VAL A O 1
ATOM 2715 N N . GLN A 1 351 ? -2.968 -13.444 -32.050 1.00 56.38 351 GLN A N 1
ATOM 2716 C CA . GLN A 1 351 ? -1.823 -12.539 -31.963 1.00 56.38 351 GLN A CA 1
ATOM 2717 C C . GLN A 1 351 ? -0.615 -13.089 -31.176 1.00 56.38 351 GLN A C 1
ATOM 2719 O O . GLN A 1 351 ? 0.491 -12.592 -31.377 1.00 56.38 351 GLN A O 1
ATOM 2724 N N . ILE A 1 352 ? -0.792 -14.079 -30.288 1.00 57.94 352 ILE A N 1
ATOM 2725 C CA . ILE A 1 352 ? 0.294 -14.668 -29.471 1.00 57.94 352 ILE A CA 1
ATOM 2726 C C . ILE A 1 352 ? 0.934 -15.872 -30.174 1.00 57.94 352 ILE A C 1
ATOM 2728 O O . ILE A 1 352 ? 2.133 -16.108 -30.009 1.00 57.94 352 ILE A O 1
ATOM 2732 N N . ALA A 1 353 ? 0.155 -16.608 -30.973 1.00 55.88 353 ALA A N 1
ATOM 2733 C CA . ALA A 1 353 ? 0.615 -17.797 -31.689 1.00 55.88 353 ALA A CA 1
ATOM 2734 C C . ALA A 1 353 ? 1.781 -17.494 -32.649 1.00 55.88 353 ALA A C 1
ATOM 2736 O O . ALA A 1 353 ? 2.742 -18.255 -32.697 1.00 55.88 353 ALA A O 1
ATOM 2737 N N . ASP A 1 354 ? 1.753 -16.338 -33.318 1.00 57.25 354 ASP A N 1
ATOM 2738 C CA . ASP A 1 354 ? 2.812 -15.908 -34.246 1.00 57.25 354 ASP A CA 1
ATOM 2739 C C . ASP A 1 354 ? 4.098 -15.435 -33.549 1.00 57.25 354 ASP A C 1
ATOM 2741 O O . ASP A 1 354 ? 5.112 -15.182 -34.200 1.00 57.25 354 ASP A O 1
ATOM 2745 N N . LEU A 1 355 ? 4.068 -15.248 -32.228 1.00 60.62 355 LEU A N 1
ATOM 2746 C CA . LEU A 1 355 ? 5.128 -14.553 -31.507 1.00 60.62 355 LEU A CA 1
ATOM 2747 C C . LEU A 1 355 ? 6.117 -15.455 -30.767 1.00 60.62 355 LEU A C 1
ATOM 2749 O O . LEU A 1 355 ? 7.071 -14.926 -30.197 1.00 60.62 355 LEU A O 1
ATOM 2753 N N . ASN A 1 356 ? 5.908 -16.777 -30.730 1.00 72.81 356 ASN A N 1
ATOM 2754 C CA . ASN A 1 356 ? 6.697 -17.710 -29.907 1.00 72.81 356 ASN A CA 1
ATOM 2755 C C . ASN A 1 356 ? 6.916 -17.191 -28.466 1.00 72.81 356 ASN A C 1
ATOM 2757 O O . ASN A 1 356 ? 7.943 -17.455 -27.843 1.00 72.81 356 ASN A O 1
ATOM 2761 N N . VAL A 1 357 ? 5.957 -16.425 -27.921 1.00 78.62 357 VAL A N 1
ATOM 2762 C CA . VAL A 1 357 ? 6.104 -15.741 -26.622 1.00 78.62 357 VAL A CA 1
ATOM 2763 C C . VAL A 1 357 ? 6.339 -16.742 -25.503 1.00 78.62 357 VAL A C 1
ATOM 2765 O O . VAL A 1 357 ? 7.167 -16.526 -24.624 1.00 78.62 357 VAL A O 1
ATOM 2768 N N . ILE A 1 358 ? 5.597 -17.848 -25.546 1.00 79.38 358 ILE A N 1
ATOM 2769 C CA . ILE A 1 358 ? 5.678 -18.913 -24.549 1.00 79.38 358 ILE A CA 1
ATOM 2770 C C . ILE A 1 358 ? 7.066 -19.551 -24.589 1.00 79.38 358 ILE A C 1
ATOM 2772 O O . ILE A 1 358 ? 7.672 -19.734 -23.538 1.00 79.38 358 ILE A O 1
ATOM 2776 N N . ASP A 1 359 ? 7.588 -19.822 -25.785 1.00 82.38 359 ASP A N 1
ATOM 2777 C CA . ASP A 1 359 ? 8.920 -20.399 -25.958 1.00 82.38 359 ASP A CA 1
ATOM 2778 C C . ASP A 1 359 ? 10.015 -19.426 -25.512 1.00 82.38 359 ASP A C 1
ATOM 2780 O O . ASP A 1 359 ? 10.970 -19.845 -24.865 1.00 82.38 359 ASP A O 1
ATOM 2784 N N . ALA A 1 360 ? 9.859 -18.125 -25.781 1.00 83.69 360 ALA A N 1
ATOM 2785 C CA . ALA A 1 360 ? 10.780 -17.092 -25.313 1.00 83.69 360 ALA A CA 1
ATOM 2786 C C . ALA A 1 360 ? 10.790 -16.986 -23.778 1.00 83.69 360 ALA A C 1
ATOM 2788 O O . ALA A 1 360 ? 11.855 -16.993 -23.168 1.00 83.69 360 ALA A O 1
ATOM 2789 N N . LEU A 1 361 ? 9.619 -16.959 -23.132 1.00 86.44 361 LEU A N 1
ATOM 2790 C CA . LEU A 1 361 ? 9.518 -16.948 -21.668 1.00 86.44 361 LEU A CA 1
ATOM 2791 C C . LEU A 1 361 ? 10.072 -18.235 -21.049 1.00 86.44 361 LEU A C 1
ATOM 2793 O O . LEU A 1 361 ? 10.781 -18.180 -20.046 1.00 86.44 361 LEU A O 1
ATOM 2797 N N . TYR A 1 362 ? 9.791 -19.387 -21.661 1.00 85.31 362 TYR A N 1
ATOM 2798 C CA . TYR A 1 362 ? 10.356 -20.668 -21.247 1.00 85.31 362 TYR A CA 1
ATOM 2799 C C . TYR A 1 362 ? 11.885 -20.652 -21.363 1.00 85.31 362 TYR A C 1
ATOM 2801 O O . TYR A 1 362 ? 12.586 -21.054 -20.434 1.00 85.31 362 TYR A O 1
ATOM 2809 N N . HIS A 1 363 ? 12.408 -20.121 -22.468 1.00 86.31 363 HIS A N 1
ATOM 2810 C CA . HIS A 1 363 ? 13.837 -19.948 -22.693 1.00 86.31 363 HIS A CA 1
ATOM 2811 C C . HIS A 1 363 ? 14.480 -19.011 -21.664 1.00 86.31 363 HIS A C 1
ATOM 2813 O O . HIS A 1 363 ? 15.565 -19.316 -21.178 1.00 86.31 363 HIS A O 1
ATOM 2819 N N . TYR A 1 364 ? 13.824 -17.910 -21.287 1.00 87.69 364 TYR A N 1
ATOM 2820 C CA . TYR A 1 364 ? 14.324 -17.015 -20.239 1.00 87.69 364 TYR A CA 1
ATOM 2821 C C . TYR A 1 364 ? 14.273 -17.645 -18.844 1.00 87.69 364 TYR A C 1
ATOM 2823 O O . TYR A 1 364 ? 15.150 -17.377 -18.029 1.00 87.69 364 TYR A O 1
ATOM 2831 N N . MET A 1 365 ? 13.283 -18.498 -18.567 1.00 87.00 365 MET A N 1
ATOM 2832 C CA . MET A 1 365 ? 13.130 -19.146 -17.263 1.00 87.00 365 MET A CA 1
ATOM 2833 C C . MET A 1 365 ? 14.124 -20.293 -17.040 1.00 87.00 365 MET A C 1
ATOM 2835 O O . MET A 1 365 ? 14.682 -20.405 -15.953 1.00 87.00 365 MET A O 1
ATOM 2839 N N . PHE A 1 366 ? 14.341 -21.146 -18.046 1.00 82.56 366 PHE A N 1
ATOM 2840 C CA . PHE A 1 366 ? 15.221 -22.319 -17.932 1.00 82.56 366 PHE A CA 1
ATOM 2841 C C . PHE A 1 366 ? 16.636 -22.092 -18.482 1.00 82.56 366 PHE A C 1
ATOM 2843 O O . PHE A 1 366 ? 17.540 -22.858 -18.156 1.00 82.56 366 PHE A O 1
ATOM 2850 N N . GLY A 1 367 ? 16.830 -21.039 -19.281 1.00 76.06 367 GLY A N 1
ATOM 2851 C CA . GLY A 1 367 ? 18.097 -20.683 -19.913 1.00 76.06 367 GLY A CA 1
ATOM 2852 C C . GLY A 1 367 ? 18.475 -21.614 -21.068 1.00 76.06 367 GLY A C 1
ATOM 2853 O O . GLY A 1 367 ? 18.865 -22.755 -20.847 1.00 76.06 367 GLY A O 1
ATOM 2854 N N . GLY A 1 368 ? 18.461 -21.116 -22.312 1.00 72.56 368 GLY A N 1
ATOM 2855 C CA . GLY A 1 368 ? 19.061 -21.831 -23.449 1.00 72.56 368 GLY A CA 1
ATOM 2856 C C . GLY A 1 368 ? 18.375 -23.148 -23.846 1.00 72.56 368 GLY A C 1
ATOM 2857 O O . GLY A 1 368 ? 17.555 -23.708 -23.125 1.00 72.56 368 GLY A O 1
ATOM 2858 N N . HIS A 1 369 ? 18.732 -23.713 -25.003 1.00 45.06 369 HIS A N 1
ATOM 2859 C CA . HIS A 1 369 ? 18.405 -25.113 -25.303 1.00 45.06 369 HIS A CA 1
ATOM 2860 C C . HIS A 1 369 ? 19.300 -26.051 -24.473 1.00 45.06 369 HIS A C 1
ATOM 2862 O O . HIS A 1 369 ? 20.259 -26.624 -24.978 1.00 45.06 369 HIS A O 1
ATOM 2868 N N . LYS A 1 370 ? 18.971 -26.241 -23.193 1.00 40.69 370 LYS A N 1
ATOM 2869 C CA . LYS A 1 370 ? 19.368 -27.433 -22.434 1.00 40.69 370 LYS A CA 1
ATOM 2870 C C . LYS A 1 370 ? 18.158 -28.355 -22.305 1.00 40.69 370 LYS A C 1
ATOM 2872 O O . LYS A 1 370 ? 17.504 -28.396 -21.270 1.00 40.69 370 LYS A O 1
ATOM 2877 N N . ARG A 1 371 ? 17.839 -29.088 -23.379 1.00 39.91 371 ARG A N 1
ATOM 2878 C CA . ARG A 1 371 ? 16.818 -30.151 -23.335 1.00 39.91 371 ARG A CA 1
ATOM 2879 C C . ARG A 1 371 ? 17.300 -31.441 -22.648 1.00 39.91 371 ARG A C 1
ATOM 2881 O O . ARG A 1 371 ? 16.455 -32.264 -22.336 1.00 39.91 371 ARG A O 1
ATOM 2888 N N . ASP A 1 372 ? 18.587 -31.570 -22.301 1.00 38.31 372 ASP A N 1
ATOM 2889 C CA . ASP A 1 372 ? 19.167 -32.865 -21.893 1.00 38.31 372 ASP A CA 1
ATOM 2890 C C . ASP A 1 372 ? 19.925 -32.879 -20.546 1.00 38.31 372 ASP A C 1
ATOM 2892 O O . ASP A 1 372 ? 20.910 -33.599 -20.406 1.00 38.31 372 ASP A O 1
ATOM 2896 N N . GLN A 1 373 ? 19.511 -32.114 -19.524 1.00 39.53 373 GLN A N 1
ATOM 2897 C CA . GLN A 1 373 ? 20.135 -32.231 -18.183 1.00 39.53 373 GLN A CA 1
ATOM 2898 C C . GLN A 1 373 ? 19.184 -32.385 -16.989 1.00 39.53 373 GLN A C 1
ATOM 2900 O O . GLN A 1 373 ? 19.654 -32.468 -15.860 1.00 39.53 373 GLN A O 1
ATOM 2905 N N . TYR A 1 374 ? 17.878 -32.553 -17.206 1.00 41.84 374 TYR A N 1
ATOM 2906 C CA . TYR A 1 374 ? 16.966 -32.961 -16.134 1.00 41.84 374 TYR A CA 1
ATOM 2907 C C . TYR A 1 374 ? 16.336 -34.301 -16.492 1.00 41.84 374 TYR A C 1
ATOM 2909 O O . TYR A 1 374 ? 15.361 -34.374 -17.237 1.00 41.84 374 TYR A O 1
ATOM 2917 N N . SER A 1 375 ? 16.919 -35.384 -15.975 1.00 36.38 375 SER A N 1
ATOM 2918 C CA . SER A 1 375 ? 16.274 -36.693 -16.017 1.00 36.38 375 SER A CA 1
ATOM 2919 C C . SER A 1 375 ? 15.084 -36.666 -15.058 1.00 36.38 375 SER A C 1
ATOM 2921 O O . SER A 1 375 ? 15.231 -36.740 -13.838 1.00 36.38 375 SER A O 1
ATOM 2923 N N . VAL A 1 376 ? 13.888 -36.509 -15.623 1.00 41.53 376 VAL A N 1
ATOM 2924 C CA . VAL A 1 376 ? 12.631 -36.714 -14.904 1.00 41.53 376 VAL A CA 1
ATOM 2925 C C . VAL A 1 376 ? 12.582 -38.196 -14.535 1.00 41.53 376 VAL A C 1
ATOM 2927 O O . VAL A 1 376 ? 12.600 -39.059 -15.412 1.00 41.53 376 VAL A O 1
ATOM 2930 N N . GLY A 1 377 ? 12.600 -38.504 -13.236 1.00 45.56 377 GLY A N 1
ATOM 2931 C CA . GLY A 1 377 ? 12.344 -39.869 -12.775 1.00 45.56 377 GLY A CA 1
ATOM 2932 C C . GLY A 1 377 ? 10.930 -40.316 -13.181 1.00 45.56 377 GLY A C 1
ATOM 2933 O O . GLY A 1 377 ? 10.092 -39.457 -13.456 1.00 45.56 377 GLY A O 1
ATOM 2934 N N . PRO A 1 378 ? 10.626 -41.625 -13.194 1.00 44.69 378 PRO A N 1
ATOM 2935 C CA . PRO A 1 378 ? 9.310 -42.148 -13.592 1.00 44.69 378 PRO A CA 1
ATOM 2936 C C . PRO A 1 378 ? 8.110 -41.534 -12.837 1.00 44.69 378 PRO A C 1
ATOM 2938 O O . PRO A 1 378 ? 6.985 -41.615 -13.323 1.00 44.69 378 PRO A O 1
ATOM 2941 N N . ASP A 1 379 ? 8.361 -40.847 -11.718 1.00 47.00 379 ASP A N 1
ATOM 2942 C CA . ASP A 1 379 ? 7.359 -40.253 -10.830 1.00 47.00 379 ASP A CA 1
ATOM 2943 C C . ASP A 1 379 ? 7.179 -38.726 -11.012 1.00 47.00 379 ASP A C 1
ATOM 2945 O O . ASP A 1 379 ? 6.456 -38.088 -10.249 1.00 47.00 379 ASP A O 1
ATOM 2949 N N . GLY A 1 380 ? 7.847 -38.094 -11.989 1.00 49.16 380 GLY A N 1
ATOM 2950 C CA . GLY A 1 380 ? 7.720 -36.647 -12.243 1.00 49.16 380 GLY A CA 1
ATOM 2951 C C . GLY A 1 380 ? 8.533 -35.738 -11.307 1.00 49.16 380 GLY A C 1
ATOM 2952 O O . GLY A 1 380 ? 8.404 -34.515 -11.362 1.00 49.16 380 GLY A O 1
ATOM 2953 N N . SER A 1 381 ? 9.390 -36.302 -10.453 1.00 43.19 381 SER A N 1
ATOM 2954 C CA . SER A 1 381 ? 10.246 -35.545 -9.534 1.00 43.19 381 SER A CA 1
ATOM 2955 C C . SER A 1 381 ? 11.474 -34.953 -10.242 1.00 43.19 381 SER A C 1
ATOM 2957 O O . SER A 1 381 ? 12.248 -35.689 -10.862 1.00 43.19 381 SER A O 1
ATOM 2959 N N . LEU A 1 382 ? 11.693 -33.641 -10.090 1.00 45.62 382 LEU A N 1
ATOM 2960 C CA . LEU A 1 382 ? 12.960 -32.974 -10.414 1.00 45.62 382 LEU A CA 1
ATOM 2961 C C . LEU A 1 382 ? 14.070 -33.532 -9.512 1.00 45.62 382 LEU A C 1
ATOM 2963 O O . LEU A 1 382 ? 14.026 -33.351 -8.296 1.00 45.62 382 LEU A O 1
ATOM 2967 N N . LYS A 1 383 ? 15.071 -34.195 -10.100 1.00 43.75 383 LYS A N 1
ATOM 2968 C CA . LYS A 1 383 ? 16.313 -34.522 -9.392 1.00 43.75 383 LYS A CA 1
ATOM 2969 C C . LYS A 1 383 ? 17.134 -33.241 -9.249 1.00 43.75 383 LYS A C 1
ATOM 2971 O O . LYS A 1 383 ? 17.698 -32.758 -10.225 1.00 43.75 383 LYS A O 1
ATOM 2976 N N . LEU A 1 384 ? 17.125 -32.669 -8.050 1.00 51.38 384 LEU A N 1
ATOM 2977 C CA . LEU A 1 384 ? 18.076 -31.646 -7.623 1.00 51.38 384 LEU A CA 1
ATOM 2978 C C . LEU A 1 384 ? 19.292 -32.375 -7.049 1.00 51.38 384 LEU A C 1
ATOM 2980 O O . LEU A 1 384 ? 19.118 -33.265 -6.215 1.00 51.38 384 LEU A O 1
ATOM 2984 N N . ASP A 1 385 ? 20.485 -32.035 -7.530 1.00 48.78 385 ASP A N 1
ATOM 2985 C CA . ASP A 1 385 ? 21.735 -32.648 -7.081 1.00 48.78 385 ASP A CA 1
ATOM 2986 C C . ASP A 1 385 ? 21.883 -32.533 -5.551 1.00 48.78 385 ASP A C 1
ATOM 2988 O O . ASP A 1 385 ? 21.543 -31.518 -4.938 1.00 48.78 385 ASP A O 1
ATOM 2992 N N . GLU A 1 386 ? 22.337 -33.618 -4.920 1.00 46.97 386 GLU A N 1
ATOM 2993 C CA . GLU A 1 386 ? 22.411 -33.779 -3.466 1.00 46.97 386 GLU A CA 1
ATOM 2994 C C . GLU A 1 386 ? 23.412 -32.790 -2.840 1.00 46.97 386 GLU A C 1
ATOM 2996 O O . GLU A 1 386 ? 24.617 -33.030 -2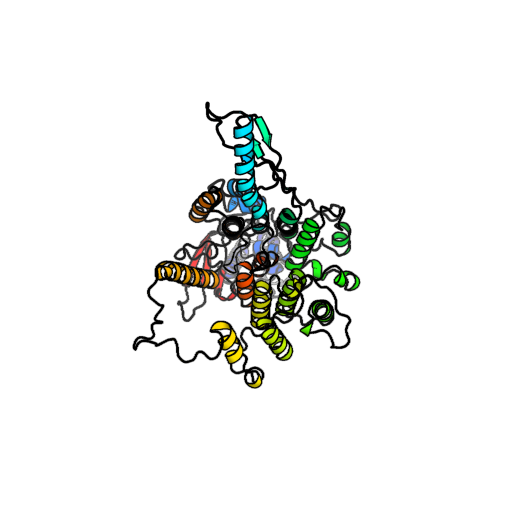.784 1.00 46.97 386 GLU A O 1
ATOM 3001 N N . ALA A 1 387 ? 22.902 -31.668 -2.334 1.00 49.81 387 ALA A N 1
ATOM 3002 C CA . ALA A 1 387 ? 23.654 -30.665 -1.587 1.00 49.81 387 ALA A CA 1
ATOM 3003 C C . ALA A 1 387 ? 22.826 -30.158 -0.383 1.00 49.81 387 ALA A C 1
ATOM 3005 O O . ALA A 1 387 ? 21.596 -30.283 -0.385 1.00 49.81 387 ALA A O 1
ATOM 3006 N N . PRO A 1 388 ? 23.444 -29.521 0.639 1.00 52.00 388 PRO A N 1
ATOM 3007 C CA . PRO A 1 388 ? 22.747 -28.856 1.761 1.00 52.00 388 PRO A CA 1
ATOM 3008 C C . PRO A 1 388 ? 21.698 -27.794 1.346 1.00 52.00 388 PRO A C 1
ATOM 3010 O O . PRO A 1 388 ? 21.005 -27.221 2.185 1.00 52.00 388 PRO A O 1
ATOM 3013 N N . GLU A 1 389 ? 21.544 -27.552 0.047 1.00 55.34 389 GLU A N 1
ATOM 3014 C CA . GLU A 1 389 ? 20.572 -26.676 -0.593 1.00 55.34 389 GLU A CA 1
ATOM 3015 C C . GLU A 1 389 ? 19.114 -27.180 -0.486 1.00 55.34 389 GLU A C 1
ATOM 3017 O O . GLU A 1 389 ? 18.193 -26.361 -0.465 1.00 55.34 389 GLU A O 1
ATOM 3022 N N . ILE A 1 390 ? 18.868 -28.492 -0.318 1.00 57.16 390 ILE A N 1
ATOM 3023 C CA . ILE A 1 390 ? 17.506 -29.085 -0.256 1.00 57.16 390 ILE A CA 1
ATOM 3024 C C . ILE A 1 390 ? 16.640 -28.462 0.859 1.00 57.16 390 ILE A C 1
ATOM 3026 O O . ILE A 1 390 ? 15.436 -28.230 0.681 1.00 57.16 390 ILE A O 1
ATOM 3030 N N . GLN A 1 391 ? 17.242 -28.132 2.008 1.00 57.50 391 GLN A N 1
ATOM 3031 C CA . GLN A 1 391 ? 16.513 -27.521 3.124 1.00 57.50 391 GLN A CA 1
ATOM 3032 C C . GLN A 1 391 ? 16.050 -26.093 2.792 1.00 57.50 391 GLN A C 1
ATOM 3034 O O . GLN A 1 391 ? 14.924 -25.716 3.125 1.00 57.50 391 GLN A O 1
ATOM 3039 N N . TYR A 1 392 ? 16.878 -25.316 2.087 1.00 67.12 392 TYR A N 1
ATOM 3040 C CA . TYR A 1 392 ? 16.513 -23.974 1.634 1.00 67.12 392 TYR A CA 1
ATOM 3041 C C . TYR A 1 392 ? 15.420 -24.025 0.563 1.00 67.12 392 TYR A C 1
ATOM 3043 O O . TYR A 1 392 ? 14.467 -23.247 0.640 1.00 67.12 392 TYR A O 1
ATOM 3051 N N . PHE A 1 393 ? 15.484 -24.982 -0.369 1.00 74.62 393 PHE A N 1
ATOM 3052 C CA . PHE A 1 393 ? 14.439 -25.173 -1.380 1.00 74.62 393 PHE A CA 1
ATOM 3053 C C . PHE A 1 393 ? 13.069 -25.428 -0.753 1.00 74.62 393 PHE A C 1
ATOM 3055 O O . PHE A 1 393 ? 12.091 -24.787 -1.136 1.00 74.62 393 PHE A O 1
ATOM 3062 N N . THR A 1 394 ? 12.998 -26.290 0.264 1.00 82.62 394 THR A N 1
ATOM 3063 C CA . THR A 1 394 ? 11.731 -26.587 0.951 1.00 82.62 394 THR A CA 1
ATOM 3064 C C . THR A 1 394 ? 11.135 -25.331 1.589 1.00 82.62 394 THR A C 1
ATOM 3066 O O . THR A 1 394 ? 9.943 -25.067 1.436 1.00 82.62 394 THR A O 1
ATOM 3069 N N . ILE A 1 395 ? 11.958 -24.508 2.251 1.00 86.25 395 ILE A N 1
ATOM 3070 C CA . ILE A 1 395 ? 11.504 -23.256 2.874 1.00 86.25 395 ILE A CA 1
ATOM 3071 C C . ILE A 1 395 ? 10.963 -22.284 1.819 1.00 86.25 395 ILE A C 1
ATOM 3073 O O . ILE A 1 395 ? 9.896 -21.704 2.025 1.00 86.25 395 ILE A O 1
ATOM 3077 N N . TYR A 1 396 ? 11.651 -22.121 0.684 1.00 88.31 396 TYR A N 1
ATOM 3078 C CA . TYR A 1 396 ? 11.205 -21.217 -0.380 1.00 88.31 396 TYR A CA 1
ATOM 3079 C C . TYR A 1 396 ? 9.944 -21.707 -1.093 1.00 88.31 396 TYR A C 1
ATOM 3081 O O . TYR A 1 396 ? 9.058 -20.896 -1.360 1.00 88.31 396 TYR A O 1
ATOM 3089 N N . ILE A 1 397 ? 9.817 -23.013 -1.345 1.00 89.31 397 ILE A N 1
ATOM 3090 C CA . ILE A 1 397 ? 8.604 -23.605 -1.928 1.00 89.31 397 ILE A CA 1
ATOM 3091 C C . ILE A 1 397 ? 7.417 -23.362 -0.997 1.00 89.31 397 ILE A C 1
ATOM 3093 O O . ILE A 1 397 ? 6.399 -22.816 -1.417 1.00 89.31 397 ILE A O 1
ATOM 3097 N N . VAL A 1 398 ? 7.570 -23.689 0.289 1.00 89.81 398 VAL A N 1
ATOM 3098 C CA . VAL A 1 398 ? 6.522 -23.486 1.294 1.00 89.81 398 VAL A CA 1
ATOM 3099 C C . VAL A 1 398 ? 6.161 -22.001 1.409 1.00 89.81 398 VAL A C 1
ATOM 3101 O O . VAL A 1 398 ? 4.979 -21.657 1.398 1.00 89.81 398 VAL A O 1
ATOM 3104 N N . ALA A 1 399 ? 7.150 -21.103 1.447 1.00 89.50 399 ALA A N 1
ATOM 3105 C CA . ALA A 1 399 ? 6.917 -19.659 1.464 1.00 89.50 399 ALA A CA 1
ATOM 3106 C C . ALA A 1 399 ? 6.169 -19.170 0.210 1.00 89.50 399 ALA A C 1
ATOM 3108 O O . ALA A 1 399 ? 5.239 -18.371 0.332 1.00 89.50 399 ALA A O 1
ATOM 3109 N N . GLY A 1 400 ? 6.520 -19.680 -0.974 1.00 90.12 400 GLY A N 1
ATOM 3110 C CA . GLY A 1 400 ? 5.834 -19.392 -2.234 1.00 90.12 400 GLY A CA 1
ATOM 3111 C C . GLY A 1 400 ? 4.377 -19.859 -2.225 1.00 90.12 400 GLY A C 1
ATOM 3112 O O . GLY A 1 400 ? 3.482 -19.087 -2.570 1.00 90.12 400 GLY A O 1
ATOM 3113 N N . CYS A 1 401 ? 4.113 -21.074 -1.738 1.00 90.75 401 CYS A N 1
ATOM 3114 C CA . CYS A 1 401 ? 2.755 -21.590 -1.558 1.00 90.75 401 CYS A CA 1
ATOM 3115 C C . CYS A 1 401 ? 1.940 -20.727 -0.585 1.00 90.75 401 CYS A C 1
ATOM 3117 O O . CYS A 1 401 ? 0.787 -20.403 -0.869 1.00 90.75 401 CYS A O 1
ATOM 3119 N N . PHE A 1 402 ? 2.530 -20.309 0.540 1.00 90.31 402 PHE A N 1
ATOM 3120 C CA . PHE A 1 402 ? 1.860 -19.423 1.493 1.00 90.31 402 PHE A CA 1
ATOM 3121 C C . PHE A 1 402 ? 1.590 -18.034 0.917 1.00 90.31 402 PHE A C 1
ATOM 3123 O O . PHE A 1 402 ? 0.534 -17.472 1.201 1.00 90.31 402 PHE A O 1
ATOM 3130 N N . LEU A 1 403 ? 2.499 -17.485 0.107 1.00 91.06 403 LEU A N 1
ATOM 3131 C CA . LEU A 1 403 ? 2.277 -16.213 -0.579 1.00 91.06 403 LEU A CA 1
ATOM 3132 C C . LEU A 1 403 ? 1.127 -16.331 -1.586 1.00 91.06 403 LEU A C 1
ATOM 3134 O O . LEU A 1 403 ? 0.222 -15.501 -1.566 1.00 91.06 403 LEU A O 1
ATOM 3138 N N . ALA A 1 404 ? 1.106 -17.388 -2.402 1.00 91.19 404 ALA A N 1
ATOM 3139 C CA . ALA A 1 404 ? 0.031 -17.640 -3.361 1.00 91.19 404 ALA A CA 1
ATOM 3140 C C . ALA A 1 404 ? -1.330 -17.821 -2.667 1.00 91.19 404 ALA A C 1
ATOM 3142 O O . ALA A 1 404 ? -2.322 -17.208 -3.064 1.00 91.19 404 ALA A O 1
ATOM 3143 N N . LEU A 1 405 ? -1.368 -18.600 -1.581 1.00 90.25 405 LEU A N 1
ATOM 3144 C CA . LEU A 1 405 ? -2.566 -18.773 -0.759 1.00 90.25 405 LEU A CA 1
ATOM 3145 C C . LEU A 1 405 ? -3.033 -17.438 -0.171 1.00 90.25 405 LEU A C 1
ATOM 3147 O O . LEU A 1 405 ? -4.225 -17.136 -0.167 1.00 90.25 405 LEU A O 1
ATOM 3151 N N . ALA A 1 406 ? -2.093 -16.629 0.313 1.00 90.62 406 ALA A N 1
ATOM 3152 C CA . ALA A 1 406 ? -2.405 -15.338 0.890 1.00 90.62 406 ALA A CA 1
ATOM 3153 C C . ALA A 1 406 ? -2.982 -14.375 -0.152 1.00 90.62 406 ALA A C 1
ATOM 3155 O O . ALA A 1 406 ? -3.930 -13.671 0.179 1.00 90.62 406 ALA A O 1
ATOM 3156 N N . ILE A 1 407 ? -2.453 -14.355 -1.385 1.00 91.00 407 ILE A N 1
ATOM 3157 C CA . ILE A 1 407 ? -2.979 -13.528 -2.489 1.00 91.00 407 ILE A CA 1
ATOM 3158 C C . ILE A 1 407 ? -4.392 -13.983 -2.854 1.00 91.00 407 ILE A C 1
ATOM 3160 O O . ILE A 1 407 ? -5.288 -13.151 -2.945 1.00 91.00 407 ILE A O 1
ATOM 3164 N N . LYS A 1 408 ? -4.616 -15.298 -2.978 1.00 88.88 408 LYS A N 1
ATOM 3165 C CA . LYS A 1 408 ? -5.935 -15.867 -3.295 1.00 88.88 408 LYS A CA 1
ATOM 3166 C C . LYS A 1 408 ? -7.009 -15.502 -2.264 1.00 88.88 408 LYS A C 1
ATOM 3168 O O . LYS A 1 408 ? -8.160 -15.303 -2.625 1.00 88.88 408 LYS A O 1
ATOM 3173 N N . PHE A 1 409 ? -6.644 -15.449 -0.985 1.00 90.69 409 PHE A N 1
ATOM 3174 C CA . PHE A 1 409 ? -7.572 -15.190 0.121 1.00 90.69 409 PHE A CA 1
ATOM 3175 C C . PHE A 1 409 ? -7.383 -13.803 0.755 1.00 90.69 409 PHE A C 1
ATOM 3177 O O . PHE A 1 409 ? -7.787 -13.594 1.907 1.00 90.69 409 PHE A O 1
ATOM 3184 N N . ALA A 1 410 ? -6.761 -12.859 0.044 1.00 92.12 410 ALA A N 1
ATOM 3185 C CA . ALA A 1 410 ? -6.452 -11.534 0.569 1.00 92.12 410 ALA A CA 1
ATOM 3186 C C . ALA A 1 410 ? -7.734 -10.816 1.023 1.00 92.12 410 ALA A C 1
ATOM 3188 O O . ALA A 1 410 ? -8.737 -10.800 0.321 1.00 92.12 410 ALA A O 1
ATOM 3189 N N . GLY A 1 411 ? -7.736 -10.275 2.245 1.00 88.75 411 GLY A N 1
ATOM 3190 C CA . GLY A 1 411 ? -8.902 -9.571 2.795 1.00 88.75 411 GLY A CA 1
ATOM 3191 C C . GLY A 1 411 ? -10.173 -10.416 2.997 1.00 88.75 411 GLY A C 1
ATOM 3192 O O . GLY A 1 411 ? -11.237 -9.858 3.277 1.00 88.75 411 GLY A O 1
ATOM 3193 N N . SER A 1 412 ? -1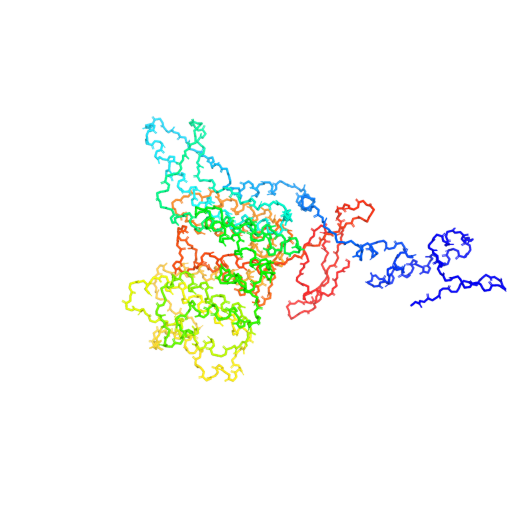0.101 -11.748 2.885 1.00 88.69 412 SER A N 1
ATOM 3194 C CA . SER A 1 412 ? -11.243 -12.646 3.135 1.00 88.69 412 SER A CA 1
ATOM 3195 C C . SER A 1 412 ? -11.546 -12.846 4.622 1.00 88.69 412 SER A C 1
ATOM 3197 O O . SER A 1 412 ? -12.633 -13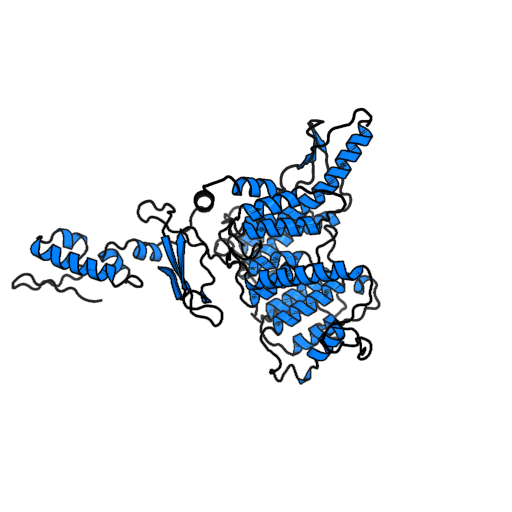.297 4.968 1.00 88.69 412 SER A O 1
ATOM 3199 N N . HIS A 1 413 ? -10.603 -12.508 5.510 1.00 86.44 413 HIS A N 1
ATOM 3200 C CA . HIS A 1 413 ? -10.725 -12.694 6.959 1.00 86.44 413 HIS A CA 1
ATOM 3201 C C . HIS A 1 413 ? -10.963 -14.151 7.391 1.00 86.44 413 HIS A C 1
ATOM 3203 O O . HIS A 1 413 ? -11.492 -14.407 8.475 1.00 86.44 413 HIS A O 1
ATOM 3209 N N . ASN A 1 414 ? -10.548 -15.111 6.559 1.00 83.94 414 ASN A N 1
ATOM 3210 C CA . ASN A 1 414 ? -10.674 -16.528 6.859 1.00 83.94 414 ASN A CA 1
ATOM 3211 C C . ASN A 1 414 ? -9.815 -16.906 8.077 1.00 83.94 414 ASN A C 1
ATOM 3213 O O . ASN A 1 414 ? -8.585 -16.876 8.028 1.00 83.94 414 ASN A O 1
ATOM 3217 N N . THR A 1 415 ? -10.466 -17.313 9.167 1.00 77.75 415 THR A N 1
ATOM 3218 C CA . THR A 1 415 ? -9.801 -17.651 10.433 1.00 77.75 415 THR A CA 1
ATOM 3219 C C . THR A 1 415 ? -8.939 -18.908 10.362 1.00 77.75 415 THR A C 1
ATOM 3221 O O . THR A 1 415 ? -8.071 -19.079 11.217 1.00 77.75 415 THR A O 1
ATOM 3224 N N . ALA A 1 416 ? -9.161 -19.782 9.374 1.00 74.50 416 ALA A N 1
ATOM 3225 C CA . ALA A 1 416 ? -8.344 -20.977 9.170 1.00 74.50 416 ALA A CA 1
ATOM 3226 C C . ALA A 1 416 ? -6.950 -20.636 8.614 1.00 74.50 416 ALA A C 1
ATOM 3228 O O . ALA A 1 416 ? -5.985 -21.350 8.878 1.00 74.50 416 ALA A O 1
ATOM 3229 N N . ALA A 1 417 ? -6.820 -19.525 7.885 1.00 70.31 417 ALA A N 1
ATOM 3230 C CA . ALA A 1 417 ? -5.553 -19.078 7.326 1.00 70.31 417 ALA A CA 1
ATOM 3231 C C . ALA A 1 417 ? -4.901 -18.034 8.248 1.00 70.31 417 ALA A C 1
ATOM 3233 O O . ALA A 1 417 ? -5.261 -16.857 8.266 1.00 70.31 417 ALA A O 1
ATOM 3234 N N . PHE A 1 418 ? -3.898 -18.460 9.022 1.00 62.16 418 PHE A N 1
ATOM 3235 C CA . PHE A 1 418 ? -3.126 -17.575 9.902 1.00 62.16 418 PHE A CA 1
ATOM 3236 C C . PHE A 1 418 ? -2.101 -16.749 9.105 1.00 62.16 418 PHE A C 1
ATOM 3238 O O . PHE A 1 418 ? -0.895 -16.972 9.179 1.00 62.16 418 PHE A O 1
ATOM 3245 N N . ASN A 1 419 ? -2.586 -15.793 8.310 1.00 79.75 419 ASN A N 1
ATOM 3246 C CA . ASN A 1 419 ? -1.761 -14.922 7.474 1.00 79.75 419 ASN A CA 1
ATOM 3247 C C . ASN A 1 419 ? -2.205 -13.450 7.589 1.00 79.75 419 ASN A C 1
ATOM 3249 O O . ASN A 1 419 ? -3.396 -13.140 7.592 1.00 79.75 419 ASN A O 1
ATOM 3253 N N . LEU A 1 420 ? -1.237 -12.530 7.675 1.00 80.38 420 LEU A N 1
ATOM 3254 C CA . LEU A 1 420 ? -1.471 -11.088 7.847 1.00 80.38 420 LEU A CA 1
ATOM 3255 C C . LEU A 1 420 ? -2.236 -10.449 6.682 1.00 80.38 420 LEU A C 1
ATOM 3257 O O . LEU A 1 420 ? -3.035 -9.548 6.917 1.00 80.38 420 LEU A O 1
ATOM 3261 N N . MET A 1 421 ? -2.040 -10.937 5.457 1.00 85.69 421 MET A N 1
ATOM 3262 C CA . MET A 1 421 ? -2.721 -10.418 4.271 1.00 85.69 421 MET A CA 1
ATOM 3263 C C . MET A 1 421 ? -4.154 -10.950 4.136 1.00 85.69 421 MET A C 1
ATOM 3265 O O . MET A 1 421 ? -5.061 -10.216 3.745 1.00 85.69 421 MET A O 1
ATOM 3269 N N . VAL A 1 422 ? -4.391 -12.200 4.541 1.00 88.75 422 VAL A N 1
ATOM 3270 C CA . VAL A 1 422 ? -5.752 -12.761 4.644 1.00 88.75 422 VAL A CA 1
ATOM 3271 C C . VAL A 1 422 ? -6.578 -11.970 5.659 1.00 88.75 422 VAL A C 1
ATOM 3273 O O . VAL A 1 422 ? -7.753 -11.681 5.441 1.00 88.75 422 VAL A O 1
ATOM 3276 N N . MET A 1 423 ? -5.931 -11.557 6.748 1.00 89.56 423 MET A N 1
ATOM 3277 C CA . MET A 1 423 ? -6.522 -10.785 7.837 1.00 89.56 423 MET A CA 1
ATOM 3278 C C . MET A 1 423 ? -6.340 -9.264 7.657 1.00 89.56 423 MET A C 1
ATOM 3280 O O . MET A 1 423 ? -6.363 -8.525 8.650 1.00 89.56 423 MET A O 1
ATOM 3284 N N . ALA A 1 424 ? -6.140 -8.786 6.422 1.00 93.94 424 ALA A N 1
ATOM 3285 C CA . ALA A 1 424 ? -5.870 -7.380 6.134 1.00 93.94 424 ALA A CA 1
ATOM 3286 C C . ALA A 1 424 ? -7.022 -6.466 6.582 1.00 93.94 424 ALA A C 1
ATOM 3288 O O . ALA A 1 424 ? -8.183 -6.675 6.235 1.00 93.94 424 ALA A O 1
ATOM 3289 N N . GLY A 1 425 ? -6.685 -5.440 7.360 1.00 91.44 425 GLY A N 1
ATOM 3290 C CA . GLY A 1 425 ? -7.607 -4.497 7.985 1.00 91.44 425 GLY A CA 1
ATOM 3291 C C . GLY A 1 425 ? -8.188 -4.983 9.316 1.00 91.44 425 GLY A C 1
ATOM 3292 O O . GLY A 1 425 ? -8.679 -4.164 10.096 1.00 91.44 425 GLY A O 1
ATOM 3293 N N . SER A 1 426 ? -8.147 -6.284 9.628 1.00 91.75 426 SER A N 1
ATOM 3294 C CA . SER A 1 426 ? -8.809 -6.885 10.802 1.00 91.75 426 SER A CA 1
ATOM 3295 C C . SER A 1 426 ? -8.297 -6.384 12.160 1.00 91.75 426 SER A C 1
ATOM 3297 O O . SER A 1 426 ? -9.030 -6.415 13.147 1.00 91.75 426 SER A O 1
ATOM 3299 N N . GLY A 1 427 ? -7.034 -5.957 12.235 1.00 91.62 427 GLY A N 1
ATOM 3300 C CA . GLY A 1 427 ? -6.370 -5.639 13.494 1.00 91.62 427 GLY A CA 1
ATOM 3301 C C . GLY A 1 427 ? -6.143 -6.845 14.416 1.00 91.62 427 GLY A C 1
ATOM 3302 O O . GLY A 1 427 ? -6.064 -6.651 15.627 1.00 91.62 427 GLY A O 1
ATOM 3303 N N . ASN A 1 428 ? -6.095 -8.084 13.903 1.00 92.62 428 ASN A N 1
ATOM 3304 C CA . ASN A 1 428 ? -5.954 -9.310 14.702 1.00 92.62 428 ASN A CA 1
ATOM 3305 C C . ASN A 1 428 ? -4.783 -9.253 15.709 1.00 92.62 428 ASN A C 1
ATOM 3307 O O . ASN A 1 428 ? -3.609 -9.174 15.345 1.00 92.62 428 ASN A O 1
ATOM 3311 N N . ILE A 1 429 ? -5.104 -9.375 16.999 1.00 91.81 429 ILE A N 1
ATOM 3312 C CA . ILE A 1 429 ? -4.142 -9.190 18.092 1.00 91.81 429 ILE A CA 1
ATOM 3313 C C . ILE A 1 429 ? -3.040 -10.260 18.132 1.00 91.81 429 ILE A C 1
ATOM 3315 O O . ILE A 1 429 ? -1.913 -9.961 18.523 1.00 91.81 429 ILE A O 1
ATOM 3319 N N . LYS A 1 430 ? -3.334 -11.505 17.726 1.00 92.06 430 LYS A N 1
ATOM 3320 C CA . LYS A 1 430 ? -2.352 -12.603 17.740 1.00 92.06 430 LYS A CA 1
ATOM 3321 C C . LYS A 1 430 ? -1.255 -12.335 16.711 1.00 92.06 430 LYS A C 1
ATOM 3323 O O . LYS A 1 430 ? -0.073 -12.424 17.036 1.00 92.06 430 LYS A O 1
ATOM 3328 N N . LEU A 1 431 ? -1.657 -11.917 15.512 1.00 92.56 431 LEU A N 1
ATOM 3329 C CA . LEU A 1 431 ? -0.742 -11.535 14.440 1.00 92.56 431 LEU A CA 1
ATOM 3330 C C . LEU A 1 431 ? 0.047 -10.263 14.788 1.00 92.56 431 LEU A C 1
ATOM 3332 O O . LEU A 1 431 ? 1.257 -10.223 14.571 1.00 92.56 431 LEU A O 1
ATOM 3336 N N . LEU A 1 432 ? -0.589 -9.265 15.420 1.00 94.38 432 LEU A N 1
ATOM 3337 C CA . LEU A 1 432 ? 0.116 -8.072 15.906 1.00 94.38 432 LEU A CA 1
ATOM 3338 C C . LEU A 1 432 ? 1.200 -8.425 16.936 1.00 94.38 432 LEU A C 1
ATOM 3340 O O . LEU A 1 432 ? 2.298 -7.877 16.875 1.00 94.38 432 LEU A O 1
ATOM 3344 N N . ARG A 1 433 ? 0.929 -9.335 17.882 1.00 94.19 433 ARG A N 1
ATOM 3345 C CA . ARG A 1 433 ? 1.923 -9.757 18.888 1.00 94.19 433 ARG A CA 1
ATOM 3346 C C . ARG A 1 433 ? 3.162 -10.373 18.238 1.00 94.19 433 ARG A C 1
ATOM 3348 O O . ARG A 1 433 ? 4.273 -10.028 18.635 1.00 94.19 433 ARG A O 1
ATOM 3355 N N . PHE A 1 434 ? 2.965 -11.216 17.226 1.00 93.31 434 PHE A N 1
ATOM 3356 C CA . PHE A 1 434 ? 4.056 -11.815 16.460 1.00 93.31 434 PHE A CA 1
ATOM 3357 C C . PHE A 1 434 ? 4.856 -10.758 15.683 1.00 93.31 434 PHE A C 1
ATOM 3359 O O . PHE A 1 434 ? 6.069 -10.644 15.853 1.00 93.31 434 PHE A O 1
ATOM 3366 N N . ALA A 1 435 ? 4.179 -9.899 14.914 1.00 93.81 435 ALA A N 1
ATOM 3367 C CA . ALA A 1 435 ? 4.838 -8.840 14.148 1.00 93.81 435 ALA A CA 1
ATOM 3368 C C . ALA A 1 435 ? 5.584 -7.834 15.049 1.00 93.81 435 ALA A C 1
ATOM 3370 O O . ALA A 1 435 ? 6.674 -7.369 14.718 1.00 93.81 435 ALA A O 1
ATOM 3371 N N . ARG A 1 436 ? 5.048 -7.550 16.242 1.00 95.06 436 ARG A N 1
ATOM 3372 C CA . ARG A 1 436 ? 5.699 -6.719 17.264 1.00 95.06 436 ARG A CA 1
ATOM 3373 C C . ARG A 1 436 ? 6.999 -7.339 17.777 1.00 95.06 436 ARG A C 1
ATOM 3375 O O . ARG A 1 436 ? 7.938 -6.601 18.070 1.00 95.06 436 ARG A O 1
ATOM 3382 N N . GLN A 1 437 ? 7.062 -8.662 17.922 1.00 94.88 437 GLN A N 1
ATOM 3383 C CA . GLN A 1 437 ? 8.290 -9.349 18.327 1.00 94.88 437 GLN A CA 1
ATOM 3384 C C . GLN A 1 437 ? 9.371 -9.212 17.250 1.00 94.88 437 GLN A C 1
ATOM 3386 O O . GLN A 1 437 ? 10.504 -8.868 17.577 1.00 94.88 437 GLN A O 1
ATOM 3391 N N . LEU A 1 438 ? 9.001 -9.380 15.976 1.00 94.44 438 LEU A N 1
ATOM 3392 C CA . LEU A 1 438 ? 9.911 -9.182 14.845 1.00 94.44 438 LEU A CA 1
ATOM 3393 C C . LEU A 1 438 ? 10.386 -7.728 14.728 1.00 94.44 438 LEU A C 1
ATOM 3395 O O . LEU A 1 438 ? 11.576 -7.489 14.568 1.00 94.44 438 LEU A O 1
ATOM 3399 N N . HIS A 1 439 ? 9.499 -6.745 14.913 1.00 95.06 439 HIS A N 1
ATOM 3400 C CA . HIS A 1 439 ? 9.870 -5.323 14.910 1.00 95.06 439 HIS A CA 1
ATOM 3401 C C . HIS A 1 439 ? 10.919 -4.979 15.987 1.00 95.06 439 HIS A C 1
ATOM 3403 O O . HIS A 1 439 ? 11.751 -4.095 15.785 1.00 95.06 439 HIS A O 1
ATOM 3409 N N . LYS A 1 440 ? 10.886 -5.654 17.146 1.00 93.12 440 LYS A N 1
ATOM 3410 C CA . LYS A 1 440 ? 11.848 -5.428 18.239 1.00 93.12 440 LYS A CA 1
ATOM 3411 C C . LYS A 1 440 ? 13.232 -6.019 17.966 1.00 93.12 440 LYS A C 1
ATOM 3413 O O . LYS A 1 440 ? 14.181 -5.592 18.618 1.00 93.12 440 LYS A O 1
ATOM 3418 N N . ARG A 1 441 ? 13.352 -6.992 17.060 1.00 93.44 441 ARG A N 1
ATOM 3419 C CA . ARG A 1 441 ? 14.625 -7.633 16.723 1.00 93.44 441 ARG A CA 1
ATOM 3420 C C . ARG A 1 441 ? 15.439 -6.692 15.835 1.00 93.44 441 ARG A C 1
ATOM 3422 O O . ARG A 1 441 ? 15.205 -6.622 14.637 1.00 93.44 441 ARG A O 1
ATOM 3429 N N . CYS A 1 442 ? 16.371 -5.969 16.443 1.00 90.44 442 CYS A N 1
ATOM 3430 C CA . CYS A 1 442 ? 17.356 -5.143 15.753 1.00 90.44 442 CYS A CA 1
ATOM 3431 C C . CYS A 1 442 ? 18.733 -5.744 16.010 1.00 90.44 442 CYS A C 1
ATOM 3433 O O . CYS A 1 442 ? 19.261 -5.648 17.116 1.00 90.44 442 CYS A O 1
ATOM 3435 N N . SER A 1 443 ? 19.273 -6.407 15.000 1.00 90.56 443 SER A N 1
ATOM 3436 C CA . SER A 1 443 ? 20.555 -7.099 15.048 1.00 90.56 443 SER A CA 1
ATOM 3437 C C . SER A 1 443 ? 21.189 -7.066 13.659 1.00 90.56 443 SER A C 1
ATOM 3439 O O . SER A 1 443 ? 20.527 -6.716 12.685 1.00 90.56 443 SER A O 1
ATOM 3441 N N . VAL A 1 444 ? 22.481 -7.379 13.567 1.00 89.50 444 VAL A N 1
ATOM 3442 C CA . VAL A 1 444 ? 23.272 -7.217 12.330 1.00 89.50 444 VAL A CA 1
ATOM 3443 C C . VAL A 1 444 ? 22.764 -8.103 11.182 1.00 89.50 444 VAL A C 1
ATOM 3445 O O . VAL A 1 444 ? 22.894 -7.749 10.017 1.00 89.50 444 VAL A O 1
ATOM 3448 N N . ASP A 1 445 ? 22.138 -9.232 11.506 1.00 92.19 445 ASP A N 1
ATOM 3449 C CA . ASP A 1 445 ? 21.503 -10.164 10.569 1.00 92.19 445 ASP A CA 1
ATOM 3450 C C . ASP A 1 445 ? 20.146 -9.680 10.029 1.00 92.19 445 ASP A C 1
ATOM 3452 O O . ASP A 1 445 ? 19.623 -10.255 9.075 1.00 92.19 445 ASP A O 1
ATOM 3456 N N . VAL A 1 446 ? 19.556 -8.637 10.624 1.00 94.00 446 VAL A N 1
ATOM 3457 C CA . VAL A 1 446 ? 18.269 -8.081 10.195 1.00 94.00 446 VAL A CA 1
ATOM 3458 C C . VAL A 1 446 ? 18.512 -6.869 9.304 1.00 94.00 446 VAL A C 1
ATOM 3460 O O . VAL A 1 446 ? 18.916 -5.799 9.755 1.00 94.00 446 VAL A O 1
ATOM 3463 N N . THR A 1 447 ? 18.236 -7.043 8.015 1.00 95.00 447 THR A N 1
ATOM 3464 C CA . THR A 1 447 ? 18.433 -6.002 7.000 1.00 95.00 447 THR A CA 1
ATOM 3465 C C . THR A 1 447 ? 17.312 -4.957 7.003 1.00 95.00 447 THR A C 1
ATOM 3467 O O . THR A 1 447 ? 16.234 -5.165 7.573 1.00 95.00 447 THR A O 1
ATOM 3470 N N . TYR A 1 448 ? 17.534 -3.843 6.295 1.00 95.69 448 TYR A N 1
ATOM 3471 C CA . TYR A 1 448 ? 16.504 -2.831 6.022 1.00 95.69 448 TYR A CA 1
ATOM 3472 C C . TYR A 1 448 ? 15.227 -3.464 5.441 1.00 95.69 448 TYR A C 1
ATOM 3474 O O . TYR A 1 448 ? 14.120 -3.219 5.926 1.00 95.69 448 TYR A O 1
ATOM 3482 N N . GLY A 1 449 ? 15.382 -4.356 4.462 1.00 96.25 449 GLY A N 1
ATOM 3483 C CA . GLY A 1 449 ? 14.284 -5.062 3.818 1.00 96.25 449 GLY A CA 1
ATOM 3484 C C . GLY A 1 449 ? 13.516 -6.006 4.742 1.00 96.25 449 GLY A C 1
ATOM 3485 O O . GLY A 1 449 ? 12.297 -6.110 4.624 1.00 96.25 449 GLY A O 1
ATOM 3486 N N . ASN A 1 450 ? 14.178 -6.651 5.711 1.00 95.88 450 ASN A N 1
ATOM 3487 C CA . ASN A 1 450 ? 13.480 -7.466 6.714 1.00 95.88 450 ASN A CA 1
ATOM 3488 C C . ASN A 1 450 ? 12.563 -6.609 7.600 1.00 95.88 450 ASN A C 1
ATOM 3490 O O . ASN A 1 450 ? 11.438 -7.017 7.916 1.00 95.88 450 ASN A O 1
ATOM 3494 N N . HIS A 1 451 ? 13.025 -5.415 7.987 1.00 97.50 451 HIS A N 1
ATOM 3495 C CA . HIS A 1 451 ? 12.199 -4.456 8.714 1.00 97.50 451 HIS A CA 1
ATOM 3496 C C . HIS A 1 451 ? 11.036 -3.955 7.852 1.00 97.50 451 HIS A C 1
ATOM 3498 O O . HIS A 1 451 ? 9.896 -4.026 8.307 1.00 97.50 451 HIS A O 1
ATOM 3504 N N . MET A 1 452 ? 11.296 -3.580 6.596 1.00 97.12 452 MET A N 1
ATOM 3505 C CA . MET A 1 452 ? 10.270 -3.169 5.631 1.00 97.12 452 MET A CA 1
ATOM 3506 C C . MET A 1 452 ? 9.175 -4.228 5.466 1.00 97.12 452 MET A C 1
ATOM 3508 O O . MET A 1 452 ? 7.995 -3.905 5.596 1.00 97.12 452 MET A O 1
ATOM 3512 N N . ALA A 1 453 ? 9.547 -5.498 5.285 1.00 96.00 453 ALA A N 1
ATOM 3513 C CA . ALA A 1 453 ? 8.608 -6.614 5.194 1.00 96.00 453 ALA A CA 1
ATOM 3514 C C . ALA A 1 453 ? 7.744 -6.743 6.456 1.00 96.00 453 ALA A C 1
ATOM 3516 O O . ALA A 1 453 ? 6.520 -6.860 6.383 1.00 96.00 453 ALA A O 1
ATOM 3517 N N . THR A 1 454 ? 8.383 -6.676 7.629 1.00 96.19 454 THR A N 1
ATOM 3518 C CA . THR A 1 454 ? 7.707 -6.762 8.931 1.00 96.19 454 THR A CA 1
ATOM 3519 C C . THR A 1 454 ? 6.728 -5.608 9.126 1.00 96.19 454 THR A C 1
ATOM 3521 O O . THR A 1 454 ? 5.608 -5.807 9.598 1.00 96.19 454 THR A O 1
ATOM 3524 N N . HIS A 1 455 ? 7.130 -4.390 8.767 1.00 97.44 455 HIS A N 1
ATOM 3525 C CA . HIS A 1 455 ? 6.289 -3.209 8.906 1.00 97.44 455 HIS A CA 1
ATOM 3526 C C . HIS A 1 455 ? 5.142 -3.237 7.903 1.00 97.44 455 HIS A C 1
ATOM 3528 O O . HIS A 1 455 ? 4.013 -2.993 8.314 1.00 97.44 455 HIS A O 1
ATOM 3534 N N . MET A 1 456 ? 5.374 -3.603 6.638 1.00 96.50 456 MET A N 1
ATOM 3535 C CA . MET A 1 456 ? 4.296 -3.785 5.658 1.00 96.50 456 MET A CA 1
ATOM 3536 C C . MET A 1 456 ? 3.258 -4.796 6.151 1.00 96.50 456 MET A C 1
ATOM 3538 O O . MET A 1 456 ? 2.059 -4.555 6.043 1.00 96.50 456 MET A O 1
ATOM 3542 N N . ALA A 1 457 ? 3.695 -5.880 6.795 1.00 94.81 457 ALA A N 1
ATOM 3543 C CA . ALA A 1 457 ? 2.809 -6.828 7.466 1.00 94.81 457 ALA A CA 1
ATOM 3544 C C . ALA A 1 457 ? 1.921 -6.164 8.544 1.00 94.81 457 ALA A C 1
ATOM 3546 O O . ALA A 1 457 ? 0.708 -6.387 8.571 1.00 94.81 457 ALA A O 1
ATOM 3547 N N . ILE A 1 458 ? 2.496 -5.317 9.410 1.00 96.19 458 ILE A N 1
ATOM 3548 C CA . ILE A 1 458 ? 1.733 -4.518 10.394 1.00 96.19 458 ILE A CA 1
ATOM 3549 C C . ILE A 1 458 ? 0.771 -3.558 9.677 1.00 96.19 458 ILE A C 1
ATOM 3551 O O . ILE A 1 458 ? -0.378 -3.412 10.094 1.00 96.19 458 ILE A O 1
ATOM 3555 N N . GLY A 1 459 ? 1.222 -2.938 8.587 1.00 96.06 459 GLY A N 1
ATOM 3556 C CA . GLY A 1 459 ? 0.435 -2.035 7.757 1.00 96.06 459 GLY A CA 1
ATOM 3557 C C . GLY A 1 459 ? -0.796 -2.709 7.151 1.00 96.06 459 GLY A C 1
ATOM 3558 O O . GLY A 1 459 ? -1.892 -2.172 7.284 1.00 96.06 459 GLY A O 1
ATOM 3559 N N . PHE A 1 460 ? -0.660 -3.912 6.579 1.00 95.75 460 PHE A N 1
ATOM 3560 C CA . PHE A 1 460 ? -1.803 -4.688 6.078 1.00 95.75 460 PHE A CA 1
ATOM 3561 C C . PHE A 1 460 ? -2.806 -4.993 7.182 1.00 95.75 460 PHE A C 1
ATOM 3563 O O . PHE A 1 460 ? -4.008 -4.869 6.969 1.00 95.75 460 PHE A O 1
ATOM 3570 N N . LEU A 1 461 ? -2.337 -5.345 8.379 1.00 94.81 461 LEU A N 1
ATOM 3571 C CA . LEU A 1 461 ? -3.215 -5.680 9.495 1.00 94.81 461 LEU A CA 1
ATOM 3572 C C . LEU A 1 461 ? -4.111 -4.503 9.922 1.00 94.81 461 LEU A C 1
ATOM 3574 O O . LEU A 1 461 ? -5.247 -4.726 10.339 1.00 94.81 461 LEU A O 1
ATOM 3578 N N . PHE A 1 462 ? -3.625 -3.266 9.783 1.00 94.69 462 PHE A N 1
ATOM 3579 C CA . PHE A 1 462 ? -4.327 -2.036 10.167 1.00 94.69 462 PHE A CA 1
ATOM 3580 C C . PHE A 1 462 ? -4.567 -1.083 8.986 1.00 94.69 462 PHE A C 1
ATOM 3582 O O . PHE A 1 462 ? -4.595 0.136 9.160 1.00 94.69 462 PHE A O 1
ATOM 3589 N N . LEU A 1 463 ? -4.770 -1.635 7.792 1.00 94.81 463 LEU A N 1
ATOM 3590 C CA . LEU A 1 463 ? -4.897 -0.891 6.541 1.00 94.81 463 LEU A CA 1
ATOM 3591 C C . LEU A 1 463 ? -5.985 0.204 6.606 1.00 94.81 463 LEU A C 1
ATOM 3593 O O . LEU A 1 463 ? -7.159 -0.060 6.878 1.00 94.81 463 LEU A O 1
ATOM 3597 N N . GLY A 1 464 ? -5.583 1.460 6.409 1.00 91.88 464 GLY A N 1
ATOM 3598 C CA . GLY A 1 464 ? -6.416 2.662 6.520 1.00 91.88 464 GLY A CA 1
ATOM 3599 C C . GLY A 1 464 ? -7.117 2.832 7.871 1.00 91.88 464 GLY A C 1
ATOM 3600 O O . GLY A 1 464 ? -8.287 3.225 7.923 1.00 91.88 464 GLY A O 1
ATOM 3601 N N . GLY A 1 465 ? -6.438 2.462 8.958 1.00 89.56 465 GLY A N 1
ATOM 3602 C CA . GLY A 1 465 ? -6.987 2.378 10.310 1.00 89.56 465 GLY A CA 1
ATOM 3603 C C . GLY A 1 465 ? -7.917 1.176 10.478 1.00 89.56 465 GLY A C 1
ATOM 3604 O O . GLY A 1 465 ? -8.763 1.138 11.362 1.00 89.56 465 GLY A O 1
ATOM 3605 N N . GLY A 1 466 ? -7.827 0.194 9.586 1.00 88.69 466 GLY A N 1
ATOM 3606 C CA . GLY A 1 466 ? -8.764 -0.913 9.526 1.00 88.69 466 GLY A CA 1
ATOM 3607 C C . GLY A 1 466 ? -10.142 -0.523 8.974 1.00 88.69 466 GLY A C 1
ATOM 3608 O O . GLY A 1 466 ? -11.161 -1.066 9.393 1.00 88.69 466 GLY A O 1
ATOM 3609 N N . ARG A 1 467 ? -10.185 0.430 8.043 1.00 88.38 467 ARG A N 1
ATOM 3610 C CA . ARG A 1 467 ? -11.374 0.714 7.216 1.00 88.38 467 ARG A CA 1
ATOM 3611 C C . ARG A 1 467 ? -11.265 0.120 5.820 1.00 88.38 467 ARG A C 1
ATOM 3613 O O . ARG A 1 467 ? -12.276 -0.066 5.151 1.00 88.38 467 ARG A O 1
ATOM 3620 N N . TYR A 1 468 ? -10.035 -0.148 5.400 1.00 92.81 468 TYR A N 1
ATOM 3621 C CA . TYR A 1 468 ? -9.724 -0.766 4.130 1.00 92.81 468 TYR A CA 1
ATOM 3622 C C . TYR A 1 468 ? -9.336 -2.217 4.361 1.00 92.81 468 TYR A C 1
ATOM 3624 O O . TYR A 1 468 ? -8.792 -2.589 5.402 1.00 92.81 468 TYR A O 1
ATOM 3632 N N . THR A 1 469 ? -9.609 -3.023 3.354 1.00 95.12 469 THR A N 1
ATOM 3633 C CA . THR A 1 469 ? -9.102 -4.381 3.216 1.00 95.12 469 THR A CA 1
ATOM 3634 C C . THR A 1 469 ? -8.684 -4.580 1.756 1.00 95.12 469 THR A C 1
ATOM 3636 O O . THR A 1 469 ? -8.723 -3.627 0.976 1.00 95.12 469 THR A O 1
ATOM 3639 N N . LEU A 1 470 ? -8.218 -5.766 1.386 1.00 95.19 470 LEU A N 1
ATOM 3640 C CA . LEU A 1 470 ? -7.697 -6.038 0.044 1.00 95.19 470 LEU A CA 1
ATOM 3641 C C . LEU A 1 470 ? -8.739 -6.741 -0.809 1.00 95.19 470 LEU A C 1
ATOM 3643 O O . LEU A 1 470 ? -9.417 -7.614 -0.286 1.00 95.19 470 LEU A O 1
ATOM 3647 N N . LYS A 1 471 ? -8.848 -6.398 -2.088 1.00 93.94 471 LYS A N 1
ATOM 3648 C CA . LYS A 1 471 ? -9.628 -7.164 -3.070 1.00 93.94 471 LYS A CA 1
ATOM 3649 C C . LYS A 1 471 ? -8.726 -8.101 -3.883 1.00 93.94 471 LYS A C 1
ATOM 3651 O O . LYS A 1 471 ? -7.504 -7.945 -3.868 1.00 93.94 471 LYS A O 1
ATOM 3656 N N . THR A 1 472 ? -9.328 -9.036 -4.606 1.00 93.94 472 THR A N 1
ATOM 3657 C CA . THR A 1 472 ? -8.648 -10.088 -5.377 1.00 93.94 472 THR A CA 1
ATOM 3658 C C . THR A 1 472 ? -8.991 -10.062 -6.871 1.00 93.94 472 THR A C 1
ATOM 3660 O O . THR A 1 472 ? -8.859 -11.069 -7.561 1.00 93.94 472 THR A O 1
ATOM 3663 N N . ASP A 1 473 ? -9.367 -8.895 -7.406 1.00 92.94 473 ASP A N 1
ATOM 3664 C CA . ASP A 1 473 ? -9.518 -8.713 -8.853 1.00 92.94 473 ASP A CA 1
ATOM 3665 C C . ASP A 1 473 ? -8.165 -8.783 -9.589 1.00 92.94 473 ASP A C 1
ATOM 3667 O O . ASP A 1 473 ? -7.090 -8.647 -9.000 1.00 92.94 473 ASP A O 1
ATOM 3671 N N . ASN A 1 474 ? -8.205 -8.977 -10.911 1.00 92.38 474 ASN A N 1
ATOM 3672 C CA . ASN A 1 474 ? -6.998 -9.114 -11.738 1.00 92.38 474 ASN A CA 1
ATOM 3673 C C . ASN A 1 474 ? -6.009 -7.948 -11.549 1.00 92.38 474 ASN A C 1
ATOM 3675 O O . ASN A 1 474 ? -4.795 -8.157 -11.512 1.00 92.38 474 ASN A O 1
ATOM 3679 N N . VAL A 1 475 ? -6.526 -6.721 -11.399 1.00 92.12 475 VAL A N 1
ATOM 3680 C CA . VAL A 1 475 ? -5.717 -5.518 -11.146 1.00 92.12 475 VAL A CA 1
ATOM 3681 C C . VAL A 1 475 ? -5.057 -5.587 -9.771 1.00 92.12 475 VAL A C 1
ATOM 3683 O O . VAL A 1 475 ? -3.849 -5.365 -9.670 1.00 92.12 475 VAL A O 1
ATOM 3686 N N . ALA A 1 476 ? -5.812 -5.909 -8.717 1.00 93.44 476 ALA A N 1
ATOM 3687 C CA . ALA A 1 476 ? -5.280 -6.030 -7.369 1.00 93.44 476 ALA A CA 1
ATOM 3688 C C . ALA A 1 476 ? -4.234 -7.131 -7.269 1.00 93.44 476 ALA A C 1
ATOM 3690 O O . ALA A 1 476 ? -3.181 -6.889 -6.689 1.00 93.44 476 ALA A O 1
ATOM 3691 N N . ILE A 1 477 ? -4.472 -8.299 -7.870 1.00 94.06 477 ILE A N 1
ATOM 3692 C CA . ILE A 1 477 ? -3.501 -9.398 -7.883 1.00 94.06 477 ILE A CA 1
ATOM 3693 C C . ILE A 1 477 ? -2.194 -8.939 -8.535 1.00 94.06 477 ILE A C 1
ATOM 3695 O O . ILE A 1 477 ? -1.133 -9.090 -7.931 1.00 94.06 477 ILE A O 1
ATOM 3699 N N . ALA A 1 478 ? -2.251 -8.320 -9.719 1.00 93.56 478 ALA A N 1
ATOM 3700 C CA . ALA A 1 478 ? -1.056 -7.817 -10.397 1.00 93.56 478 ALA A CA 1
ATOM 3701 C C . ALA A 1 478 ? -0.304 -6.771 -9.551 1.00 93.56 478 ALA A C 1
ATOM 3703 O O . ALA A 1 478 ? 0.916 -6.841 -9.402 1.00 93.56 478 ALA A O 1
ATOM 3704 N N . CYS A 1 479 ? -1.027 -5.834 -8.932 1.00 93.69 479 CYS A N 1
ATOM 3705 C CA . CYS A 1 479 ? -0.434 -4.799 -8.084 1.00 93.69 479 CYS A CA 1
ATOM 3706 C C . CYS A 1 479 ? 0.145 -5.361 -6.773 1.00 93.69 479 CYS A C 1
ATOM 3708 O O . CYS A 1 479 ? 1.193 -4.900 -6.316 1.00 93.69 479 CYS A O 1
ATOM 3710 N N . LEU A 1 480 ? -0.500 -6.369 -6.177 1.00 95.12 480 LEU A N 1
ATOM 3711 C CA . LEU A 1 480 ? -0.006 -7.080 -4.996 1.00 95.12 480 LEU A CA 1
ATOM 3712 C C . LEU A 1 480 ? 1.248 -7.890 -5.325 1.00 95.12 480 LEU A C 1
ATOM 3714 O O . LEU A 1 480 ? 2.184 -7.869 -4.533 1.00 95.12 480 LEU A O 1
ATOM 3718 N N . LEU A 1 481 ? 1.315 -8.538 -6.492 1.00 94.25 481 LEU A N 1
ATOM 3719 C CA . LEU A 1 481 ? 2.522 -9.234 -6.950 1.00 94.25 481 LEU A CA 1
ATOM 3720 C C . LEU A 1 481 ? 3.709 -8.274 -7.087 1.00 94.25 481 LEU A C 1
ATOM 3722 O O . LEU A 1 481 ? 4.803 -8.591 -6.618 1.00 94.25 481 LEU A O 1
ATOM 3726 N N . CYS A 1 482 ? 3.492 -7.080 -7.647 1.00 94.50 482 CYS A N 1
ATOM 3727 C CA . CYS A 1 482 ? 4.530 -6.053 -7.695 1.00 94.50 482 CYS A CA 1
ATOM 3728 C C . CYS A 1 482 ? 4.906 -5.559 -6.291 1.00 94.50 482 CYS A C 1
ATOM 3730 O O . CYS A 1 482 ? 6.083 -5.512 -5.955 1.00 94.50 482 CYS A O 1
ATOM 3732 N N . SER A 1 483 ? 3.928 -5.236 -5.441 1.00 95.25 483 SER A N 1
ATOM 3733 C CA . SER A 1 483 ? 4.175 -4.705 -4.093 1.00 95.25 483 SER A CA 1
ATOM 3734 C C . SER A 1 483 ? 4.849 -5.716 -3.156 1.00 95.25 483 SER A C 1
ATOM 3736 O O . SER A 1 483 ? 5.643 -5.333 -2.295 1.00 95.25 483 SER A O 1
ATOM 3738 N N . LEU A 1 484 ? 4.581 -7.011 -3.329 1.00 94.94 484 LEU A N 1
ATOM 3739 C CA . LEU A 1 484 ? 5.011 -8.091 -2.434 1.00 94.94 484 LEU A CA 1
ATOM 3740 C C . LEU A 1 484 ? 6.066 -9.005 -3.044 1.00 94.94 484 LEU A C 1
ATOM 3742 O O . LEU A 1 484 ? 6.315 -10.081 -2.501 1.00 94.94 484 LEU A O 1
ATOM 3746 N N . TYR A 1 485 ? 6.721 -8.572 -4.124 1.00 95.00 485 TYR A N 1
ATOM 3747 C CA . TYR A 1 485 ? 7.786 -9.345 -4.746 1.00 95.00 485 TYR A CA 1
ATOM 3748 C C . TYR A 1 485 ? 8.810 -9.804 -3.685 1.00 95.00 485 TYR A C 1
ATOM 3750 O O . TYR A 1 485 ? 9.355 -8.951 -2.967 1.00 95.00 485 TYR A O 1
ATOM 3758 N N . PRO A 1 486 ? 9.058 -11.120 -3.524 1.00 93.00 486 PRO A N 1
ATOM 3759 C CA . PRO A 1 486 ? 9.706 -11.689 -2.339 1.00 93.00 486 PRO A CA 1
ATOM 3760 C C . PRO A 1 486 ? 11.238 -11.538 -2.332 1.00 93.00 486 PRO A C 1
ATOM 3762 O O . PRO A 1 486 ? 11.949 -12.362 -1.761 1.00 93.00 486 PRO A O 1
ATOM 3765 N N . LYS A 1 487 ? 11.759 -10.455 -2.919 1.00 93.38 487 LYS A N 1
ATOM 3766 C CA . LYS A 1 487 ? 13.147 -10.016 -2.774 1.00 93.38 487 LYS A CA 1
ATOM 3767 C C . LYS A 1 487 ? 13.196 -8.610 -2.189 1.00 93.38 487 LYS A C 1
ATOM 3769 O O . LYS A 1 487 ? 12.864 -7.630 -2.853 1.00 93.38 487 LYS A O 1
ATOM 3774 N N . TRP A 1 488 ? 13.559 -8.533 -0.915 1.00 94.69 488 TRP A N 1
ATOM 3775 C CA . TRP A 1 488 ? 13.612 -7.283 -0.163 1.00 94.69 488 TRP A CA 1
ATOM 3776 C C . TRP A 1 488 ? 14.986 -6.610 -0.282 1.00 94.69 488 TRP A C 1
ATOM 3778 O O . TRP A 1 488 ? 15.986 -7.326 -0.389 1.00 94.69 488 TRP A O 1
ATOM 3788 N N . PRO A 1 489 ? 15.039 -5.266 -0.243 1.00 94.50 489 PRO A N 1
ATOM 3789 C CA . PRO A 1 489 ? 16.285 -4.511 -0.344 1.00 94.50 489 PRO A CA 1
ATOM 3790 C C . PRO A 1 489 ? 17.203 -4.773 0.856 1.00 94.50 489 PRO A C 1
ATOM 3792 O O . PRO A 1 489 ? 16.754 -4.797 2.003 1.00 94.50 489 PRO A O 1
ATOM 3795 N N . ILE A 1 490 ? 18.500 -4.953 0.619 1.00 92.50 490 ILE A N 1
ATOM 3796 C CA . ILE A 1 490 ? 19.482 -5.215 1.683 1.00 92.50 490 ILE A CA 1
ATOM 3797 C C . ILE A 1 490 ? 19.722 -3.947 2.521 1.00 92.50 490 ILE A C 1
ATOM 3799 O O . ILE A 1 490 ? 19.797 -3.997 3.750 1.00 92.50 490 ILE A O 1
ATOM 3803 N N . ASN A 1 491 ? 19.796 -2.791 1.863 1.00 92.56 491 ASN A N 1
ATOM 3804 C CA . ASN A 1 491 ? 19.953 -1.472 2.478 1.00 92.56 491 ASN A CA 1
ATOM 3805 C C . ASN A 1 491 ? 18.955 -0.477 1.860 1.00 92.56 491 ASN A C 1
ATOM 3807 O O . ASN A 1 491 ? 18.247 -0.816 0.918 1.00 92.56 491 ASN A O 1
ATOM 3811 N N . SER A 1 492 ? 18.883 0.751 2.375 1.00 92.31 492 SER A N 1
ATOM 3812 C CA . SER A 1 492 ? 17.884 1.730 1.924 1.00 92.31 492 SER A CA 1
ATOM 3813 C C . SER A 1 492 ? 18.070 2.220 0.483 1.00 92.31 492 SER A C 1
ATOM 3815 O O . SER A 1 492 ? 17.100 2.678 -0.111 1.00 92.31 492 SER A O 1
ATOM 3817 N N . LYS A 1 493 ? 19.263 2.106 -0.114 1.00 90.62 493 LYS A N 1
ATOM 3818 C CA . LYS A 1 493 ? 19.523 2.521 -1.508 1.00 90.62 493 LYS A CA 1
ATOM 3819 C C . LYS A 1 493 ? 19.399 1.393 -2.536 1.00 90.62 493 LYS A C 1
ATOM 3821 O O . LYS A 1 493 ? 19.418 1.660 -3.734 1.00 90.62 493 LYS A O 1
ATOM 3826 N N . ASP A 1 494 ? 19.254 0.154 -2.079 1.00 91.44 494 ASP A N 1
ATOM 3827 C CA . ASP A 1 494 ? 19.201 -1.034 -2.928 1.00 91.44 494 ASP A CA 1
ATOM 3828 C C . ASP A 1 494 ? 17.907 -1.078 -3.758 1.00 91.44 494 ASP A C 1
ATOM 3830 O O . ASP A 1 494 ? 16.805 -1.154 -3.209 1.00 91.44 494 ASP A O 1
ATOM 3834 N N . ASN A 1 495 ? 18.052 -1.024 -5.083 1.00 90.75 495 ASN A N 1
ATOM 3835 C CA . ASN A 1 495 ? 16.976 -1.226 -6.059 1.00 90.75 495 ASN A CA 1
ATOM 3836 C C . ASN A 1 495 ? 17.335 -2.292 -7.104 1.00 90.75 495 ASN A C 1
ATOM 3838 O O . ASN A 1 495 ? 16.605 -2.446 -8.080 1.00 90.75 495 ASN A O 1
ATOM 3842 N N . LEU A 1 496 ? 18.409 -3.058 -6.873 1.00 90.38 496 LEU A N 1
ATOM 3843 C CA . LEU A 1 496 ? 19.026 -3.957 -7.853 1.00 90.38 496 LEU A CA 1
ATOM 3844 C C . LEU A 1 496 ? 18.026 -4.954 -8.439 1.00 90.38 496 LEU A C 1
ATOM 3846 O O . LEU A 1 496 ? 17.899 -5.100 -9.651 1.00 90.38 496 LEU A O 1
ATOM 3850 N N . TYR A 1 497 ? 17.277 -5.617 -7.559 1.00 91.38 497 TYR A N 1
ATOM 3851 C CA . TYR A 1 497 ? 16.308 -6.645 -7.945 1.00 91.38 497 TYR A CA 1
ATOM 3852 C C . TYR A 1 497 ? 14.886 -6.117 -8.087 1.00 91.38 497 TYR A C 1
ATOM 3854 O O . TYR A 1 497 ? 14.056 -6.747 -8.739 1.00 91.38 497 TYR A O 1
ATOM 3862 N N . HIS A 1 498 ? 14.557 -5.026 -7.400 1.00 94.19 498 HIS A N 1
ATOM 3863 C CA . HIS A 1 498 ? 13.191 -4.539 -7.322 1.00 94.19 498 HIS A CA 1
ATOM 3864 C C . HIS A 1 498 ? 13.157 -3.071 -6.922 1.00 94.19 498 HIS A C 1
ATOM 3866 O O . HIS A 1 498 ? 13.682 -2.683 -5.878 1.00 94.19 498 HIS A O 1
ATOM 3872 N N . LEU A 1 499 ? 12.457 -2.278 -7.724 1.00 93.25 499 LEU A N 1
ATOM 3873 C CA . LEU A 1 499 ? 12.252 -0.864 -7.473 1.00 93.25 499 LEU A CA 1
ATOM 3874 C C . LEU A 1 499 ? 11.395 -0.640 -6.218 1.00 93.25 499 LEU A C 1
ATOM 3876 O O . LEU A 1 499 ? 10.226 -1.029 -6.174 1.00 93.25 499 LEU A O 1
ATOM 3880 N N . GLN A 1 500 ? 11.938 0.057 -5.218 1.00 94.56 500 GLN A N 1
ATOM 3881 C CA . GLN A 1 500 ? 11.258 0.266 -3.935 1.00 94.56 500 GLN A CA 1
ATOM 3882 C C . GLN A 1 500 ? 9.938 1.049 -4.050 1.00 94.56 500 GLN A C 1
ATOM 3884 O O . GLN A 1 500 ? 9.026 0.824 -3.253 1.00 94.56 500 GLN A O 1
ATOM 3889 N N . ALA A 1 501 ? 9.775 1.924 -5.052 1.00 93.25 501 ALA A N 1
ATOM 3890 C CA . ALA A 1 501 ? 8.515 2.643 -5.285 1.00 93.25 501 ALA A CA 1
ATOM 3891 C C . ALA A 1 501 ? 7.320 1.691 -5.479 1.00 93.25 501 ALA A C 1
ATOM 3893 O O . ALA A 1 501 ? 6.223 1.965 -4.990 1.00 93.25 501 ALA A O 1
ATOM 3894 N N . LEU A 1 502 ? 7.544 0.538 -6.122 1.00 94.25 502 LEU A N 1
ATOM 3895 C CA . LEU A 1 502 ? 6.503 -0.446 -6.433 1.00 94.25 502 LEU A CA 1
ATOM 3896 C C . LEU A 1 502 ? 5.899 -1.088 -5.181 1.00 94.25 502 LEU A C 1
ATOM 3898 O O . LEU A 1 502 ? 4.771 -1.583 -5.223 1.00 94.25 502 LEU A O 1
ATOM 3902 N N . ARG A 1 503 ? 6.592 -1.003 -4.037 1.00 96.19 503 ARG A N 1
ATOM 3903 C CA . ARG A 1 503 ? 6.087 -1.467 -2.740 1.00 96.19 503 ARG A CA 1
ATOM 3904 C C . ARG A 1 503 ? 4.791 -0.791 -2.337 1.00 96.19 503 ARG A C 1
ATOM 3906 O O . ARG A 1 503 ? 4.048 -1.391 -1.577 1.00 96.19 503 ARG A O 1
ATOM 3913 N N . HIS A 1 504 ? 4.471 0.381 -2.878 1.00 96.06 504 HIS A N 1
ATOM 3914 C CA . HIS A 1 504 ? 3.236 1.116 -2.594 1.00 96.06 504 HIS A CA 1
ATOM 3915 C C . HIS A 1 504 ? 2.066 0.787 -3.532 1.00 96.06 504 HIS A C 1
ATOM 3917 O O . HIS A 1 504 ? 0.956 1.261 -3.299 1.00 96.06 504 HIS A O 1
ATOM 3923 N N . LEU A 1 505 ? 2.251 -0.073 -4.543 1.00 94.31 505 LEU A N 1
ATOM 3924 C CA . LEU A 1 505 ? 1.164 -0.474 -5.449 1.00 94.31 505 LEU A CA 1
ATOM 3925 C C . LEU A 1 505 ? 0.035 -1.258 -4.757 1.00 94.31 505 LEU A C 1
ATOM 3927 O O . LEU A 1 505 ? -1.055 -1.352 -5.320 1.00 94.31 505 LEU A O 1
ATOM 3931 N N . TYR A 1 506 ? 0.222 -1.734 -3.514 1.00 95.00 506 TYR A N 1
ATOM 3932 C CA . TYR A 1 506 ? -0.863 -2.325 -2.713 1.00 95.00 506 TYR A CA 1
ATOM 3933 C C . TYR A 1 506 ? -2.075 -1.391 -2.589 1.00 95.00 506 TYR A C 1
ATOM 3935 O O . TYR A 1 506 ? -3.188 -1.870 -2.388 1.00 95.00 506 TYR A O 1
ATOM 3943 N N . VAL A 1 507 ? -1.885 -0.071 -2.709 1.00 94.44 507 VAL A N 1
ATOM 3944 C CA . VAL A 1 507 ? -2.960 0.928 -2.621 1.00 94.44 507 VAL A CA 1
ATOM 3945 C C . VAL A 1 507 ? -4.045 0.666 -3.666 1.00 94.44 507 VAL A C 1
ATOM 3947 O O . VAL A 1 507 ? -5.224 0.795 -3.358 1.00 94.44 507 VAL A O 1
ATOM 3950 N N . LEU A 1 508 ? -3.669 0.209 -4.864 1.00 92.00 508 LEU A N 1
ATOM 3951 C CA . LEU A 1 508 ? -4.610 -0.114 -5.944 1.00 92.00 508 LEU A CA 1
ATOM 3952 C C . LEU A 1 508 ? -5.423 -1.391 -5.664 1.00 92.00 508 LEU A C 1
ATOM 3954 O O . LEU A 1 508 ? -6.496 -1.586 -6.234 1.00 92.00 508 LEU A O 1
ATOM 3958 N N . ALA A 1 509 ? -4.934 -2.239 -4.756 1.00 93.81 509 ALA A N 1
ATOM 3959 C CA . ALA A 1 509 ? -5.640 -3.407 -4.241 1.00 93.81 509 ALA A CA 1
ATOM 3960 C C . ALA A 1 509 ? -6.497 -3.097 -3.000 1.00 93.81 509 ALA A C 1
ATOM 3962 O O . ALA A 1 509 ? -7.217 -3.973 -2.523 1.00 93.81 509 ALA A O 1
ATOM 3963 N N . CYS A 1 510 ? -6.423 -1.881 -2.450 1.00 94.00 510 CYS A N 1
ATOM 3964 C CA . CYS A 1 510 ? -7.181 -1.500 -1.263 1.00 94.00 510 CYS A CA 1
ATOM 3965 C C . CYS A 1 510 ? -8.621 -1.125 -1.622 1.00 94.00 510 CYS A C 1
ATOM 3967 O O . CYS A 1 510 ? -8.861 -0.294 -2.495 1.00 94.00 510 CYS A O 1
ATOM 3969 N N . GLU A 1 511 ? -9.578 -1.652 -0.866 1.00 91.69 511 GLU A N 1
ATOM 3970 C CA . GLU A 1 511 ? -10.999 -1.353 -1.019 1.00 91.69 511 GLU A CA 1
ATOM 3971 C C . GLU A 1 511 ? -11.654 -1.070 0.347 1.00 91.69 511 GLU A C 1
ATOM 3973 O O . GLU A 1 511 ? -11.408 -1.796 1.323 1.00 91.69 511 GLU A O 1
ATOM 3978 N N . PRO A 1 512 ? -12.490 -0.021 0.463 1.00 91.25 512 PRO A N 1
ATOM 3979 C CA . PRO A 1 512 ? -13.232 0.257 1.684 1.00 91.25 512 PRO A CA 1
ATOM 3980 C C . PRO A 1 512 ? -14.449 -0.675 1.800 1.00 91.25 512 PRO A C 1
ATOM 3982 O O . PRO A 1 512 ? -15.529 -0.361 1.313 1.00 91.25 512 PRO A O 1
ATOM 3985 N N . ARG A 1 513 ? -14.290 -1.814 2.486 1.00 91.25 513 ARG A N 1
ATOM 3986 C CA . ARG A 1 513 ? -15.382 -2.785 2.734 1.00 91.25 513 ARG A CA 1
ATOM 3987 C C . ARG A 1 513 ? -15.870 -2.828 4.187 1.00 91.25 513 ARG A C 1
ATOM 3989 O O . ARG A 1 513 ? -16.520 -3.788 4.597 1.00 91.25 513 ARG A O 1
ATOM 3996 N N . LEU A 1 514 ? -15.515 -1.835 5.007 1.00 90.44 514 LEU A N 1
ATOM 3997 C CA . LEU A 1 514 ? -15.956 -1.777 6.403 1.00 90.44 514 LEU A CA 1
ATOM 3998 C C . LEU A 1 514 ? -17.425 -1.341 6.482 1.00 90.44 514 LEU A C 1
ATOM 4000 O O . LEU A 1 514 ? -17.754 -0.192 6.191 1.00 90.44 514 LEU A O 1
ATOM 4004 N N . PHE A 1 515 ? -18.285 -2.234 6.961 1.00 89.44 515 PHE A N 1
ATOM 4005 C CA . PHE A 1 515 ? -19.667 -1.929 7.293 1.00 89.44 515 PHE A CA 1
ATOM 4006 C C . PHE A 1 515 ? -19.759 -1.341 8.702 1.00 89.44 515 PHE A C 1
ATOM 4008 O O . PHE A 1 515 ? -19.262 -1.919 9.673 1.00 89.44 515 PHE A O 1
ATOM 4015 N N . VAL A 1 516 ? -20.410 -0.184 8.816 1.00 88.06 516 VAL A N 1
ATOM 4016 C CA . VAL A 1 516 ? -20.620 0.532 10.077 1.00 88.06 516 VAL A CA 1
ATOM 4017 C C . VAL A 1 516 ? -22.095 0.892 10.180 1.00 88.06 516 VAL A C 1
ATOM 4019 O O . VAL A 1 516 ? -22.600 1.647 9.353 1.00 88.06 516 VAL A O 1
ATOM 4022 N N . ALA A 1 517 ? -22.768 0.390 11.213 1.00 86.69 517 ALA A N 1
ATOM 4023 C CA . ALA A 1 517 ? -24.129 0.796 11.528 1.00 86.69 517 ALA A CA 1
ATOM 4024 C C . ALA A 1 517 ? -24.121 2.078 12.365 1.00 86.69 517 ALA A C 1
ATOM 4026 O O . ALA A 1 517 ? -23.241 2.283 13.212 1.00 86.69 517 ALA A O 1
ATOM 4027 N N . ARG A 1 518 ? -25.105 2.942 12.123 1.00 83.31 518 ARG A N 1
ATOM 4028 C CA . ARG A 1 518 ? -25.362 4.113 12.955 1.00 83.31 518 ARG A CA 1
ATOM 4029 C C . ARG A 1 518 ? -26.795 4.100 13.422 1.00 83.31 518 ARG A C 1
ATOM 4031 O O . ARG A 1 518 ? -27.704 3.775 12.665 1.00 83.31 518 ARG A O 1
ATOM 4038 N N . ASP A 1 519 ? -26.955 4.491 14.667 1.00 82.88 519 ASP A N 1
ATOM 4039 C CA . ASP A 1 519 ? -28.251 4.775 15.236 1.00 82.88 519 ASP A CA 1
ATOM 4040 C C . ASP A 1 519 ? -28.766 6.106 14.660 1.00 82.88 519 ASP A C 1
ATOM 4042 O O . ASP A 1 519 ? -28.015 7.080 14.558 1.00 82.88 519 ASP A O 1
ATOM 4046 N N . ILE A 1 520 ? -30.019 6.116 14.206 1.00 77.69 520 ILE A N 1
ATOM 4047 C CA . ILE A 1 520 ? -30.611 7.232 13.455 1.00 77.69 520 ILE A CA 1
ATOM 4048 C C . ILE A 1 520 ? -30.803 8.450 14.364 1.00 77.69 520 ILE A C 1
ATOM 4050 O O . ILE A 1 520 ? -30.488 9.572 13.969 1.00 77.69 520 ILE A O 1
ATOM 4054 N N . GLU A 1 521 ? -31.273 8.221 15.590 1.00 78.62 521 GLU A N 1
ATOM 4055 C CA . GLU A 1 521 ? -31.618 9.274 16.544 1.00 78.62 521 GLU A CA 1
ATOM 4056 C C . GLU A 1 521 ? -30.353 9.913 17.124 1.00 78.62 521 GLU A C 1
ATOM 4058 O O . GLU A 1 521 ? -30.187 11.133 17.137 1.00 78.62 521 GLU A O 1
ATOM 4063 N N . THR A 1 522 ? -29.412 9.081 17.571 1.00 81.81 522 THR A N 1
ATOM 4064 C CA . THR A 1 522 ? -28.197 9.539 18.261 1.00 81.81 522 THR A CA 1
ATOM 4065 C C . THR A 1 522 ? -27.050 9.880 17.308 1.00 81.81 522 THR A C 1
ATOM 4067 O O . THR A 1 522 ? -26.063 10.505 17.719 1.00 81.81 522 THR A O 1
ATOM 4070 N N . LYS A 1 523 ? -27.137 9.439 16.044 1.00 77.62 523 LYS A N 1
ATOM 4071 C CA . LYS A 1 523 ? -26.073 9.500 15.024 1.00 77.62 523 LYS A CA 1
ATOM 4072 C C . LYS A 1 523 ? -24.757 8.833 15.456 1.00 77.62 523 LYS A C 1
ATOM 4074 O O . LYS A 1 523 ? -23.716 9.043 14.820 1.00 77.62 523 LYS A O 1
ATOM 4079 N N . GLN A 1 524 ? -24.767 8.048 16.536 1.00 82.69 524 GLN A N 1
ATOM 4080 C CA . GLN A 1 524 ? -23.593 7.327 17.023 1.00 82.69 524 GLN A CA 1
ATOM 4081 C C . GLN A 1 524 ? -23.448 5.987 16.311 1.00 82.69 524 GLN A C 1
ATOM 4083 O O . GLN A 1 524 ? -24.408 5.407 15.810 1.00 82.69 524 GLN A O 1
ATOM 4088 N N . ILE A 1 525 ? -22.216 5.490 16.276 1.00 85.81 525 ILE A N 1
ATOM 4089 C CA . ILE A 1 525 ? -21.924 4.157 15.755 1.00 85.81 525 ILE A CA 1
ATOM 4090 C C . ILE A 1 525 ? -22.432 3.121 16.758 1.00 85.81 525 ILE A C 1
ATOM 4092 O O . ILE A 1 525 ? -22.137 3.232 17.950 1.00 85.81 525 ILE A O 1
ATOM 4096 N N . CYS A 1 526 ? -23.135 2.102 16.272 1.00 86.06 526 CYS A N 1
ATOM 4097 C CA . CYS A 1 526 ? -23.698 1.041 17.098 1.00 86.06 526 CYS A CA 1
ATOM 4098 C C . CYS A 1 526 ? -23.335 -0.362 16.583 1.00 86.06 526 CYS A C 1
ATOM 4100 O O . CYS A 1 526 ? -22.897 -0.554 15.441 1.00 86.06 526 CYS A O 1
ATOM 4102 N N . PHE A 1 527 ? -23.491 -1.347 17.469 1.00 90.88 527 PHE A N 1
ATOM 4103 C CA . PHE A 1 527 ? -23.309 -2.760 17.153 1.00 90.88 527 PHE A CA 1
ATOM 4104 C C . PHE A 1 527 ? -24.646 -3.352 16.715 1.00 90.88 527 PHE A C 1
ATOM 4106 O O . PHE A 1 527 ? -25.608 -3.341 17.481 1.00 90.88 527 PHE A O 1
ATOM 4113 N N . VAL A 1 528 ? -24.700 -3.860 15.486 1.00 89.31 528 VAL A N 1
ATOM 4114 C CA . VAL A 1 528 ? -25.888 -4.467 14.885 1.00 89.31 528 VAL A CA 1
ATOM 4115 C C . VAL A 1 528 ? -25.499 -5.837 14.330 1.00 89.31 528 VAL A C 1
ATOM 4117 O O . VAL A 1 528 ? -24.513 -5.930 13.588 1.00 89.31 528 VAL A O 1
ATOM 4120 N N . PRO A 1 529 ? -26.229 -6.911 14.681 1.00 92.62 529 PRO A N 1
ATOM 4121 C CA . PRO A 1 529 ? -26.024 -8.203 14.054 1.00 92.62 529 PRO A CA 1
ATOM 4122 C C . PRO A 1 529 ? -26.481 -8.124 12.597 1.00 92.62 529 PRO A C 1
ATOM 4124 O O . PRO A 1 529 ? -27.608 -7.720 12.325 1.00 92.62 529 PRO A O 1
ATOM 4127 N N . ILE A 1 530 ? -25.610 -8.526 11.680 1.00 92.75 530 ILE A N 1
ATOM 4128 C CA . ILE A 1 530 ? -25.909 -8.627 10.253 1.00 92.75 530 ILE A CA 1
ATOM 4129 C C . ILE A 1 530 ? -25.780 -10.080 9.817 1.00 92.75 530 ILE A C 1
ATOM 4131 O O . ILE A 1 530 ? -24.962 -10.830 10.357 1.00 92.75 530 ILE A O 1
ATOM 4135 N N . GLN A 1 531 ? -26.556 -10.486 8.825 1.00 93.38 531 GLN A N 1
ATOM 4136 C CA . GLN A 1 531 ? -26.416 -11.786 8.188 1.00 93.38 531 GLN A CA 1
ATOM 4137 C C . GLN A 1 531 ? -25.997 -11.588 6.734 1.00 93.38 531 GLN A C 1
ATOM 4139 O O . GLN A 1 531 ? -26.678 -10.919 5.965 1.00 93.38 531 GLN A O 1
ATOM 4144 N N . VAL A 1 532 ? -24.850 -12.158 6.371 1.00 93.31 532 VAL A N 1
ATOM 4145 C CA . VAL A 1 532 ? -24.311 -12.129 5.010 1.00 93.31 532 VAL A CA 1
ATOM 4146 C C . VAL A 1 532 ? -24.521 -13.501 4.388 1.00 93.31 532 VAL A C 1
ATOM 4148 O O . VAL A 1 532 ? -24.020 -14.498 4.910 1.00 93.31 532 VAL A O 1
ATOM 4151 N N . THR A 1 533 ? -25.245 -13.546 3.278 1.00 94.12 533 THR A N 1
ATOM 4152 C CA . THR A 1 533 ? -25.473 -14.759 2.491 1.00 94.12 533 THR A CA 1
ATOM 4153 C C . THR A 1 533 ? -24.513 -14.765 1.307 1.00 94.12 533 THR A C 1
ATOM 4155 O O . THR A 1 533 ? -24.540 -13.854 0.477 1.00 94.12 533 THR A O 1
ATOM 4158 N N . TYR A 1 534 ? -23.656 -15.779 1.230 1.00 93.38 534 TYR A N 1
ATOM 4159 C CA . TYR A 1 534 ? -22.722 -15.992 0.127 1.00 93.38 534 TYR A CA 1
ATOM 4160 C C . TYR A 1 534 ? -23.415 -16.699 -1.039 1.00 93.38 534 TYR A C 1
ATOM 4162 O O . TYR A 1 534 ? -24.285 -17.542 -0.825 1.00 93.38 534 TYR A O 1
ATOM 4170 N N . LYS A 1 535 ? -23.022 -16.372 -2.271 1.00 93.38 535 LYS A N 1
ATOM 4171 C CA . LYS A 1 535 ? -23.480 -17.082 -3.472 1.00 93.38 535 LYS A CA 1
ATOM 4172 C C . LYS A 1 535 ? -22.938 -18.510 -3.483 1.00 93.38 535 LYS A C 1
ATOM 4174 O O . LYS A 1 535 ? -21.841 -18.759 -2.996 1.00 93.38 535 LYS A O 1
ATOM 4179 N N . GLU A 1 536 ? -23.694 -19.429 -4.068 1.00 93.56 536 GLU A N 1
ATOM 4180 C CA . GLU A 1 536 ? -23.194 -20.768 -4.373 1.00 93.56 536 GLU A CA 1
ATOM 4181 C C . GLU A 1 536 ? -22.047 -20.690 -5.393 1.00 93.56 536 GLU A C 1
ATOM 4183 O O . GLU A 1 536 ? -22.111 -19.925 -6.358 1.00 93.56 536 GLU A O 1
ATOM 4188 N N . THR A 1 537 ? -20.988 -21.464 -5.156 1.00 92.44 537 THR A N 1
ATOM 4189 C CA . THR A 1 537 ? -19.836 -21.602 -6.056 1.00 92.44 537 THR A CA 1
ATOM 4190 C C . THR A 1 537 ? -19.398 -23.063 -6.118 1.00 92.44 537 THR A C 1
ATOM 4192 O O . THR A 1 537 ? -19.774 -23.864 -5.266 1.00 92.44 537 THR A O 1
ATOM 4195 N N . ASP A 1 538 ? -18.508 -23.402 -7.051 1.00 92.69 538 ASP A N 1
ATOM 4196 C CA . ASP A 1 538 ? -17.933 -24.753 -7.150 1.00 92.69 538 ASP A CA 1
ATOM 4197 C C . ASP A 1 538 ? -17.177 -25.194 -5.879 1.00 92.69 538 ASP A C 1
ATOM 4199 O O . ASP A 1 538 ? -16.951 -26.383 -5.658 1.00 92.69 538 ASP A O 1
ATOM 4203 N N . PHE A 1 539 ? -16.760 -24.243 -5.035 1.00 88.75 539 PHE A N 1
ATOM 4204 C CA . PHE A 1 539 ? -15.978 -24.511 -3.826 1.00 88.75 539 PHE A CA 1
ATOM 4205 C C . PHE A 1 539 ? -16.828 -24.647 -2.560 1.00 88.75 539 PHE A C 1
ATOM 4207 O O . PHE A 1 539 ? -16.359 -25.230 -1.580 1.00 88.75 539 PHE A O 1
ATOM 4214 N N . TYR A 1 540 ? -18.031 -24.071 -2.536 1.00 88.94 540 TYR A N 1
ATOM 4215 C CA . TYR A 1 540 ? -18.904 -24.085 -1.366 1.00 88.94 540 TYR A CA 1
ATOM 4216 C C . TYR A 1 540 ? -20.370 -23.814 -1.741 1.00 88.94 540 TYR A C 1
ATOM 4218 O O . TYR A 1 540 ? -20.641 -22.992 -2.621 1.00 88.94 540 TYR A O 1
ATOM 4226 N N . PRO A 1 541 ? -21.325 -24.448 -1.036 1.00 93.81 541 PRO A N 1
ATOM 4227 C CA . PRO A 1 541 ? -22.745 -24.185 -1.234 1.00 93.81 541 PRO A CA 1
ATOM 4228 C C . PRO A 1 541 ? -23.136 -22.793 -0.721 1.00 93.81 541 PRO A C 1
ATOM 4230 O O . PRO A 1 541 ? -22.399 -22.158 0.038 1.00 93.81 541 PRO A O 1
ATOM 4233 N N . GLU A 1 542 ? -24.338 -22.338 -1.080 1.00 94.00 542 GLU A N 1
ATOM 4234 C CA . GLU A 1 542 ? -24.928 -21.134 -0.491 1.00 94.00 542 GLU A CA 1
ATOM 4235 C C . GLU A 1 542 ? -24.928 -21.229 1.044 1.00 94.00 542 GLU A C 1
ATOM 4237 O O . GLU A 1 542 ? -25.472 -22.160 1.643 1.00 94.00 542 GLU A O 1
ATOM 4242 N N . THR A 1 543 ? -24.277 -20.264 1.692 1.00 92.56 543 THR A N 1
ATOM 4243 C CA . THR A 1 543 ? -24.068 -20.255 3.143 1.00 92.56 543 THR A CA 1
ATOM 4244 C C . THR A 1 543 ? -24.356 -18.876 3.713 1.00 92.56 543 THR A C 1
ATOM 4246 O O . THR A 1 543 ? -23.977 -17.855 3.144 1.00 92.56 543 THR A O 1
ATOM 4249 N N . ALA A 1 544 ? -25.023 -18.839 4.866 1.00 92.94 544 ALA A N 1
ATOM 4250 C CA . ALA A 1 544 ? -25.312 -17.606 5.585 1.00 92.94 544 ALA A CA 1
ATOM 4251 C C . ALA A 1 544 ? -24.453 -17.509 6.849 1.00 92.94 544 ALA A C 1
ATOM 4253 O O . ALA A 1 544 ? -24.449 -18.414 7.685 1.00 92.94 544 ALA A O 1
ATOM 4254 N N . VAL A 1 545 ? -23.746 -16.391 7.007 1.00 91.75 545 VAL A N 1
ATOM 4255 C CA . VAL A 1 545 ? -22.867 -16.123 8.149 1.00 91.75 545 VAL A CA 1
ATOM 4256 C C . VAL A 1 545 ? -23.374 -14.907 8.909 1.00 91.75 545 VAL A C 1
ATOM 4258 O O . VAL A 1 545 ? -23.621 -13.851 8.330 1.00 91.75 545 VAL A O 1
ATOM 4261 N N . LYS A 1 546 ? -23.505 -15.048 10.229 1.00 92.69 546 LYS A N 1
ATOM 4262 C CA . LYS A 1 546 ? -23.861 -13.945 11.126 1.00 92.69 546 LYS A CA 1
ATOM 4263 C C . LYS A 1 546 ? -22.602 -13.209 11.569 1.00 92.69 546 LYS A C 1
ATOM 4265 O O . LYS A 1 546 ? -21.679 -13.824 12.098 1.00 92.69 546 LYS A O 1
ATOM 4270 N N . LEU A 1 547 ? -22.583 -11.898 11.378 1.00 91.00 547 LEU A N 1
ATOM 4271 C CA . LEU A 1 547 ? -21.517 -10.988 11.785 1.00 91.00 547 LEU A CA 1
ATOM 4272 C C . LEU A 1 547 ? -22.095 -9.889 12.687 1.00 91.00 547 LEU A C 1
ATOM 4274 O O . LEU A 1 547 ? -23.307 -9.733 12.801 1.00 91.00 547 LEU A O 1
ATO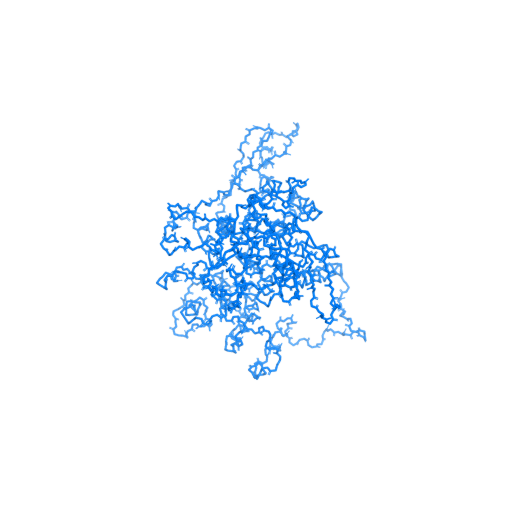M 4278 N N . MET A 1 548 ? -21.227 -9.124 13.343 1.00 91.81 548 MET A N 1
ATOM 4279 C CA . MET A 1 548 ? -21.611 -7.990 14.185 1.00 91.81 548 MET A CA 1
ATOM 4280 C C . MET A 1 548 ? -20.906 -6.736 13.674 1.00 91.81 548 MET A C 1
ATOM 4282 O O . MET A 1 548 ? -19.678 -6.732 13.580 1.00 91.81 548 MET A O 1
ATOM 4286 N N . SER A 1 549 ? -21.648 -5.673 13.361 1.00 90.12 549 SER A N 1
ATOM 4287 C CA . SER A 1 549 ? -21.045 -4.394 12.975 1.00 90.12 549 SER A CA 1
ATOM 4288 C C . SER A 1 549 ? -20.313 -3.754 14.165 1.00 90.12 549 SER A C 1
ATOM 4290 O O . SER A 1 549 ? -20.796 -3.888 15.283 1.00 90.12 549 SER A O 1
ATOM 4292 N N . PRO A 1 550 ? -19.214 -2.999 13.976 1.00 90.94 550 PRO A N 1
ATOM 4293 C CA . PRO A 1 550 ? -18.496 -2.778 12.722 1.00 90.94 550 PRO A CA 1
ATOM 4294 C C . PRO A 1 550 ? -17.697 -4.007 12.260 1.00 90.94 550 PRO A C 1
ATOM 4296 O O . PRO A 1 550 ? -16.821 -4.493 12.975 1.00 90.94 550 PRO A O 1
ATOM 4299 N N . CYS A 1 551 ? -17.933 -4.464 11.031 1.00 90.00 551 CYS A N 1
ATOM 4300 C CA . CYS A 1 551 ? -17.254 -5.626 10.449 1.00 90.00 551 CYS A CA 1
ATOM 4301 C C . CYS A 1 551 ? -16.963 -5.418 8.964 1.00 90.00 551 CYS A C 1
ATOM 4303 O O . CYS A 1 551 ? -17.595 -4.594 8.308 1.00 90.00 551 CYS A O 1
ATOM 4305 N N . PHE A 1 552 ? -15.999 -6.162 8.424 1.00 91.25 552 PHE A N 1
ATOM 4306 C CA . PHE A 1 552 ? -15.770 -6.170 6.983 1.00 91.25 552 PHE A CA 1
ATOM 4307 C C . PHE A 1 552 ? -16.798 -7.044 6.284 1.00 91.25 552 PHE A C 1
ATOM 4309 O O . PHE A 1 552 ? -17.084 -8.151 6.740 1.00 91.25 552 PHE A O 1
ATOM 4316 N N . LEU A 1 553 ? -17.309 -6.547 5.164 1.00 91.38 553 LEU A N 1
ATOM 4317 C CA . LEU A 1 553 ? -18.028 -7.376 4.214 1.00 91.38 553 LEU A CA 1
ATOM 4318 C C . LEU A 1 553 ? -17.015 -8.139 3.347 1.00 91.38 553 LEU A C 1
ATOM 4320 O O . LEU A 1 553 ? -15.952 -7.593 3.023 1.00 91.38 553 LEU A O 1
ATOM 4324 N N . PRO A 1 554 ? -17.317 -9.388 2.957 1.00 90.00 554 PRO A N 1
ATOM 4325 C CA . PRO A 1 554 ? -16.557 -10.088 1.924 1.00 90.00 554 PRO A CA 1
ATOM 4326 C C . PRO A 1 554 ? -16.671 -9.338 0.583 1.00 90.00 554 PRO A C 1
ATOM 4328 O O . PRO A 1 554 ? -17.338 -8.306 0.489 1.00 90.00 554 PRO A O 1
ATOM 4331 N N . GLU A 1 555 ? -15.945 -9.780 -0.443 1.00 91.25 555 GLU A N 1
ATOM 4332 C CA . GLU A 1 555 ? -16.013 -9.093 -1.736 1.00 91.25 555 GLU A CA 1
ATOM 4333 C C . GLU A 1 555 ? -17.430 -9.203 -2.291 1.00 91.25 555 GLU A C 1
ATOM 4335 O O . GLU A 1 555 ? -18.038 -10.274 -2.254 1.00 91.25 555 GLU A O 1
ATOM 4340 N N . LEU A 1 556 ? -17.956 -8.079 -2.781 1.00 88.88 556 LEU A N 1
ATOM 4341 C CA . LEU A 1 556 ? -19.366 -7.958 -3.155 1.00 88.88 556 LEU A CA 1
ATOM 4342 C C . LEU A 1 556 ? -19.758 -8.919 -4.286 1.00 88.88 556 LEU A C 1
ATOM 4344 O O . LEU A 1 556 ? -20.919 -9.307 -4.386 1.00 88.88 556 LEU A O 1
ATOM 4348 N N . GLU A 1 557 ? -18.793 -9.355 -5.097 1.00 90.44 557 GLU A N 1
ATOM 4349 C CA . GLU A 1 557 ? -19.002 -10.357 -6.141 1.00 90.44 557 GLU A CA 1
ATOM 4350 C C . GLU A 1 557 ? -19.495 -11.700 -5.578 1.00 90.44 557 GLU A C 1
ATOM 4352 O O . GLU A 1 557 ? -20.395 -12.306 -6.164 1.00 90.44 557 GLU A O 1
ATOM 4357 N N . TYR A 1 558 ? -19.004 -12.117 -4.406 1.00 90.06 558 TYR A N 1
ATOM 4358 C CA . TYR A 1 558 ? -19.393 -13.372 -3.751 1.00 90.06 558 TYR A CA 1
ATOM 4359 C C . TYR A 1 558 ? -20.628 -13.238 -2.847 1.00 90.06 558 TYR A C 1
ATOM 4361 O O . TYR A 1 558 ? -21.102 -14.235 -2.301 1.00 90.06 558 TYR A O 1
ATOM 4369 N N . VAL A 1 559 ? -21.171 -12.029 -2.666 1.00 92.00 559 VAL A N 1
ATOM 4370 C CA . VAL A 1 559 ? -22.314 -11.772 -1.775 1.00 92.00 559 VAL A CA 1
ATOM 4371 C C . VAL A 1 559 ? -23.626 -11.844 -2.541 1.00 92.00 559 VAL A C 1
ATOM 4373 O O . VAL A 1 559 ? -23.815 -11.144 -3.533 1.00 92.00 559 VAL A O 1
ATOM 4376 N N . LYS A 1 560 ? -24.559 -12.666 -2.057 1.00 91.19 560 LYS A N 1
ATOM 4377 C CA . LYS A 1 560 ? -25.938 -12.736 -2.553 1.00 91.19 560 LYS A CA 1
ATOM 4378 C C . LYS A 1 560 ? -26.819 -11.680 -1.888 1.00 91.19 560 LYS A C 1
ATOM 4380 O O . LYS A 1 560 ? -27.526 -10.954 -2.576 1.00 91.19 560 LYS A O 1
ATOM 4385 N N . GLU A 1 561 ? -26.764 -11.594 -0.561 1.00 89.06 561 GLU A N 1
ATOM 4386 C CA . GLU A 1 561 ? -27.594 -10.686 0.237 1.00 89.06 561 GLU A CA 1
ATOM 4387 C C . GLU A 1 561 ? -26.888 -10.308 1.548 1.00 89.06 561 GLU A C 1
ATOM 4389 O O . GLU A 1 561 ? -26.150 -11.114 2.119 1.00 89.06 561 GLU A O 1
ATOM 4394 N N . VAL A 1 562 ? -27.134 -9.087 2.031 1.00 87.88 562 VAL A N 1
ATOM 4395 C CA . VAL A 1 562 ? -26.803 -8.647 3.393 1.00 87.88 562 VAL A CA 1
ATOM 4396 C C . VAL A 1 562 ? -28.095 -8.175 4.052 1.00 87.88 562 VAL A C 1
ATOM 4398 O O . VAL A 1 562 ? -28.738 -7.263 3.532 1.00 87.88 562 VAL A O 1
ATOM 4401 N N . SER A 1 563 ? -28.469 -8.794 5.172 1.00 84.19 563 SER A N 1
ATOM 4402 C CA . SER A 1 563 ? -29.738 -8.555 5.878 1.00 84.19 563 SER A CA 1
ATOM 4403 C C . SER A 1 563 ? -29.564 -8.187 7.341 1.00 84.19 563 SER A C 1
ATOM 4405 O O . SER A 1 563 ? -28.644 -8.770 7.970 1.00 84.19 563 SER A O 1
#

Radius of gyration: 29.17 Å; chains: 1; bounding box: 106×69×70 Å

Organism: Hydra vulgaris (NCBI:txid6087)

Secondary structure (DSSP, 8-state):
--------TT-----TT--HHHHHTS-HHHHHHHHHHHHHHHHH--S---HHHHHHTT-HHHHHHHH------HHHHHHHHT-SS-HHHHHHHHS--SSPEEE-----TTS-HHHHHHHHHHHHHHHHHHHTTHHHHHHHHTTT-B---TTS---PPP----EEETTTTEEE------THHHHHHHHHHHHHHHHTB-TT-TT--HHHHHHT----GGGHHHHHHHHHHHHHTTGGGGS-GGGGGG-TT---TT---HHHHHHHHTT-GGGS-TTS------HHHHHHHHHHHHHHTTT---HHHHHHHHHHHTPPP-SSGGGGTTHHHHHHHHHHHHHHHSTT--S--HHHHTTTHHHHHHHHHHTSS--SS----TT------SSTTHHHHHHHHHHHHHHHHHHHTTT---TTS--TTTTTTS--HHHHHHHHHHHH--STT--HHHHHHHHHHHHHHTHHHHT-EE--SHHHHHHHHHHT-S---SSTT--SSS-GGGGGGGGGGEE--EE-EE-TTT--EE--EEEEEEPPBTTB--EEEEEESSEE---GGGEEEE-

InterPro domains:
  IPR011989 Armadillo-like helical [G3DSA:1.25.10.10] (184-361)
  IPR024990 Anaphase-promoting complex subunit 1 [PTHR12827] (74-375)
  IPR048971 Anaphase-promoting complex subunit 1, beta-sandwich domain [PF21282] (513-563)
  IPR060410 APC1, TPR-like domain [PF27562] (78-250)

Sequence (563 aa):
MKQIICVFGNTTRVNMGFTVQDIETLPIAYKLPIKELFYQYKKTNKSEMSGDTAAYLNREDIVFLKNENCQTSQDKVLKVRFNQDLRIDEVKRLLDSSKPVTLKLTQKLDVNDHAFAKEEESYLGLLCNRTMSLPVARGMFTLGTSSPIQSEAVVIPTLELSGYSKTNNKTVANNFNDNALLLWPSFHNGVAAGLKIAPSVSQVGSTWILFNKLKSAETAADHAGFLYALGLSGHLSVLPNIYLHDYLIKVRIGSKNSDIYKIISLHLDSLLPPTSLELFIPQVSQVAAIISLGLLFFNTGDSHLAKVLIKEIGRAPGSDLESSLDRESHALASGFAFGMIMIGQGKDTVQIADLNVIDALYHYMFGGHKRDQYSVGPDGSLKLDEAPEIQYFTIYIVAGCFLALAIKFAGSHNTAAFNLMVMAGSGNIKLLRFARQLHKRCSVDVTYGNHMATHMAIGFLFLGGGRYTLKTDNVAIACLLCSLYPKWPINSKDNLYHLQALRHLYVLACEPRLFVARDIETKQICFVPIQVTYKETDFYPETAVKLMSPCFLPELEYVKEVS

Foldseek 3Di:
DDQDFDDDPPDGDRDPDCALVNLVVDDPVVSVVVLVVLVVVCVPDDDDDDLRVCNRSVVVVVVVVVPDPDDDQVVQQLCVLPVPDDLVVVLCVLLDQQDAAEDDDDDDPVDDPVRVLVVSQVLLVLVLLLLLLSLQLLLQQLAQQDADDLVDAQDQRDRDSWHQYPNVRDIHHHDPPDLLQCLQSLLSSLLSSLRNHHLPHPSLAQVSLVVNDDPDPSSVSSNNSNLLNCLLSQSCVRHDLVCCLVRLSVQDFQQLDPSSVVSLLVQDPLSDDPPDDDDDHQPLSVLVSLLSLLRNLFQVLPLVLLLSLLCQLVPDQDPDPRSPFLSQSRNVSSVLSSCRNCPPVPPPPPSVVVRCSVVSVVCSVVPDPPPDDFDQDPVRDTDDDDDPCVVVVVVVVVVVVLLVVLLVQACVCDPVNPALRNQFLVLDPVQVVVLVVQSPDRDPPQASQNSSVSSVSVSRNCGSNSQKTFDNDPQLSSLCCLLPVPDGARGSNDCSNHNNSSVNSNSNRIDRQFDWDADSPVRRTDKDWKKWWFDQDPVDGTDIDIDIPRDGDGDVVGTPDID